Protein AF-A0A1Q9BYD3-F1 (afdb_monomer_lite)

Radius of gyration: 36.9 Å; chains: 1; bounding box: 94×76×131 Å

Secondary structure (DSSP, 8-state):
------HHHHHHHHHHHHHH--HHHHHHHHHTT-PPPPP-PPPPPHHHHHHHHHHHHHHHHHHHHHHHHHHHHHHHHHHHHHHHHHHHHHHHHHHHHHHHHHHHHHHHHHHHHHHHHHHHHHHHHHHHHHHHHHTT----HHHHHHHHHHHHHH-----------PPP-------------------------SSHHHHHHHHHHHSTTEEEEEETTEEEEEEEEEPPTTS-TTSTTHHHHHHHHHHHHHH--SEEEEEEE-SS-HHHHHTSTHHHHHT-EEE--SS--BTTS---EEEEE-HHHHTTEEEEEETTSS-TTBPEEEEEE-GGG--S-PPP-PPPP---------S----------SSTTTHHHHSS-HHHHHHHHHHHHHHHH-HHHHHHHHHHHHSPPP----------THHHHHHHSS-HHHHHHHHHHHHHHHHT-SSGGGG--SHHHHHHHHHHHTT-EEEETTEEEETTEEEE--TTSTTHHHHHHHHHHHHHHHHHHHHHHHHHTT---TT---TTTT-PPPTHHHHTTT-S-------------PPPPP-----

Organism: Symbiodinium microadriaticum (NCBI:txid2951)

pLDDT: mean 70.9, std 25.03, range [26.7, 98.0]

Sequence (571 aa):
MDVDVDDAANDDARQQLWLGASSEQKELMVKAGLRPPEPKTPAPTPYEEGTAANANYRKATVALKLLGDRKLSLQKRIDQAKEQYQARLSEMKLLQEKIDEAQQKVNDAGQELTTMVLAHDESLGSEVSQFCEKFGISLTEEQETQIIKARFAIKRPPDNQVVEEKPDKQDDLPSSEEPKRPKTTSQEQRGTRSRSKILLKRVAESSPWVVTKRLKDVDCYLVNVYLKSGEGFQGSHNAPILANLIAFLRSVQGLYFVAGDFNEDFEVIAATSLEQEAKGRWISSGESTCAGGGNIDFGLLAPVLAAGAHVSLDWVTPFAPHAALHWTLQLQHFDVRLPQLVPFKPAQVQAQPFCLHHDFSPQGEQDALLRPFLDAPVQERIYLRLNILVGHHGTKQFLAAMLTYMGPRLVQSEGSLCPPIWVFRRWQSSEPGKFKSTWADIWVWLTASLHPWKKVNGPMAALMAYLHELGVQAPQAHRWHKDDNSLTIDWSSSDATRRVWHWLLPVWEHVRLQRISLYDGCQALGDGIDVTARKQYPWDSLWLRGLVPRKVISSDSLVFASDAAGGEDYG

Structure (mmCIF, N/CA/C/O backbone):
data_AF-A0A1Q9BYD3-F1
#
_entry.id   AF-A0A1Q9BYD3-F1
#
loop_
_atom_site.group_PDB
_atom_site.id
_atom_site.type_symbol
_atom_site.label_atom_id
_atom_site.label_alt_id
_atom_site.label_comp_id
_atom_site.label_asym_id
_atom_site.label_entity_id
_atom_site.label_seq_id
_atom_site.pdbx_PDB_ins_code
_atom_site.Cartn_x
_atom_site.Cartn_y
_atom_site.Cartn_z
_atom_site.occupancy
_atom_site.B_iso_or_equiv
_atom_site.auth_seq_id
_atom_site.auth_comp_id
_atom_site.auth_asym_id
_atom_site.auth_atom_id
_atom_site.pdbx_PDB_model_num
ATOM 1 N N . MET A 1 1 ? 20.013 -21.743 -31.127 1.00 40.12 1 MET A N 1
ATOM 2 C CA . MET A 1 1 ? 21.399 -21.403 -31.494 1.00 40.12 1 MET A CA 1
ATOM 3 C C . MET A 1 1 ? 21.283 -20.523 -32.715 1.00 40.12 1 MET A C 1
ATOM 5 O O . MET A 1 1 ? 21.301 -21.037 -33.826 1.00 40.12 1 MET A O 1
ATOM 9 N N . ASP A 1 2 ? 21.025 -19.239 -32.491 1.00 38.91 2 ASP A N 1
ATOM 10 C CA . ASP A 1 2 ? 21.095 -18.250 -33.558 1.00 38.91 2 ASP A CA 1
ATOM 11 C C . ASP A 1 2 ? 22.580 -18.006 -33.790 1.00 38.91 2 ASP A C 1
ATOM 13 O O . ASP A 1 2 ? 23.312 -17.606 -32.887 1.00 38.91 2 ASP A O 1
ATOM 17 N N . VAL A 1 3 ? 23.052 -18.442 -34.952 1.00 46.16 3 VAL A N 1
ATOM 18 C CA . VAL A 1 3 ? 24.425 -18.208 -35.373 1.00 46.16 3 VAL A CA 1
ATOM 19 C C . VAL A 1 3 ? 24.448 -16.758 -35.826 1.00 46.16 3 VAL A C 1
ATOM 21 O O . VAL A 1 3 ? 23.940 -16.457 -36.905 1.00 46.16 3 VAL A O 1
ATOM 24 N N . ASP A 1 4 ? 24.991 -15.876 -34.989 1.00 42.47 4 ASP A N 1
ATOM 25 C CA . ASP A 1 4 ? 25.414 -14.538 -35.396 1.00 42.47 4 ASP A CA 1
ATOM 26 C C . ASP A 1 4 ? 26.514 -14.721 -36.450 1.00 42.47 4 ASP A C 1
ATOM 28 O O . ASP A 1 4 ? 27.698 -14.866 -36.151 1.00 42.47 4 ASP A O 1
ATOM 32 N N . VAL A 1 5 ? 26.097 -14.860 -37.708 1.00 53.94 5 VAL A N 1
ATOM 33 C CA . VAL A 1 5 ? 26.997 -14.854 -38.856 1.00 53.94 5 VAL A CA 1
ATOM 34 C C . VAL A 1 5 ? 27.505 -13.424 -38.970 1.00 53.94 5 VAL A C 1
ATOM 36 O O . VAL A 1 5 ? 26.699 -12.526 -39.184 1.00 53.94 5 VAL A O 1
ATOM 39 N N . ASP A 1 6 ? 28.815 -13.228 -38.805 1.00 57.44 6 ASP A N 1
ATOM 40 C CA . ASP A 1 6 ? 29.498 -11.929 -38.850 1.00 57.44 6 ASP A CA 1
ATOM 41 C C . ASP A 1 6 ? 28.963 -11.019 -39.975 1.00 57.44 6 ASP A C 1
ATOM 43 O O . ASP A 1 6 ? 29.350 -11.144 -41.144 1.00 57.44 6 ASP A O 1
ATOM 47 N N . ASP A 1 7 ? 28.105 -10.060 -39.609 1.00 63.66 7 ASP A N 1
ATOM 48 C CA . ASP A 1 7 ? 27.509 -9.073 -40.522 1.00 63.66 7 ASP A CA 1
ATOM 49 C C . ASP A 1 7 ? 28.584 -8.304 -41.313 1.00 63.66 7 ASP A C 1
ATOM 51 O O . ASP A 1 7 ? 28.389 -7.950 -42.477 1.00 63.66 7 ASP A O 1
ATOM 55 N N . ALA A 1 8 ? 29.773 -8.133 -40.727 1.00 65.75 8 ALA A N 1
ATOM 56 C CA . ALA A 1 8 ? 30.905 -7.459 -41.357 1.00 65.75 8 ALA A CA 1
ATOM 57 C C . ALA A 1 8 ? 31.442 -8.194 -42.601 1.00 65.75 8 ALA A C 1
ATOM 59 O O . ALA A 1 8 ? 31.810 -7.552 -43.586 1.00 65.75 8 ALA A O 1
ATOM 60 N N . ALA A 1 9 ? 31.474 -9.532 -42.588 1.00 71.69 9 ALA A N 1
ATOM 61 C CA . ALA A 1 9 ? 31.936 -10.315 -43.737 1.00 71.69 9 ALA A CA 1
ATOM 62 C C . ALA A 1 9 ? 30.905 -10.303 -44.879 1.00 71.69 9 ALA A C 1
ATOM 64 O O . ALA A 1 9 ? 31.263 -10.323 -46.060 1.00 71.69 9 ALA A O 1
ATOM 65 N N . ASN A 1 10 ? 29.620 -10.228 -44.525 1.00 75.56 10 ASN A N 1
ATOM 66 C CA . ASN A 1 10 ? 28.520 -10.155 -45.479 1.00 75.56 10 ASN A CA 1
ATOM 67 C C . ASN A 1 10 ? 28.458 -8.782 -46.176 1.00 75.56 10 ASN A C 1
ATOM 69 O O . ASN A 1 10 ? 28.207 -8.701 -47.381 1.00 75.56 10 ASN A O 1
ATOM 73 N N . ASP A 1 11 ? 28.765 -7.701 -45.457 1.00 76.88 11 ASP A N 1
ATOM 74 C CA . ASP A 1 11 ? 28.774 -6.349 -46.021 1.00 76.88 11 ASP A CA 1
ATOM 75 C C . ASP A 1 11 ? 29.921 -6.110 -47.010 1.00 76.88 11 ASP A C 1
ATOM 77 O O . ASP A 1 11 ? 29.707 -5.498 -48.061 1.00 76.88 11 ASP A O 1
ATOM 81 N N . ASP A 1 12 ? 31.114 -6.650 -46.753 1.00 80.38 12 ASP A N 1
ATOM 82 C CA . ASP A 1 12 ? 32.241 -6.529 -47.686 1.00 80.38 12 ASP A CA 1
ATOM 83 C C . ASP A 1 12 ? 31.982 -7.326 -48.981 1.00 80.38 12 ASP A C 1
ATOM 85 O O . ASP A 1 12 ? 32.233 -6.835 -50.089 1.00 80.38 12 ASP A O 1
ATOM 89 N N . ALA A 1 13 ? 31.366 -8.510 -48.870 1.00 82.19 13 ALA A N 1
ATOM 90 C CA . ALA A 1 13 ? 30.918 -9.296 -50.020 1.00 82.19 13 ALA A CA 1
ATOM 91 C C . ALA A 1 13 ? 29.825 -8.569 -50.826 1.00 82.19 13 ALA A C 1
ATOM 93 O O . ALA A 1 13 ? 29.889 -8.517 -52.060 1.00 82.19 13 ALA A O 1
ATOM 94 N N . ARG A 1 14 ? 28.851 -7.940 -50.151 1.00 81.81 14 ARG A N 1
ATOM 95 C CA . ARG A 1 14 ? 27.832 -7.098 -50.804 1.00 81.81 14 ARG A CA 1
ATOM 96 C C . ARG A 1 14 ? 28.452 -5.897 -51.504 1.00 81.81 14 ARG A C 1
ATOM 98 O O . ARG A 1 14 ? 28.019 -5.558 -52.606 1.00 81.81 14 ARG A O 1
ATOM 105 N N . GLN A 1 15 ? 29.466 -5.269 -50.913 1.00 84.19 15 GLN A N 1
ATOM 106 C CA . GLN A 1 15 ? 30.134 -4.112 -51.503 1.00 84.19 15 GLN A CA 1
ATOM 107 C C . GLN A 1 15 ? 30.909 -4.487 -52.774 1.00 84.19 15 GLN A C 1
ATOM 109 O O . GLN A 1 15 ? 30.800 -3.785 -53.781 1.00 84.19 15 GLN A O 1
ATOM 114 N N . GLN A 1 16 ? 31.622 -5.618 -52.773 1.00 86.19 16 GLN A N 1
ATOM 115 C CA . GLN A 1 16 ? 32.308 -6.125 -53.967 1.00 86.19 16 GLN A CA 1
ATOM 116 C C . GLN A 1 16 ? 31.325 -6.505 -55.082 1.00 86.19 16 GLN A C 1
ATOM 118 O O . GLN A 1 16 ? 31.523 -6.117 -56.237 1.00 86.19 16 GLN A O 1
ATOM 123 N N . LEU A 1 17 ? 30.228 -7.188 -54.731 1.00 87.50 17 LEU A N 1
ATOM 124 C CA . LEU A 1 17 ? 29.159 -7.542 -55.669 1.00 87.50 17 LEU A CA 1
ATOM 125 C C . LEU A 1 17 ? 28.537 -6.286 -56.303 1.00 87.50 17 LEU A C 1
ATOM 127 O O . LEU A 1 17 ? 28.310 -6.237 -57.512 1.00 87.50 17 LEU A O 1
ATOM 131 N N . TRP A 1 18 ? 28.305 -5.244 -55.500 1.00 89.81 18 TRP A N 1
ATOM 132 C CA . TRP A 1 18 ? 27.736 -3.985 -55.971 1.00 89.81 18 TRP A CA 1
ATOM 133 C C . TRP A 1 18 ? 28.692 -3.198 -56.871 1.00 89.81 18 TRP A C 1
ATOM 135 O O . TRP A 1 18 ? 28.259 -2.613 -57.861 1.00 89.81 18 TRP A O 1
ATOM 145 N N . LEU A 1 19 ? 29.992 -3.164 -56.562 1.00 88.50 19 LEU A N 1
ATOM 146 C CA . LEU A 1 19 ? 30.986 -2.436 -57.359 1.00 88.50 19 LEU A CA 1
ATOM 147 C C . LEU A 1 19 ? 31.180 -3.053 -58.752 1.00 88.50 19 LEU A C 1
ATOM 149 O O . LEU A 1 19 ? 31.304 -2.306 -59.722 1.00 88.50 19 LEU A O 1
ATOM 153 N N . GLY A 1 20 ? 31.140 -4.385 -58.858 1.00 89.31 20 GLY A N 1
ATOM 154 C CA . GLY A 1 20 ? 31.271 -5.106 -60.130 1.00 89.31 20 GLY A CA 1
ATOM 155 C C . GLY A 1 20 ? 30.004 -5.140 -60.995 1.00 89.31 20 GLY A C 1
ATOM 156 O O . GLY A 1 20 ? 30.086 -5.472 -62.176 1.00 89.31 20 GLY A O 1
ATOM 157 N N . ALA A 1 21 ? 28.838 -4.798 -60.441 1.00 90.69 21 ALA A N 1
ATOM 158 C CA . ALA A 1 21 ? 27.568 -4.849 -61.160 1.00 90.69 21 ALA A CA 1
ATOM 159 C C . ALA A 1 21 ? 27.405 -3.684 -62.158 1.00 90.69 21 ALA A C 1
ATOM 161 O O . ALA A 1 21 ? 27.637 -2.509 -61.840 1.00 90.69 21 ALA A O 1
ATOM 162 N N . SER A 1 22 ? 26.940 -4.007 -63.366 1.00 94.81 22 SER A N 1
ATOM 163 C CA . SER A 1 22 ? 26.484 -3.023 -64.357 1.00 94.81 22 SER A CA 1
ATOM 164 C C . SER A 1 22 ? 25.266 -2.236 -63.853 1.00 94.81 22 SER A C 1
ATOM 166 O O . SER A 1 22 ? 24.594 -2.640 -62.902 1.00 94.81 22 SER A O 1
ATOM 168 N N . SER A 1 23 ? 24.956 -1.105 -64.488 1.00 91.25 23 SER A N 1
ATOM 169 C CA . SER A 1 23 ? 23.814 -0.263 -64.102 1.00 91.25 23 SER A CA 1
ATOM 170 C C . SER A 1 23 ? 22.480 -1.022 -64.122 1.00 91.25 23 SER A C 1
ATOM 172 O O . SER A 1 23 ? 21.693 -0.886 -63.189 1.00 91.25 23 SER A O 1
ATOM 174 N N . GLU A 1 24 ? 22.260 -1.880 -65.124 1.00 93.88 24 GLU A N 1
ATOM 175 C CA . GLU A 1 24 ? 21.056 -2.721 -65.224 1.00 93.88 24 GLU A CA 1
ATOM 176 C C . GLU A 1 24 ? 20.989 -3.766 -64.098 1.00 93.88 24 GLU A C 1
ATOM 178 O O . GLU A 1 24 ? 19.935 -3.984 -63.499 1.00 93.88 24 GLU A O 1
ATOM 183 N N . GLN A 1 25 ? 22.125 -4.376 -63.744 1.00 93.00 25 GLN A N 1
ATOM 184 C CA . GLN A 1 25 ? 22.201 -5.332 -62.634 1.00 93.00 25 GLN A CA 1
ATOM 185 C C . GLN A 1 25 ? 21.954 -4.660 -61.280 1.00 93.00 25 GLN A C 1
ATOM 187 O O . GLN A 1 25 ? 21.237 -5.214 -60.452 1.00 93.00 25 GLN A O 1
ATOM 192 N N . LYS A 1 26 ? 22.478 -3.448 -61.064 1.00 91.62 26 LYS A N 1
ATOM 193 C CA . LYS A 1 26 ? 22.212 -2.661 -59.848 1.00 91.62 26 LYS A CA 1
ATOM 194 C C . LYS A 1 26 ? 20.726 -2.351 -59.695 1.00 91.62 26 LYS A C 1
ATOM 196 O O . LYS A 1 26 ? 20.188 -2.489 -58.601 1.00 91.62 26 LYS A O 1
ATOM 201 N N . GLU A 1 27 ? 20.043 -1.995 -60.780 1.00 92.00 27 GLU A N 1
ATOM 202 C CA . GLU A 1 27 ? 18.600 -1.740 -60.750 1.00 92.00 27 GLU A CA 1
ATOM 203 C C . GLU A 1 27 ? 17.797 -3.008 -60.408 1.00 92.00 27 GLU A C 1
ATOM 205 O O . GLU A 1 27 ? 16.861 -2.955 -59.606 1.00 92.00 27 GLU A O 1
ATOM 210 N N . LEU A 1 28 ? 18.191 -4.166 -60.951 1.00 91.69 28 LEU A N 1
ATOM 211 C CA . LEU A 1 28 ? 17.595 -5.459 -60.598 1.00 91.69 28 LEU A CA 1
ATOM 212 C C . LEU A 1 28 ? 17.846 -5.835 -59.133 1.00 91.69 28 LEU A C 1
ATOM 214 O O . LEU A 1 28 ? 16.937 -6.329 -58.470 1.00 91.69 28 LEU A O 1
ATOM 218 N N . MET A 1 29 ? 19.038 -5.557 -58.602 1.00 90.12 29 MET A N 1
ATOM 219 C CA . MET A 1 29 ? 19.368 -5.791 -57.194 1.00 90.12 29 MET A CA 1
ATOM 220 C C . MET A 1 29 ? 18.526 -4.913 -56.259 1.00 90.12 29 MET A C 1
ATOM 222 O O . MET A 1 29 ? 17.978 -5.426 -55.283 1.00 90.12 29 MET A O 1
ATOM 226 N N . VAL A 1 30 ? 18.330 -3.630 -56.590 1.00 91.69 30 VAL A N 1
ATOM 227 C CA . VAL A 1 30 ? 17.406 -2.748 -55.851 1.00 91.69 30 VAL A CA 1
ATOM 228 C C . VAL A 1 30 ? 15.974 -3.287 -55.907 1.00 91.69 30 VAL A C 1
ATOM 230 O O . VAL A 1 30 ? 15.311 -3.362 -54.873 1.00 91.69 30 VAL A O 1
ATOM 233 N N . LYS A 1 31 ? 15.497 -3.715 -57.087 1.00 92.25 31 LYS A N 1
ATOM 234 C CA . LYS A 1 31 ? 14.158 -4.318 -57.250 1.00 92.25 31 LYS A CA 1
ATOM 235 C C . LYS A 1 31 ? 13.994 -5.618 -56.457 1.00 92.25 31 LYS A C 1
ATOM 237 O O . LYS A 1 31 ? 12.896 -5.897 -55.988 1.00 92.25 31 LYS A O 1
ATOM 242 N N . ALA A 1 32 ? 15.072 -6.376 -56.266 1.00 88.12 32 ALA A N 1
ATOM 243 C CA . ALA A 1 32 ? 15.111 -7.575 -55.431 1.00 88.12 32 ALA A CA 1
ATOM 244 C C . ALA A 1 32 ? 15.230 -7.278 -53.919 1.00 88.12 32 ALA A C 1
ATOM 246 O O . ALA A 1 32 ? 15.303 -8.207 -53.119 1.00 88.12 32 ALA A O 1
ATOM 247 N N . GLY A 1 33 ? 15.247 -6.004 -53.511 1.00 87.19 33 GLY A N 1
ATOM 248 C CA . GLY A 1 33 ? 15.316 -5.591 -52.107 1.00 87.19 33 GLY A CA 1
ATOM 249 C C . GLY A 1 33 ? 16.733 -5.491 -51.532 1.00 87.19 33 GLY A C 1
ATOM 250 O O . GLY A 1 33 ? 16.884 -5.220 -50.340 1.00 87.19 33 GLY A O 1
ATOM 251 N N . LEU A 1 34 ? 17.782 -5.660 -52.347 1.00 85.19 34 LEU A N 1
ATOM 252 C CA . LEU A 1 34 ? 19.160 -5.431 -51.913 1.00 85.19 34 LEU A CA 1
ATOM 253 C C . LEU A 1 34 ? 19.431 -3.924 -51.867 1.00 85.19 34 LEU A C 1
ATOM 255 O O . LEU A 1 34 ? 19.445 -3.243 -52.893 1.00 85.19 34 LEU A O 1
ATOM 259 N N . ARG A 1 35 ? 19.654 -3.393 -50.660 1.00 84.06 35 ARG A N 1
ATOM 260 C CA . ARG A 1 35 ? 20.040 -1.987 -50.477 1.00 84.06 35 ARG A CA 1
ATOM 261 C C . ARG A 1 35 ? 21.442 -1.736 -51.053 1.00 84.06 35 ARG A C 1
ATOM 263 O O . ARG A 1 35 ? 22.308 -2.593 -50.834 1.00 84.06 35 ARG A O 1
ATOM 270 N N . PRO A 1 36 ? 21.669 -0.591 -51.729 1.00 87.19 36 PRO A N 1
ATOM 271 C CA . PRO A 1 36 ? 23.010 -0.142 -52.084 1.00 87.19 36 PRO A CA 1
ATOM 272 C C . PRO A 1 36 ? 23.899 -0.109 -50.836 1.00 87.19 36 PRO A C 1
ATOM 274 O O . PRO A 1 36 ? 23.404 0.302 -49.783 1.00 87.19 36 PRO A O 1
ATOM 277 N N . PRO A 1 37 ? 25.174 -0.526 -50.924 1.00 81.94 37 PRO A N 1
ATOM 278 C CA . PRO A 1 37 ? 26.101 -0.369 -49.817 1.00 81.94 37 PRO A CA 1
ATOM 279 C C . PRO A 1 37 ? 26.181 1.118 -49.485 1.00 81.94 37 PRO A C 1
ATOM 281 O O . PRO A 1 37 ? 26.380 1.951 -50.377 1.00 81.94 37 PRO A O 1
ATOM 284 N N . GLU A 1 38 ? 25.978 1.449 -48.213 1.00 81.12 38 GLU A N 1
ATOM 285 C CA . GLU A 1 38 ? 26.139 2.821 -47.761 1.00 81.12 38 GLU A CA 1
ATOM 286 C C . GLU A 1 38 ? 27.584 3.246 -48.065 1.00 81.12 38 GLU A C 1
ATOM 288 O O . GLU A 1 38 ? 28.519 2.466 -47.839 1.00 81.12 38 GLU A O 1
ATOM 293 N N . PRO A 1 39 ? 27.802 4.429 -48.666 1.00 76.62 39 PRO A N 1
ATOM 294 C CA . PRO A 1 39 ? 29.151 4.905 -48.917 1.00 76.62 39 PRO A CA 1
ATOM 295 C C . PRO A 1 39 ? 29.882 4.933 -47.575 1.00 76.62 39 PRO A C 1
ATOM 297 O O . PRO A 1 39 ? 29.455 5.655 -46.678 1.00 76.62 39 PRO A O 1
ATOM 300 N N . LYS A 1 40 ? 30.949 4.125 -47.436 1.00 73.06 40 LYS A N 1
ATOM 301 C CA . LYS A 1 40 ? 31.806 4.105 -46.242 1.00 73.06 40 LYS A CA 1
ATOM 302 C C . LYS A 1 40 ? 32.244 5.547 -45.997 1.00 73.06 40 LYS A C 1
ATOM 304 O O . LYS A 1 40 ? 33.089 6.066 -46.727 1.00 73.06 40 LYS A O 1
ATOM 309 N N . THR A 1 41 ? 31.615 6.215 -45.032 1.00 72.94 41 THR A N 1
ATOM 310 C CA . THR A 1 41 ? 32.042 7.540 -44.592 1.00 72.94 41 THR A CA 1
ATOM 311 C C . THR A 1 41 ? 33.516 7.416 -44.228 1.00 72.94 41 THR A C 1
ATOM 313 O O . THR A 1 41 ? 33.857 6.487 -43.487 1.00 72.94 41 THR A O 1
ATOM 316 N N . PRO A 1 42 ? 34.403 8.261 -44.785 1.00 80.44 42 PRO A N 1
ATOM 317 C CA . PRO A 1 42 ? 35.808 8.221 -44.416 1.00 80.44 42 PRO A CA 1
ATOM 318 C C . PRO A 1 42 ? 35.899 8.317 -42.895 1.00 80.44 42 PRO A C 1
ATOM 320 O O . PRO A 1 42 ? 35.136 9.068 -42.281 1.00 80.44 42 PRO A O 1
ATOM 323 N N . ALA A 1 43 ? 36.774 7.505 -42.297 1.00 80.94 43 ALA A N 1
ATOM 324 C CA . ALA A 1 43 ? 36.991 7.550 -40.860 1.00 80.94 43 ALA A CA 1
ATOM 325 C C . ALA A 1 43 ? 37.242 9.012 -40.452 1.00 80.94 43 ALA A C 1
ATOM 327 O O . ALA A 1 43 ? 37.993 9.701 -41.157 1.00 80.94 43 ALA A O 1
ATOM 328 N N . PRO A 1 44 ? 36.581 9.501 -39.389 1.00 82.56 44 PRO A N 1
ATOM 329 C CA . PRO A 1 44 ? 36.714 10.885 -38.977 1.00 82.56 44 PRO A CA 1
ATOM 330 C C . PRO A 1 44 ? 38.189 11.199 -38.751 1.00 82.56 44 PRO A C 1
ATOM 332 O O . PRO A 1 44 ? 38.951 10.408 -38.194 1.00 82.56 44 PRO A O 1
ATOM 335 N N . THR A 1 45 ? 38.618 12.355 -39.236 1.00 92.62 45 THR A N 1
ATOM 336 C CA . THR A 1 45 ? 39.986 12.807 -39.004 1.00 92.62 45 THR A CA 1
ATOM 337 C C . THR A 1 45 ? 40.196 13.048 -37.503 1.00 92.62 45 THR A C 1
ATOM 339 O O . THR A 1 45 ? 39.251 13.441 -36.812 1.00 92.62 45 THR A O 1
ATOM 342 N N . PRO A 1 46 ? 41.427 12.926 -36.969 1.00 92.75 46 PRO A N 1
ATOM 343 C CA . PRO A 1 46 ? 41.700 13.225 -35.557 1.00 92.75 46 PRO A CA 1
ATOM 344 C C . PRO A 1 46 ? 41.214 14.618 -35.109 1.00 92.75 46 PRO A C 1
ATOM 346 O O . PRO A 1 46 ? 40.877 14.835 -33.946 1.00 92.75 46 PRO A O 1
ATOM 349 N N . TYR A 1 47 ? 41.143 15.578 -36.039 1.00 93.38 47 TYR A N 1
ATOM 350 C CA . TYR A 1 47 ? 40.589 16.909 -35.795 1.00 93.38 47 TYR A CA 1
ATOM 351 C C . TYR A 1 47 ? 39.060 16.902 -35.602 1.00 93.38 47 TYR A C 1
ATOM 353 O O . TYR A 1 47 ? 38.540 17.580 -34.709 1.00 93.38 47 TYR A O 1
ATOM 361 N N . GLU A 1 48 ? 38.329 16.133 -36.410 1.00 91.06 48 GLU A N 1
ATOM 362 C CA . GLU A 1 48 ? 36.876 15.960 -36.285 1.00 91.06 48 GLU A CA 1
ATOM 363 C C . GLU A 1 48 ? 36.520 15.200 -35.006 1.00 91.06 48 GLU A C 1
ATOM 365 O O . GLU A 1 48 ? 35.611 15.615 -34.284 1.00 91.06 48 GLU A O 1
ATOM 370 N N . GLU A 1 49 ? 37.291 14.164 -34.664 1.00 92.25 49 GLU A N 1
ATOM 371 C CA . GLU A 1 49 ? 37.161 13.449 -33.390 1.00 92.25 49 GLU A CA 1
ATOM 372 C C . GLU A 1 49 ? 37.393 14.384 -32.197 1.00 92.25 49 GLU A C 1
ATOM 374 O O . GLU A 1 49 ? 36.574 14.433 -31.277 1.00 92.25 49 GLU A O 1
ATOM 379 N N . GLY A 1 50 ? 38.452 15.201 -32.237 1.00 94.50 50 GLY A N 1
ATOM 380 C CA . GLY A 1 50 ? 38.729 16.202 -31.204 1.00 94.50 50 GLY A CA 1
ATOM 381 C C . GLY A 1 50 ? 37.615 17.247 -31.070 1.00 94.50 50 GLY A C 1
ATOM 382 O O . GLY A 1 50 ? 37.236 17.631 -29.958 1.00 94.50 50 GLY A O 1
ATOM 383 N N . THR A 1 51 ? 37.029 17.673 -32.191 1.00 94.88 51 THR A N 1
ATOM 384 C CA . THR A 1 51 ? 35.905 18.621 -32.211 1.00 94.88 51 THR A CA 1
ATOM 385 C C . THR A 1 51 ? 34.639 18.005 -31.612 1.00 94.88 51 THR A C 1
ATOM 387 O O . THR A 1 51 ? 33.979 18.636 -30.780 1.00 94.88 51 THR A O 1
ATOM 390 N N . ALA A 1 52 ? 34.324 16.759 -31.972 1.00 91.81 52 ALA A N 1
ATOM 391 C CA . ALA A 1 52 ? 33.192 16.018 -31.425 1.00 91.81 52 ALA A CA 1
ATOM 392 C C . ALA A 1 52 ? 33.360 15.748 -29.920 1.00 91.81 52 ALA A C 1
ATOM 394 O O . ALA A 1 52 ? 32.430 15.978 -29.141 1.00 91.81 52 ALA A O 1
ATOM 395 N N . ALA A 1 53 ? 34.558 15.347 -29.486 1.00 92.94 53 ALA A N 1
ATOM 396 C CA . ALA A 1 53 ? 34.882 15.134 -28.079 1.00 92.94 53 ALA A CA 1
ATOM 397 C C . ALA A 1 53 ? 34.725 16.422 -27.255 1.00 92.94 53 ALA A C 1
ATOM 399 O O . ALA A 1 53 ? 34.091 16.408 -26.200 1.00 92.94 53 ALA A O 1
ATOM 400 N N . ASN A 1 54 ? 35.211 17.562 -27.760 1.00 94.25 54 ASN A N 1
ATOM 401 C CA . ASN A 1 54 ? 35.047 18.860 -27.100 1.00 94.25 54 ASN A CA 1
ATOM 402 C C . ASN A 1 54 ? 33.571 19.301 -27.036 1.00 94.25 54 ASN A C 1
ATOM 404 O O . ASN A 1 54 ? 33.117 19.834 -26.021 1.00 94.25 54 ASN A O 1
ATOM 408 N N . ALA A 1 55 ? 32.787 19.049 -28.090 1.00 95.31 55 ALA A N 1
ATOM 409 C CA . ALA A 1 55 ? 31.350 19.318 -28.082 1.00 95.31 55 ALA A CA 1
ATOM 410 C C . ALA A 1 55 ? 30.618 18.469 -27.028 1.00 95.31 55 ALA A C 1
ATOM 412 O O . ALA A 1 55 ? 29.784 18.992 -26.284 1.00 95.31 55 ALA A O 1
ATOM 413 N N . ASN A 1 56 ? 30.961 17.184 -26.919 1.00 92.00 56 ASN A N 1
ATOM 414 C CA . ASN A 1 56 ? 30.407 16.285 -25.908 1.00 92.00 56 ASN A CA 1
ATOM 415 C C . ASN A 1 56 ? 30.824 16.689 -24.492 1.00 92.00 56 ASN A C 1
ATOM 417 O O . ASN A 1 56 ? 29.975 16.729 -23.603 1.00 92.00 56 ASN A O 1
ATOM 421 N N . TYR A 1 57 ? 32.085 17.082 -24.294 1.00 96.19 57 TYR A N 1
ATOM 422 C CA . TYR A 1 57 ? 32.567 17.616 -23.022 1.00 96.19 57 TYR A CA 1
ATOM 423 C C . TYR A 1 57 ? 31.751 18.839 -22.587 1.00 96.19 57 TYR A C 1
ATOM 425 O O . TYR A 1 57 ? 31.199 18.849 -21.491 1.00 96.19 57 TYR A O 1
ATOM 433 N N . ARG A 1 58 ? 31.564 19.831 -23.470 1.00 97.06 58 ARG A N 1
ATOM 434 C CA . ARG A 1 58 ? 30.755 21.027 -23.169 1.00 97.06 58 ARG A CA 1
ATOM 435 C C . ARG A 1 58 ? 29.304 20.685 -22.831 1.00 97.06 58 ARG A C 1
ATOM 437 O O . ARG A 1 58 ? 28.755 21.249 -21.884 1.00 97.06 58 ARG A O 1
ATOM 444 N N . LYS A 1 59 ? 28.686 19.759 -23.575 1.00 95.88 59 LYS A N 1
ATOM 445 C CA . LYS A 1 59 ? 27.330 19.264 -23.278 1.00 95.88 59 LYS A CA 1
ATOM 446 C C . LYS A 1 59 ? 27.268 18.633 -21.885 1.00 95.88 59 LYS A C 1
ATOM 448 O O . LYS A 1 59 ? 26.370 18.968 -21.115 1.00 95.88 59 LYS A O 1
ATOM 453 N N . ALA A 1 60 ? 28.239 17.787 -21.540 1.00 93.94 60 ALA A N 1
ATOM 454 C CA . ALA A 1 60 ? 28.328 17.159 -20.226 1.00 93.94 60 ALA A CA 1
ATOM 455 C C . ALA A 1 60 ? 28.538 18.191 -19.104 1.00 93.94 60 ALA A C 1
ATOM 457 O O . ALA A 1 60 ? 27.877 18.112 -18.071 1.00 93.94 60 ALA A O 1
ATOM 458 N N . THR A 1 61 ? 29.377 19.211 -19.314 1.00 97.50 61 THR A N 1
ATOM 459 C CA . THR A 1 61 ? 29.583 20.299 -18.344 1.00 97.50 61 THR A CA 1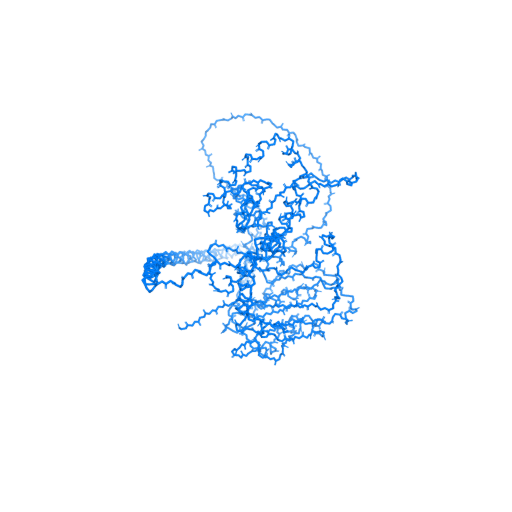
ATOM 460 C C . THR A 1 61 ? 28.303 21.099 -18.090 1.00 97.50 61 THR A C 1
ATOM 462 O O . THR A 1 61 ? 27.982 21.398 -16.940 1.00 97.50 61 THR A O 1
ATOM 465 N N . VAL A 1 62 ? 27.538 21.428 -19.138 1.00 97.19 62 VAL A N 1
ATOM 466 C CA . VAL A 1 62 ? 26.251 22.131 -18.990 1.00 97.19 62 VAL A CA 1
ATOM 467 C C . VAL A 1 62 ? 25.235 21.257 -18.254 1.00 97.19 62 VAL A C 1
ATOM 469 O O . VAL A 1 62 ? 24.564 21.743 -17.344 1.00 97.19 62 VAL A O 1
ATOM 472 N N . ALA A 1 63 ? 25.154 19.969 -18.597 1.00 93.56 63 ALA A N 1
ATOM 473 C CA . ALA A 1 63 ? 24.282 19.024 -17.905 1.00 93.56 63 ALA A CA 1
ATOM 474 C C . ALA A 1 63 ? 24.631 18.918 -16.411 1.00 93.56 63 ALA A C 1
ATOM 476 O O . ALA A 1 63 ? 23.739 18.986 -15.567 1.00 93.56 63 ALA A O 1
ATOM 477 N N . LEU A 1 64 ? 25.923 18.840 -16.071 1.00 96.50 64 LEU A N 1
ATOM 478 C CA . LEU A 1 64 ? 26.387 18.797 -14.684 1.00 96.50 64 LEU A CA 1
ATOM 479 C C . LEU A 1 64 ? 25.999 20.063 -13.909 1.00 96.50 64 LEU A C 1
ATOM 481 O O . LEU A 1 64 ? 25.520 19.964 -12.780 1.00 96.50 64 LEU A O 1
ATOM 485 N N . LYS A 1 65 ? 26.144 21.246 -14.520 1.00 98.00 65 LYS A N 1
ATOM 486 C CA . LYS A 1 65 ? 25.728 22.514 -13.904 1.00 98.00 65 LYS A CA 1
ATOM 487 C C . LYS A 1 65 ? 24.222 22.540 -13.621 1.00 98.00 65 LYS A C 1
ATOM 489 O O . LYS A 1 65 ? 23.824 22.854 -12.504 1.00 98.00 65 LYS A O 1
ATOM 494 N N . LEU A 1 66 ? 23.398 22.140 -14.593 1.00 95.94 66 LEU A N 1
ATOM 495 C CA . LEU A 1 66 ? 21.940 22.070 -14.433 1.00 95.94 66 LEU A CA 1
ATOM 496 C C . LEU A 1 66 ? 21.520 21.097 -13.322 1.00 95.94 66 LEU A C 1
ATOM 498 O O . LEU A 1 66 ? 20.604 21.391 -12.553 1.00 95.94 66 LEU A O 1
ATOM 502 N N . LEU A 1 67 ? 22.195 19.949 -13.211 1.00 95.19 67 LEU A N 1
ATOM 503 C CA . LEU A 1 67 ? 21.964 19.000 -12.120 1.00 95.19 67 LEU A CA 1
ATOM 504 C C . LEU A 1 67 ? 22.377 19.583 -10.760 1.00 95.19 67 LEU A C 1
ATOM 506 O O . LEU A 1 67 ? 21.653 19.396 -9.781 1.00 95.19 67 LEU A O 1
ATOM 510 N N . GLY A 1 68 ? 23.484 20.330 -10.701 1.00 97.56 68 GLY A N 1
ATOM 511 C CA . GLY A 1 68 ? 23.913 21.065 -9.508 1.00 97.56 68 GLY A CA 1
ATOM 512 C C . GLY A 1 68 ? 22.878 22.093 -9.041 1.00 97.56 68 GLY A C 1
ATOM 513 O O . GLY A 1 68 ? 22.472 22.074 -7.877 1.00 97.56 68 GLY A O 1
ATOM 514 N N . ASP A 1 69 ? 22.373 22.920 -9.959 1.00 96.88 69 ASP A N 1
ATOM 515 C CA . ASP A 1 69 ? 21.342 23.925 -9.668 1.00 96.88 69 ASP A CA 1
ATOM 516 C C . ASP A 1 69 ? 20.028 23.268 -9.206 1.00 96.88 69 ASP A C 1
ATOM 518 O O . ASP A 1 69 ? 19.394 23.707 -8.239 1.00 96.88 69 ASP A O 1
ATOM 522 N N . ARG A 1 70 ? 19.635 22.154 -9.841 1.00 95.50 70 ARG A N 1
ATOM 523 C CA . ARG A 1 70 ? 18.448 21.380 -9.447 1.00 95.50 70 ARG A CA 1
ATOM 524 C C . ARG A 1 70 ? 18.599 20.766 -8.055 1.00 95.50 70 ARG A C 1
ATOM 526 O O . ARG A 1 70 ? 17.641 20.808 -7.283 1.00 95.50 70 ARG A O 1
ATOM 533 N N . LYS A 1 71 ? 19.780 20.238 -7.710 1.00 97.00 71 LYS A N 1
ATOM 534 C CA . LYS A 1 71 ? 20.076 19.712 -6.367 1.00 97.00 71 LYS A CA 1
ATOM 535 C C . LYS A 1 71 ? 19.907 20.797 -5.300 1.00 97.00 71 LYS A C 1
ATOM 537 O O . LYS A 1 71 ? 19.229 20.561 -4.305 1.00 97.00 71 LYS A O 1
ATOM 542 N N . LEU A 1 72 ? 20.455 21.993 -5.527 1.00 97.56 72 LEU A N 1
ATOM 543 C CA . LEU A 1 72 ? 20.322 23.124 -4.600 1.00 97.56 72 LEU A CA 1
ATOM 544 C C . LEU A 1 72 ? 18.866 23.591 -4.449 1.00 97.56 72 LEU A C 1
ATOM 546 O O . LEU A 1 72 ? 18.412 23.866 -3.339 1.00 97.56 72 LEU A O 1
ATOM 550 N N . SER A 1 73 ? 18.108 23.635 -5.548 1.00 96.06 73 SER A N 1
ATOM 551 C CA . SER A 1 73 ? 16.680 23.974 -5.514 1.00 96.06 73 SER A CA 1
ATOM 552 C C . SER A 1 73 ? 15.860 22.967 -4.698 1.00 96.06 73 SER A C 1
ATOM 554 O O . SER A 1 73 ? 15.011 23.368 -3.899 1.00 96.06 73 SER A O 1
ATOM 556 N N . LEU A 1 74 ? 16.129 21.668 -4.860 1.00 93.94 74 LEU A N 1
ATOM 557 C CA . LEU A 1 74 ? 15.476 20.619 -4.075 1.00 93.94 74 LEU A CA 1
ATOM 558 C C . LEU A 1 74 ? 15.853 20.701 -2.594 1.00 93.94 74 LEU A C 1
ATOM 560 O O . LEU A 1 74 ? 14.959 20.611 -1.757 1.00 93.94 74 LEU A O 1
ATOM 564 N N . GLN A 1 75 ? 17.123 20.960 -2.270 1.00 96.88 75 GLN A N 1
ATOM 565 C CA . GLN A 1 75 ? 17.560 21.145 -0.884 1.00 96.88 75 GLN A CA 1
ATOM 566 C C . GLN A 1 75 ? 16.796 22.288 -0.201 1.00 96.88 75 GLN A C 1
ATOM 568 O O . GLN A 1 75 ? 16.228 22.094 0.868 1.00 96.88 75 GLN A O 1
ATOM 573 N N . LYS A 1 76 ? 16.660 23.440 -0.870 1.00 97.81 76 LYS A N 1
ATOM 574 C CA . LYS A 1 76 ? 15.884 24.574 -0.347 1.00 97.81 76 LYS A CA 1
ATOM 575 C C . LYS A 1 76 ? 14.420 24.210 -0.066 1.00 97.81 76 LYS A C 1
ATOM 577 O O . LYS A 1 76 ? 13.851 24.669 0.919 1.00 97.81 76 LYS A O 1
ATOM 582 N N . ARG A 1 77 ? 13.798 23.390 -0.921 1.00 94.12 77 ARG A N 1
ATOM 583 C CA . ARG A 1 77 ? 12.416 22.915 -0.717 1.00 94.12 77 ARG A CA 1
ATOM 584 C C . ARG A 1 77 ? 12.309 21.945 0.460 1.00 94.12 77 ARG A C 1
ATOM 586 O O . ARG A 1 77 ? 11.320 22.004 1.183 1.00 94.12 77 ARG A O 1
ATOM 593 N N . ILE A 1 78 ? 13.308 21.082 0.653 1.00 94.56 78 ILE A N 1
ATOM 594 C CA . ILE A 1 78 ? 13.387 20.180 1.811 1.00 94.56 78 ILE A CA 1
ATOM 595 C C . ILE A 1 78 ? 13.473 20.996 3.102 1.00 94.56 78 ILE A C 1
ATOM 597 O O . ILE A 1 78 ? 12.739 20.716 4.046 1.00 94.56 78 ILE A O 1
ATOM 601 N N . ASP A 1 79 ? 14.311 22.030 3.132 1.00 96.88 79 ASP A N 1
ATOM 602 C CA . ASP A 1 79 ? 14.480 22.868 4.321 1.00 96.88 79 ASP A CA 1
ATOM 603 C C . ASP A 1 79 ? 13.190 23.647 4.646 1.00 96.88 79 ASP A C 1
ATOM 605 O O . ASP A 1 79 ? 12.735 23.639 5.788 1.00 96.88 79 ASP A O 1
ATOM 609 N N . GLN A 1 80 ? 12.508 24.191 3.631 1.00 97.12 80 GLN A N 1
ATOM 610 C CA . GLN A 1 80 ? 11.187 24.816 3.799 1.00 97.12 80 GLN A CA 1
ATOM 611 C C . GLN A 1 80 ? 10.122 23.838 4.319 1.00 97.12 80 GLN A C 1
ATOM 613 O O . GLN A 1 80 ? 9.306 24.198 5.166 1.00 97.12 80 GLN A O 1
ATOM 618 N N . ALA A 1 81 ? 10.113 22.595 3.830 1.00 92.56 81 ALA A N 1
ATOM 619 C CA . ALA A 1 81 ? 9.181 21.577 4.307 1.00 92.56 81 ALA A CA 1
ATOM 620 C C . ALA A 1 81 ? 9.452 21.202 5.775 1.00 92.56 81 ALA A C 1
ATOM 622 O O . ALA A 1 81 ? 8.508 21.017 6.543 1.00 92.56 81 ALA A O 1
ATOM 623 N N . LYS A 1 82 ? 10.727 21.151 6.19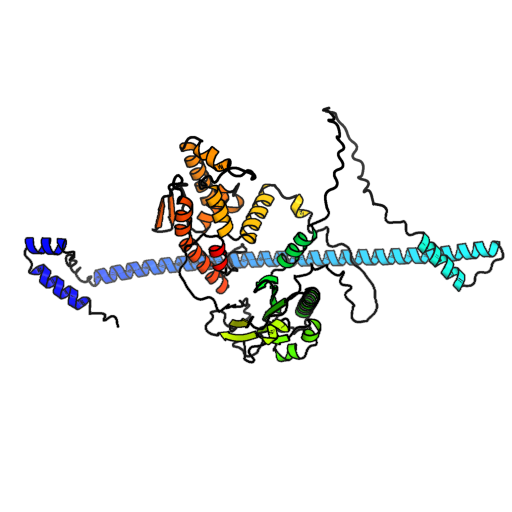0 1.00 96.00 82 LYS A N 1
ATOM 624 C CA . LYS A 1 82 ? 11.113 20.935 7.593 1.00 96.00 82 LYS A CA 1
ATOM 625 C C . LYS A 1 82 ? 10.622 22.064 8.497 1.00 96.00 82 LYS A C 1
ATOM 627 O O . LYS A 1 82 ? 10.071 21.779 9.557 1.00 96.00 82 LYS A O 1
ATOM 632 N N . GLU A 1 83 ? 10.764 23.319 8.076 1.00 97.62 83 GLU A N 1
ATOM 633 C CA . GLU A 1 83 ? 10.245 24.475 8.823 1.00 97.62 83 GLU A CA 1
ATOM 634 C C . GLU A 1 83 ? 8.720 24.408 8.988 1.00 97.62 83 GLU A C 1
ATOM 636 O O . GLU A 1 83 ? 8.203 24.559 10.096 1.00 97.62 83 GLU A O 1
ATOM 641 N N . GLN A 1 84 ? 7.990 24.100 7.911 1.00 95.31 84 GLN A N 1
ATOM 642 C CA . GLN A 1 84 ? 6.532 23.937 7.960 1.00 95.31 84 GLN A CA 1
ATOM 643 C C . GLN A 1 84 ? 6.101 22.782 8.870 1.00 95.31 84 GLN A C 1
ATOM 645 O O . GLN A 1 84 ? 5.115 22.901 9.600 1.00 95.31 84 GLN A O 1
ATOM 650 N N . TYR A 1 85 ? 6.831 21.667 8.845 1.00 95.12 85 TYR A N 1
ATOM 651 C CA . TYR A 1 85 ? 6.564 20.528 9.717 1.00 95.12 85 TYR A CA 1
ATOM 652 C C . TYR A 1 85 ? 6.763 20.885 11.197 1.00 95.12 85 TYR A C 1
ATOM 654 O O . TYR A 1 85 ? 5.902 20.581 12.021 1.00 95.12 85 TYR A O 1
ATOM 662 N N . GLN A 1 86 ? 7.841 21.601 11.531 1.00 97.12 86 GLN A N 1
ATOM 663 C CA . GLN A 1 86 ? 8.085 22.071 12.898 1.00 97.12 86 GLN A CA 1
ATOM 664 C C . GLN A 1 86 ? 6.995 23.036 13.386 1.00 97.12 86 GLN A C 1
ATOM 666 O O . GLN A 1 86 ? 6.529 22.908 14.518 1.00 97.12 86 GLN A O 1
ATOM 671 N N . ALA A 1 87 ? 6.515 23.940 12.524 1.00 96.88 87 ALA A N 1
ATOM 672 C CA . ALA A 1 87 ? 5.394 24.822 12.855 1.00 96.88 87 ALA A CA 1
ATOM 673 C C . ALA A 1 87 ? 4.110 24.030 13.177 1.00 96.88 87 ALA A C 1
ATOM 675 O O . ALA A 1 87 ? 3.463 24.273 14.196 1.00 96.88 87 ALA A O 1
ATOM 676 N N . ARG A 1 88 ? 3.786 23.000 12.385 1.00 94.62 88 ARG A N 1
ATOM 677 C CA . ARG A 1 88 ? 2.632 22.124 12.666 1.00 94.62 88 ARG A CA 1
ATOM 678 C C . ARG A 1 88 ? 2.790 21.330 13.961 1.00 94.62 88 ARG A C 1
ATOM 680 O O . ARG A 1 88 ? 1.817 21.166 14.692 1.00 94.62 88 ARG A O 1
ATOM 687 N N . LEU A 1 89 ? 4.001 20.870 14.283 1.00 95.06 89 LEU A N 1
ATOM 688 C CA . LEU A 1 89 ? 4.265 20.206 15.562 1.00 95.06 89 LEU A CA 1
ATOM 689 C C . LEU A 1 89 ? 4.037 21.145 16.753 1.00 95.06 89 LEU A C 1
ATOM 691 O O . LEU A 1 89 ? 3.497 20.708 17.767 1.00 95.06 89 LEU A O 1
ATOM 695 N N . SER A 1 90 ? 4.406 22.425 16.640 1.00 96.88 90 SER A N 1
ATOM 696 C CA . SER A 1 90 ? 4.099 23.406 17.689 1.00 96.88 90 SER A CA 1
ATOM 697 C C . SER A 1 90 ? 2.599 23.674 17.839 1.00 96.88 90 SER A C 1
ATOM 699 O O . SER A 1 90 ? 2.111 23.753 18.964 1.00 96.88 90 SER A O 1
ATOM 701 N N . GLU A 1 91 ? 1.848 23.731 16.734 1.00 96.56 91 GLU A N 1
ATOM 702 C CA . GLU A 1 91 ? 0.388 23.894 16.769 1.00 96.56 91 GLU A CA 1
ATOM 703 C C . GLU A 1 91 ? -0.302 22.690 17.424 1.00 96.56 91 GLU A C 1
ATOM 705 O O . GLU A 1 91 ? -1.209 22.863 18.237 1.00 96.56 91 GLU A O 1
ATOM 710 N N . MET A 1 92 ? 0.160 21.471 17.123 1.00 96.69 92 MET A N 1
ATOM 711 C CA . MET A 1 92 ? -0.348 20.243 17.736 1.00 96.69 92 MET A CA 1
ATOM 712 C C . MET A 1 92 ? -0.108 20.218 19.251 1.00 96.69 92 MET A C 1
ATOM 714 O O . MET A 1 92 ? -1.009 19.847 19.999 1.00 96.69 92 MET A O 1
ATOM 718 N N . LYS A 1 93 ? 1.074 20.649 19.716 1.00 96.94 93 LYS A N 1
ATOM 719 C CA . LYS A 1 93 ? 1.372 20.755 21.155 1.00 96.94 93 LYS A CA 1
ATOM 720 C C . LYS A 1 93 ? 0.445 21.746 21.857 1.00 96.94 93 LYS A C 1
ATOM 722 O O . LYS A 1 93 ? -0.140 21.399 22.874 1.00 96.94 93 LYS A O 1
ATOM 727 N N . LEU A 1 94 ? 0.235 22.925 21.268 1.00 97.50 94 LEU A N 1
ATOM 728 C CA . LEU A 1 94 ? -0.698 23.922 21.803 1.00 97.50 94 LEU A CA 1
ATOM 729 C C . LEU A 1 94 ? -2.144 23.397 21.846 1.00 97.50 94 LEU A C 1
ATOM 731 O O . LEU A 1 94 ? -2.904 23.718 22.757 1.00 97.50 94 LEU A O 1
ATOM 735 N N . LEU A 1 95 ? -2.555 22.607 20.849 1.00 96.50 95 LEU A N 1
ATOM 736 C CA . LEU A 1 95 ? -3.873 21.974 20.845 1.00 96.50 95 LEU A CA 1
ATOM 737 C C . LEU A 1 95 ? -3.998 20.940 21.973 1.00 96.50 95 LEU A C 1
ATOM 739 O O . LEU A 1 95 ? -5.031 20.904 22.635 1.00 96.50 95 LEU A O 1
ATOM 743 N N . GLN A 1 96 ? -2.956 20.138 22.203 1.00 95.38 96 GLN A N 1
ATOM 744 C CA . GLN A 1 96 ? -2.934 19.154 23.284 1.00 95.38 96 GLN A CA 1
ATOM 745 C C . GLN A 1 96 ? -3.055 19.831 24.654 1.00 95.38 96 GLN A C 1
ATOM 747 O O . GLN A 1 96 ? -3.908 19.439 25.440 1.00 95.38 96 GLN A O 1
ATOM 752 N N . GLU A 1 97 ? -2.305 20.911 24.890 1.00 98.00 97 GLU A N 1
ATOM 753 C CA . GLU A 1 97 ? -2.416 21.712 26.119 1.00 98.00 97 GLU A CA 1
ATOM 754 C C . GLU A 1 97 ? -3.853 22.223 26.337 1.00 98.00 97 GLU A C 1
ATOM 756 O O . GLU A 1 97 ? -4.395 22.121 27.435 1.00 98.00 97 GLU A O 1
ATOM 761 N N . LYS A 1 98 ? -4.530 22.694 25.278 1.00 97.56 98 LYS A N 1
ATOM 762 C CA . LYS A 1 98 ? -5.939 23.127 25.359 1.00 97.56 98 LYS A CA 1
ATOM 763 C C . LYS A 1 98 ? -6.915 21.988 25.655 1.00 97.56 98 LYS A C 1
ATOM 765 O O . LYS A 1 98 ? -7.926 22.223 26.318 1.00 97.56 98 LYS A O 1
ATOM 770 N N . ILE A 1 99 ? -6.661 20.788 25.131 1.00 94.62 99 ILE A N 1
ATOM 771 C CA . ILE A 1 99 ? -7.470 19.598 25.427 1.00 94.62 99 ILE A CA 1
ATOM 772 C C . ILE A 1 99 ? -7.312 19.232 26.903 1.00 94.62 99 ILE A C 1
ATOM 774 O O . ILE A 1 99 ? -8.317 19.018 27.578 1.00 94.62 99 ILE A O 1
ATOM 778 N N . ASP A 1 100 ? -6.082 19.241 27.413 1.00 96.06 100 ASP A N 1
ATOM 779 C CA . ASP A 1 100 ? -5.788 18.918 28.809 1.00 96.06 100 ASP A CA 1
ATOM 780 C C . ASP A 1 100 ? -6.430 19.948 29.762 1.00 96.06 100 ASP A C 1
ATOM 782 O O . ASP A 1 100 ? -7.088 19.573 30.734 1.00 96.06 100 ASP A O 1
ATOM 786 N N . GLU A 1 101 ? -6.354 21.247 29.439 1.00 97.69 101 GLU A N 1
ATOM 787 C CA . GLU A 1 101 ? -7.061 22.308 30.175 1.00 97.69 101 GLU A CA 1
ATOM 788 C C . GLU A 1 101 ? -8.587 22.121 30.169 1.00 97.69 101 GLU A C 1
ATOM 790 O O . GLU A 1 101 ? -9.252 22.328 31.187 1.00 97.69 101 GLU A O 1
ATOM 795 N N . ALA A 1 102 ? -9.170 21.760 29.022 1.00 95.12 102 ALA A N 1
ATOM 796 C CA . ALA A 1 102 ? -10.606 21.522 28.911 1.00 95.12 102 ALA A CA 1
ATOM 797 C C . ALA A 1 102 ? -11.034 20.287 29.716 1.00 95.12 102 ALA A C 1
ATOM 799 O O . ALA A 1 102 ? -12.052 20.332 30.409 1.00 95.12 102 ALA A O 1
ATOM 800 N N . GLN A 1 103 ? -10.242 19.214 29.676 1.00 94.25 103 GLN A N 1
ATOM 801 C CA . GLN A 1 103 ? -10.485 18.004 30.454 1.00 94.25 103 GLN A CA 1
ATOM 802 C C . GLN A 1 103 ? -10.415 18.288 31.956 1.00 94.25 103 GLN A C 1
ATOM 804 O O . GLN A 1 103 ? -11.273 17.821 32.705 1.00 94.25 103 GLN A O 1
ATOM 809 N N . GLN A 1 104 ? -9.450 19.103 32.394 1.00 97.25 104 GLN A N 1
ATOM 810 C CA . GLN A 1 104 ? -9.359 19.524 33.788 1.00 97.25 104 GLN A CA 1
ATOM 811 C C . GLN A 1 104 ? -10.607 20.304 34.221 1.00 97.25 104 GLN A C 1
ATOM 813 O O . GLN A 1 104 ? -11.200 19.970 35.240 1.00 97.25 104 GLN A O 1
ATOM 818 N N . LYS A 1 105 ? -11.084 21.260 33.411 1.00 96.38 105 LYS A N 1
ATOM 819 C CA . LYS A 1 105 ? -12.321 22.010 33.709 1.00 96.38 105 LYS A CA 1
ATOM 820 C C . LYS A 1 105 ? -13.552 21.111 33.818 1.00 96.38 105 LYS A C 1
ATOM 822 O O . LYS A 1 105 ? -14.405 21.349 34.667 1.00 96.38 105 LYS A O 1
ATOM 827 N N . VAL A 1 106 ? -13.659 20.090 32.964 1.00 94.06 106 VAL A N 1
ATOM 828 C CA . VAL A 1 106 ? -14.747 19.100 33.041 1.00 94.06 106 VAL A CA 1
ATOM 829 C C . VAL A 1 106 ? -14.659 18.297 34.337 1.00 94.06 106 VAL A C 1
ATOM 831 O O . VAL A 1 106 ? -15.680 18.083 34.988 1.00 94.06 106 VAL A O 1
ATOM 834 N N . ASN A 1 107 ? -13.454 17.888 34.739 1.00 92.81 107 ASN A N 1
ATOM 835 C CA . ASN A 1 107 ? -13.243 17.165 35.990 1.00 92.81 107 ASN A CA 1
ATOM 836 C C . ASN A 1 107 ? -13.593 18.034 37.209 1.00 92.81 107 ASN A C 1
ATOM 838 O O . ASN A 1 107 ? -14.308 17.565 38.093 1.00 92.81 107 ASN A O 1
ATOM 842 N N . ASP A 1 108 ? -13.156 19.296 37.227 1.00 95.88 108 ASP A N 1
ATOM 843 C CA . ASP A 1 108 ? -13.454 20.251 38.301 1.00 95.88 108 ASP A CA 1
ATOM 844 C C . ASP A 1 108 ? -14.970 20.487 38.423 1.00 95.88 108 ASP A C 1
ATOM 846 O O . ASP A 1 108 ? -15.534 20.381 39.512 1.00 95.88 108 ASP A O 1
ATOM 850 N N . ALA A 1 109 ? -15.662 20.703 37.298 1.00 93.38 109 ALA A N 1
ATOM 851 C CA . ALA A 1 109 ? -17.120 20.843 37.271 1.00 93.38 109 ALA A CA 1
ATOM 852 C C . ALA A 1 109 ? -17.843 19.560 37.724 1.00 93.38 109 ALA A C 1
ATOM 854 O O . ALA A 1 109 ? -18.866 19.621 38.408 1.00 93.38 109 ALA A O 1
ATOM 855 N N . GLY A 1 110 ? -17.308 18.385 37.377 1.00 91.44 110 GLY A N 1
ATOM 856 C CA . GLY A 1 110 ? -17.820 17.098 37.849 1.00 91.44 110 GLY A CA 1
ATOM 857 C C . GLY A 1 110 ? -17.683 16.925 39.366 1.00 91.44 110 GLY A C 1
ATOM 858 O O . GLY A 1 110 ? -18.601 16.418 40.018 1.00 91.44 110 GLY A O 1
ATOM 859 N N . GLN A 1 111 ? -16.571 17.381 39.948 1.00 94.00 111 GLN A N 1
ATOM 860 C CA . GLN A 1 111 ? -16.355 17.376 41.399 1.00 94.00 111 GLN A CA 1
ATOM 861 C C . GLN A 1 111 ? -17.281 18.362 42.121 1.00 94.00 111 GLN A C 1
ATOM 863 O O . GLN A 1 111 ? -17.869 18.010 43.147 1.00 94.00 111 GLN A O 1
ATOM 868 N N . GLU A 1 112 ? -17.465 19.566 41.576 1.00 94.25 112 GLU A N 1
ATOM 869 C CA . GLU A 1 112 ? -18.403 20.558 42.113 1.00 94.25 112 GLU A CA 1
ATOM 870 C C . GLU A 1 112 ? -19.839 20.017 42.112 1.00 94.25 112 GLU A C 1
ATOM 872 O O . GLU A 1 112 ? -20.505 20.034 43.149 1.00 94.25 112 GLU A O 1
ATOM 877 N N . LEU A 1 113 ? -20.288 19.439 40.991 1.00 89.12 113 LEU A N 1
ATOM 878 C CA . LEU A 1 113 ? -21.607 18.814 40.890 1.00 89.12 113 LEU A CA 1
ATOM 879 C C . LEU A 1 113 ? -21.781 17.688 41.914 1.00 89.12 113 LEU A C 1
ATOM 881 O O . LEU A 1 113 ? -22.811 17.615 42.579 1.00 89.12 113 LEU A O 1
ATOM 885 N N . THR A 1 114 ? -20.771 16.830 42.071 1.00 88.81 114 THR A N 1
ATOM 886 C CA . THR A 1 114 ? -20.803 15.738 43.055 1.00 88.81 114 THR A CA 1
ATOM 887 C C . THR A 1 114 ? -20.937 16.288 44.477 1.00 88.81 114 THR A C 1
ATOM 889 O O . THR A 1 114 ? -21.743 15.788 45.257 1.00 88.81 114 THR A O 1
ATOM 892 N N . THR A 1 115 ? -20.217 17.365 44.794 1.00 92.50 115 THR A N 1
ATOM 893 C CA . THR A 1 115 ? -20.280 18.032 46.103 1.00 92.50 115 THR A CA 1
ATOM 894 C C . THR A 1 115 ? -21.660 18.646 46.353 1.00 92.50 115 THR A C 1
ATOM 896 O O . THR A 1 115 ? -22.218 18.482 47.436 1.00 92.50 115 THR A O 1
ATOM 899 N N . MET A 1 116 ? -22.255 19.299 45.347 1.00 88.31 116 MET A N 1
ATOM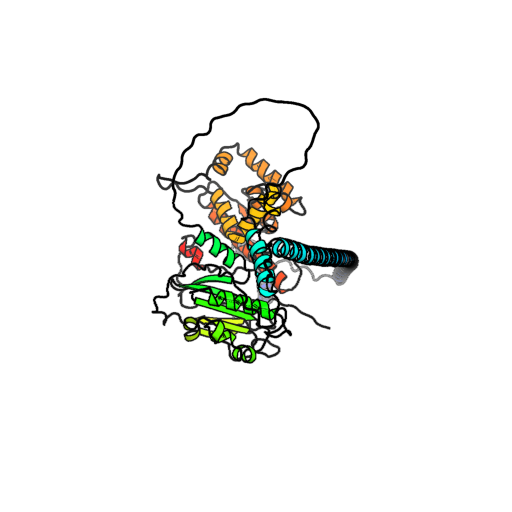 900 C CA . MET A 1 116 ? -23.608 19.860 45.443 1.00 88.31 116 MET A CA 1
ATOM 901 C C . MET A 1 116 ? -24.681 18.779 45.618 1.00 88.31 116 MET A C 1
ATOM 903 O O . MET A 1 116 ? -25.614 18.972 46.396 1.00 88.31 116 MET A O 1
ATOM 907 N N . VAL A 1 117 ? -24.557 17.643 44.922 1.00 82.00 117 VAL A N 1
ATOM 908 C CA . VAL A 1 117 ? -25.488 16.511 45.060 1.00 82.00 117 VAL A CA 1
ATOM 909 C C . VAL A 1 117 ? -25.400 15.907 46.460 1.00 82.00 117 VAL A C 1
ATOM 911 O O . VAL A 1 117 ? -26.434 15.739 47.099 1.00 82.00 117 VAL A O 1
ATOM 914 N N . LEU A 1 118 ? -24.189 15.667 46.974 1.00 83.06 118 LEU A N 1
ATOM 915 C CA . LEU A 1 118 ? -23.996 15.134 48.327 1.00 83.06 118 LEU A CA 1
ATOM 916 C C . LEU A 1 118 ? -24.525 16.091 49.407 1.00 83.06 118 LEU A C 1
ATOM 918 O O . LEU A 1 118 ? -25.235 15.660 50.311 1.00 83.06 118 LEU A O 1
ATOM 922 N N . ALA A 1 119 ? -24.264 17.397 49.281 1.00 83.62 119 ALA A N 1
ATOM 923 C CA . ALA A 1 119 ? -24.801 18.397 50.206 1.00 83.62 119 ALA A CA 1
ATOM 924 C C . ALA A 1 119 ? -26.340 18.470 50.160 1.00 83.62 119 ALA A C 1
ATOM 926 O O . ALA A 1 119 ? -26.997 18.660 51.188 1.00 83.62 119 ALA A O 1
ATOM 927 N N . HIS A 1 120 ? -26.937 18.302 48.974 1.00 79.62 120 HIS A N 1
ATOM 928 C CA . HIS A 1 120 ? -28.389 18.236 48.844 1.00 79.62 120 HIS A CA 1
ATOM 929 C C . HIS A 1 120 ? -28.964 16.969 49.497 1.00 79.62 120 HIS A C 1
ATOM 931 O O . HIS A 1 120 ? -30.001 17.062 50.161 1.00 79.62 120 HIS A O 1
ATOM 937 N N . ASP A 1 121 ? -28.296 15.822 49.349 1.00 72.75 121 ASP A N 1
ATOM 938 C CA . ASP A 1 121 ? -28.703 14.547 49.951 1.00 72.75 121 ASP A CA 1
ATOM 939 C C . ASP A 1 121 ? -28.693 14.610 51.485 1.00 72.75 121 ASP A C 1
ATOM 941 O O . ASP A 1 121 ? -29.668 14.200 52.119 1.00 72.75 121 ASP A O 1
ATOM 945 N N . GLU A 1 122 ? -27.658 15.204 52.089 1.00 78.88 122 GLU A N 1
ATOM 946 C CA . GLU A 1 122 ? -27.586 15.420 53.542 1.00 78.88 122 GLU A CA 1
ATOM 947 C C . GLU A 1 122 ? -28.717 16.335 54.049 1.00 78.88 122 GLU A C 1
ATOM 949 O O . GLU A 1 122 ? -29.369 16.041 55.057 1.00 78.88 122 GLU A O 1
ATOM 954 N N . SER A 1 123 ? -29.019 17.417 53.318 1.00 77.81 123 SER A N 1
ATOM 955 C CA . SER A 1 123 ? -30.137 18.314 53.643 1.00 77.81 123 SER A CA 1
ATOM 956 C C . SER A 1 123 ? -31.497 17.614 53.548 1.00 77.81 123 SER A C 1
ATOM 958 O O . SER A 1 123 ? -32.373 17.852 54.379 1.00 77.81 123 SER A O 1
ATOM 960 N N . LEU A 1 124 ? -31.697 16.761 52.539 1.00 72.00 124 LEU A N 1
ATOM 961 C CA . LEU A 1 124 ? -32.951 16.030 52.339 1.00 72.00 124 LEU A CA 1
ATOM 962 C C . LEU A 1 124 ? -33.152 14.926 53.377 1.00 72.00 124 LEU A C 1
ATOM 964 O O . LEU A 1 124 ? -34.288 14.709 53.797 1.00 72.00 124 LEU A O 1
ATOM 968 N N . GLY A 1 125 ? -32.078 14.246 53.791 1.00 69.56 125 GLY A N 1
ATOM 969 C CA . GLY A 1 125 ? -32.121 13.291 54.899 1.00 69.56 125 GLY A CA 1
ATOM 970 C C . GLY A 1 125 ? -32.663 13.958 56.162 1.00 69.56 125 GLY A C 1
ATOM 971 O O . GLY A 1 125 ? -33.686 13.534 56.692 1.00 69.56 125 GLY A O 1
ATOM 972 N N . SER A 1 126 ? -32.072 15.097 56.536 1.00 72.50 126 SER A N 1
ATOM 973 C CA . SER A 1 126 ? -32.514 15.937 57.659 1.00 72.50 126 SER A CA 1
ATOM 974 C C . SER A 1 126 ? -34.000 16.334 57.584 1.00 72.50 126 SER A C 1
ATOM 976 O O . SER A 1 126 ? -34.723 16.204 58.574 1.00 72.50 126 SER A O 1
ATOM 978 N N . GLU A 1 127 ? -34.501 16.769 56.421 1.00 76.06 127 GLU A N 1
ATOM 979 C CA . GLU A 1 127 ? -35.917 17.140 56.257 1.00 76.06 127 GLU A CA 1
ATOM 980 C C . GLU A 1 127 ? -36.875 15.948 56.415 1.00 76.06 127 GLU A C 1
ATOM 982 O O . GLU A 1 127 ? -37.948 16.088 57.012 1.00 76.06 127 GLU A O 1
ATOM 987 N N . VAL A 1 128 ? -36.506 14.774 55.891 1.00 73.75 128 VAL A N 1
ATOM 988 C CA . VAL A 1 128 ? -37.321 13.555 55.994 1.00 73.75 128 VAL A CA 1
ATOM 989 C C . VAL A 1 128 ? -37.362 13.055 57.438 1.00 73.75 128 VAL A C 1
ATOM 991 O O . VAL A 1 128 ? -38.451 12.727 57.920 1.00 73.75 128 VAL A O 1
ATOM 994 N N . SER A 1 129 ? -36.232 13.070 58.150 1.00 72.75 129 SER A N 1
ATOM 995 C CA . SER A 1 129 ? -36.169 12.715 59.573 1.00 72.75 129 SER A CA 1
ATOM 996 C C . SER A 1 129 ? -37.016 13.673 60.422 1.00 72.75 129 SER A C 1
ATOM 998 O O . SER A 1 129 ? -37.874 13.225 61.183 1.00 72.75 129 SER A O 1
ATOM 1000 N N . GLN A 1 130 ? -36.887 14.993 60.217 1.00 79.19 130 GLN A N 1
ATOM 1001 C CA . GLN A 1 130 ? -37.693 16.005 60.922 1.00 79.19 130 GLN A CA 1
ATOM 1002 C C . GLN A 1 130 ? -39.197 15.879 60.639 1.00 79.19 130 GLN A C 1
ATOM 1004 O O . GLN A 1 130 ? -40.030 16.124 61.517 1.00 79.19 130 GLN A O 1
ATOM 1009 N N . PHE A 1 131 ? -39.575 15.524 59.407 1.00 80.69 131 PHE A N 1
ATOM 1010 C CA . PHE A 1 131 ? -40.972 15.280 59.062 1.00 80.69 131 PHE A CA 1
ATOM 1011 C C . PHE A 1 131 ? -41.509 14.040 59.784 1.00 80.69 131 PHE A C 1
ATOM 1013 O O . PHE A 1 131 ? -42.588 14.111 60.365 1.00 80.69 131 PHE A O 1
ATOM 1020 N N . CYS A 1 132 ? -40.764 12.932 59.804 1.00 78.19 132 CYS A N 1
ATOM 1021 C CA . CYS A 1 132 ? -41.199 11.689 60.448 1.00 78.19 132 CYS A CA 1
ATOM 1022 C C . CYS A 1 132 ? -41.290 11.819 61.979 1.00 78.19 132 CYS A C 1
ATOM 1024 O O . CYS A 1 132 ? -42.262 11.341 62.573 1.00 78.19 132 CYS A O 1
ATOM 1026 N N . GLU A 1 133 ? -40.374 12.566 62.607 1.00 82.31 133 GLU A N 1
ATOM 1027 C CA . GLU A 1 133 ? -40.435 12.885 64.040 1.00 82.31 133 GLU A CA 1
ATOM 1028 C C . GLU A 1 133 ? -41.706 13.653 64.426 1.00 82.31 133 GLU A C 1
ATOM 1030 O O . GLU A 1 133 ? -42.323 13.340 65.446 1.00 82.31 133 GLU A O 1
ATOM 1035 N N . LYS A 1 134 ? -42.175 14.601 63.596 1.00 85.19 134 LYS A N 1
ATOM 1036 C CA . LYS A 1 134 ? -43.438 15.331 63.850 1.00 85.19 134 LYS A CA 1
ATOM 1037 C C . LYS A 1 134 ? -44.666 14.422 63.921 1.00 85.19 134 LYS A C 1
ATOM 1039 O O . LYS A 1 134 ? -45.660 14.806 64.535 1.00 85.19 134 LYS A O 1
ATOM 1044 N N . PHE A 1 135 ? -44.606 13.238 63.315 1.00 83.25 135 PHE A N 1
ATOM 1045 C CA . PHE A 1 135 ? -45.673 12.237 63.360 1.00 83.25 135 PHE A CA 1
ATOM 1046 C C . PHE A 1 135 ? -45.389 11.095 64.349 1.00 83.25 135 PHE A C 1
ATOM 1048 O O . PHE A 1 135 ? -46.157 10.137 64.401 1.00 83.25 135 PHE A O 1
ATOM 1055 N N . GLY A 1 136 ? -44.322 11.192 65.152 1.00 83.44 136 GLY A N 1
ATOM 1056 C CA . GLY A 1 136 ? -43.945 10.172 66.132 1.00 83.44 136 GLY A CA 1
ATOM 1057 C C . GLY A 1 136 ? -43.406 8.882 65.509 1.00 83.44 136 GLY A C 1
ATOM 1058 O O . GLY A 1 136 ? -43.447 7.834 66.151 1.00 83.44 136 GLY A O 1
ATOM 1059 N N . ILE A 1 137 ? -42.929 8.937 64.262 1.00 84.31 137 ILE A N 1
ATOM 1060 C CA . ILE A 1 137 ? -42.365 7.791 63.547 1.00 84.31 137 ILE A CA 1
ATOM 1061 C C . ILE A 1 137 ? -40.842 7.926 63.569 1.00 84.31 137 ILE A C 1
ATOM 1063 O O . ILE A 1 137 ? -40.280 8.767 62.872 1.00 84.31 137 ILE A O 1
ATOM 1067 N N . SER A 1 138 ? -40.168 7.085 64.351 1.00 78.00 138 SER A N 1
ATOM 1068 C CA . SER A 1 138 ? -38.711 6.944 64.300 1.00 78.00 138 SER A CA 1
ATOM 1069 C C . SER A 1 138 ? -38.337 5.999 63.157 1.00 78.00 138 SER A C 1
ATOM 1071 O O . SER A 1 138 ? -38.642 4.804 63.225 1.00 78.00 138 SER A O 1
ATOM 1073 N N . LEU A 1 139 ? -37.706 6.518 62.105 1.00 78.19 139 LEU A N 1
ATOM 1074 C CA . LEU A 1 139 ? -37.129 5.681 61.055 1.00 78.19 139 LEU A CA 1
ATOM 1075 C C . LEU A 1 139 ? -35.784 5.122 61.523 1.00 78.19 139 LEU A C 1
ATOM 1077 O O . LEU A 1 139 ? -35.028 5.781 62.231 1.00 78.19 139 LEU A O 1
ATOM 1081 N N . THR A 1 140 ? -35.496 3.886 61.130 1.00 83.12 140 THR A N 1
ATOM 1082 C CA . THR A 1 140 ? -34.146 3.325 61.265 1.00 83.12 140 THR A CA 1
ATOM 1083 C C . THR A 1 140 ? -33.247 3.861 60.147 1.00 83.12 140 THR A C 1
ATOM 1085 O O . THR A 1 140 ? -33.733 4.155 59.054 1.00 83.12 140 THR A O 1
ATOM 1088 N N . GLU A 1 141 ? -31.937 3.938 60.390 1.00 77.12 141 GLU A N 1
ATOM 1089 C CA . GLU A 1 141 ? -30.918 4.407 59.425 1.00 77.12 141 GLU A CA 1
ATOM 1090 C C . GLU A 1 141 ? -31.024 3.679 58.062 1.00 77.12 141 GLU A C 1
ATOM 1092 O O . GLU A 1 141 ? -30.863 4.253 56.980 1.00 77.12 141 GLU A O 1
ATOM 1097 N N . GLU A 1 142 ? -31.399 2.399 58.109 1.00 78.50 142 GLU A N 1
ATOM 1098 C CA . GLU A 1 142 ? -31.614 1.530 56.949 1.00 78.50 142 GLU A CA 1
ATOM 1099 C C . GLU A 1 142 ? -32.899 1.857 56.165 1.00 78.50 142 GLU A C 1
ATOM 1101 O O . GLU A 1 142 ? -32.965 1.667 54.949 1.00 78.50 142 GLU A O 1
ATOM 1106 N N . GLN A 1 143 ? -33.932 2.377 56.830 1.00 78.44 143 GLN A N 1
ATOM 1107 C CA . GLN A 1 143 ? -35.165 2.824 56.177 1.00 78.44 143 GLN A CA 1
ATOM 1108 C C . GLN A 1 143 ? -35.007 4.216 55.563 1.00 78.44 143 GLN A C 1
ATOM 1110 O O . GLN A 1 143 ? -35.522 4.453 54.469 1.00 78.44 143 GLN A O 1
ATOM 1115 N N . GLU A 1 144 ? -34.267 5.116 56.214 1.00 74.00 144 GLU A N 1
ATOM 1116 C CA . GLU A 1 144 ? -33.947 6.435 55.653 1.00 74.00 144 GLU A CA 1
ATOM 1117 C C . GLU A 1 144 ? -33.165 6.300 54.344 1.00 74.00 144 GLU A C 1
ATOM 1119 O O . GLU A 1 144 ? -33.553 6.865 53.317 1.00 74.00 144 GLU A O 1
ATOM 1124 N N . THR A 1 145 ? -32.137 5.449 54.330 1.00 75.25 145 THR A N 1
ATOM 1125 C CA . THR A 1 145 ? -31.359 5.162 53.116 1.00 75.25 145 THR A CA 1
ATOM 1126 C C . THR A 1 145 ? -32.202 4.529 52.002 1.00 75.25 145 THR A C 1
ATOM 1128 O O . THR A 1 145 ? -32.031 4.878 50.830 1.00 75.25 145 THR A O 1
ATOM 1131 N N . GLN A 1 146 ? -33.165 3.655 52.321 1.00 78.56 146 GLN A N 1
ATOM 1132 C CA . GLN A 1 146 ? -34.078 3.085 51.319 1.00 78.56 146 GLN A CA 1
ATOM 1133 C C . GLN A 1 146 ? -35.067 4.110 50.745 1.00 78.56 146 GLN A C 1
ATOM 1135 O O . GLN A 1 146 ? -35.325 4.089 49.539 1.00 78.56 146 GLN A O 1
ATOM 1140 N N . ILE A 1 147 ? -35.594 5.024 51.566 1.00 77.50 147 ILE A N 1
ATOM 1141 C CA . ILE A 1 147 ? -36.520 6.079 51.123 1.00 77.50 147 ILE A CA 1
ATOM 1142 C C . ILE A 1 147 ? -35.804 7.074 50.201 1.00 77.50 147 ILE A C 1
ATOM 1144 O O . ILE A 1 147 ? -36.340 7.424 49.144 1.00 77.50 147 ILE A O 1
ATOM 1148 N N . ILE A 1 148 ? -34.575 7.473 50.547 1.00 72.44 148 ILE A N 1
ATOM 1149 C CA . ILE A 1 148 ? -33.738 8.336 49.702 1.00 72.44 148 ILE A CA 1
ATOM 1150 C C . ILE A 1 148 ? -33.494 7.652 48.348 1.00 72.44 148 ILE A C 1
ATOM 1152 O O . ILE A 1 148 ? -33.803 8.217 47.295 1.00 72.44 148 ILE A O 1
ATOM 1156 N N . LYS A 1 149 ? -33.060 6.385 48.357 1.00 75.81 149 LYS A N 1
ATOM 1157 C CA . LYS A 1 149 ? -32.778 5.608 47.138 1.00 75.81 149 LYS A CA 1
ATOM 1158 C C . LYS A 1 149 ? -34.015 5.415 46.248 1.00 75.81 149 LYS A C 1
ATOM 1160 O O . LYS A 1 149 ? -33.922 5.533 45.025 1.00 75.81 149 LYS A O 1
ATOM 1165 N N . ALA A 1 150 ? -35.185 5.163 46.839 1.00 75.38 150 ALA A N 1
ATOM 1166 C CA . ALA A 1 150 ? -36.443 5.002 46.109 1.00 75.38 150 ALA A CA 1
ATOM 1167 C C . ALA A 1 150 ? -36.903 6.306 45.434 1.00 75.38 150 ALA A C 1
ATOM 1169 O O . ALA A 1 150 ? -37.411 6.280 44.313 1.00 75.38 150 ALA A O 1
ATOM 1170 N N . ARG A 1 151 ? -36.682 7.464 46.066 1.00 68.38 151 ARG A N 1
ATOM 1171 C CA . ARG A 1 151 ? -37.081 8.767 45.513 1.00 68.38 151 ARG A CA 1
ATOM 1172 C C . ARG A 1 151 ? -36.275 9.146 44.266 1.00 68.38 151 ARG A C 1
ATOM 1174 O O . ARG A 1 151 ? -36.845 9.697 43.322 1.00 68.38 151 ARG A O 1
ATOM 1181 N N . PHE A 1 152 ? -34.989 8.796 44.217 1.00 64.25 152 PHE A N 1
ATOM 1182 C CA . PHE A 1 152 ? -34.151 8.990 43.027 1.00 64.25 152 PHE A CA 1
ATOM 1183 C C . PHE A 1 152 ? -34.515 8.050 41.874 1.00 64.25 152 PHE A C 1
ATOM 1185 O O . PHE A 1 152 ? -34.479 8.464 40.716 1.00 64.25 152 PHE A O 1
ATOM 1192 N N . ALA A 1 153 ? -34.949 6.822 42.172 1.00 66.56 153 ALA A N 1
ATOM 1193 C CA . ALA A 1 153 ? -35.455 5.902 41.153 1.00 66.56 153 ALA A CA 1
ATOM 1194 C C . ALA A 1 153 ? -36.742 6.418 40.474 1.00 66.56 153 ALA A C 1
ATOM 1196 O O . ALA A 1 153 ? -36.972 6.133 39.302 1.00 66.56 153 ALA A O 1
ATOM 1197 N N . ILE A 1 154 ? -37.551 7.213 41.185 1.00 64.81 154 ILE A N 1
ATOM 1198 C CA . ILE A 1 154 ? -38.817 7.776 40.684 1.00 64.81 154 ILE A CA 1
ATOM 1199 C C . ILE A 1 154 ? -38.599 9.064 39.864 1.00 64.81 154 ILE A C 1
ATOM 1201 O O . ILE A 1 154 ? -39.423 9.395 39.014 1.00 64.81 154 ILE A O 1
ATOM 1205 N N . LYS A 1 155 ? -37.495 9.795 40.081 1.00 51.28 155 LYS A N 1
ATOM 1206 C CA . LYS A 1 155 ? -37.241 11.096 39.435 1.00 51.28 155 LYS A CA 1
ATOM 1207 C C . LYS A 1 155 ? -36.521 11.040 38.085 1.00 51.28 155 LYS A C 1
ATOM 1209 O O . LYS A 1 155 ? -36.382 12.100 37.483 1.00 51.28 155 LYS A O 1
ATOM 1214 N N . ARG A 1 156 ? -36.090 9.875 37.577 1.00 44.44 156 ARG A N 1
ATOM 1215 C CA . ARG A 1 156 ? -35.648 9.774 36.171 1.00 44.44 156 ARG A CA 1
ATOM 1216 C C . ARG A 1 156 ? -36.870 9.972 35.267 1.00 44.44 156 ARG A C 1
ATOM 1218 O O . ARG A 1 156 ? -37.725 9.085 35.242 1.00 44.44 156 ARG A O 1
ATOM 1225 N N . PRO A 1 157 ? -36.994 11.094 34.535 1.00 45.31 157 PRO A N 1
ATOM 1226 C CA . PRO A 1 157 ? -38.050 11.220 33.547 1.00 45.31 157 PRO A CA 1
ATOM 1227 C C . PRO A 1 157 ? -37.785 10.186 32.441 1.00 45.31 157 PRO A C 1
ATOM 1229 O O . PRO A 1 157 ? -36.621 9.895 32.156 1.00 45.31 157 PRO A O 1
ATOM 1232 N N . PRO A 1 158 ? -38.822 9.624 31.802 1.00 45.78 158 PRO A N 1
ATOM 1233 C CA . PRO A 1 158 ? -38.621 8.897 30.556 1.00 45.78 158 PRO A CA 1
ATOM 1234 C C . PRO A 1 158 ? -37.996 9.857 29.539 1.00 45.78 158 PRO A C 1
ATOM 1236 O O . PRO A 1 158 ? -38.435 11.005 29.459 1.00 45.78 158 PRO A O 1
ATOM 1239 N N . ASP A 1 159 ? -36.982 9.394 28.802 1.00 43.50 159 ASP A N 1
ATOM 1240 C CA . ASP A 1 159 ? -36.299 10.128 27.731 1.00 43.50 159 ASP A CA 1
ATOM 1241 C C . ASP A 1 159 ? -37.314 10.821 26.809 1.00 43.50 159 ASP A C 1
ATOM 1243 O O . ASP A 1 159 ? -37.860 10.223 25.878 1.00 43.50 159 ASP A O 1
ATOM 1247 N N . ASN A 1 160 ? -37.584 12.095 27.082 1.00 43.81 160 ASN A N 1
ATOM 1248 C CA . ASN A 1 160 ? -38.376 12.954 26.227 1.00 43.81 160 ASN A CA 1
ATOM 1249 C C . ASN A 1 160 ? -37.414 13.839 25.447 1.00 43.81 160 ASN A C 1
ATOM 1251 O O . ASN A 1 160 ? -36.542 14.503 26.002 1.00 43.81 160 ASN A O 1
ATOM 1255 N N . GLN A 1 161 ? -37.610 13.792 24.135 1.00 43.56 161 GLN A N 1
ATOM 1256 C CA . GLN A 1 161 ? -36.925 14.545 23.100 1.00 43.56 161 GLN A CA 1
ATOM 1257 C C . GLN A 1 161 ? -36.644 15.984 23.544 1.00 43.56 161 GLN A C 1
ATOM 1259 O O . GLN A 1 161 ? -37.564 16.780 23.732 1.00 43.56 161 GLN A O 1
ATOM 1264 N N . VAL A 1 162 ? -35.360 16.313 23.670 1.00 36.31 162 VAL A N 1
ATOM 1265 C CA . VAL A 1 162 ? -34.899 17.696 23.749 1.00 36.31 162 VAL A CA 1
ATOM 1266 C C . VAL A 1 162 ? -35.203 18.337 22.396 1.00 36.31 162 VAL A C 1
ATOM 1268 O O . VAL A 1 162 ? -34.517 18.098 21.403 1.00 36.31 162 VAL A O 1
ATOM 1271 N N . VAL A 1 163 ? -36.288 19.105 22.341 1.00 44.72 163 VAL A N 1
ATOM 1272 C CA . VAL A 1 163 ? -36.492 20.111 21.301 1.00 44.72 163 VAL A CA 1
ATOM 1273 C C . VAL A 1 163 ? -35.569 21.267 21.667 1.00 44.72 163 VAL A C 1
ATOM 1275 O O . VAL A 1 163 ? -35.798 21.940 22.666 1.00 44.72 163 VAL A O 1
ATOM 1278 N N . GLU A 1 164 ? -34.497 21.455 20.897 1.00 40.38 164 GLU A N 1
ATOM 1279 C CA . GLU A 1 164 ? -33.649 22.644 20.998 1.00 40.38 164 GLU A CA 1
ATOM 1280 C C . GLU A 1 164 ? -34.500 23.903 20.766 1.00 40.38 164 GLU A C 1
ATOM 1282 O O . GLU A 1 164 ? -34.987 24.151 19.657 1.00 40.38 164 GLU A O 1
ATOM 1287 N N . GLU A 1 165 ? -34.668 24.713 21.811 1.00 38.28 165 GLU A N 1
ATOM 1288 C CA . GLU A 1 165 ? -35.093 26.104 21.689 1.00 38.28 165 GLU A CA 1
ATOM 1289 C C . GLU A 1 165 ? -33.988 26.894 20.978 1.00 38.28 165 GLU A C 1
ATOM 1291 O O . GLU A 1 165 ? -32.898 27.123 21.504 1.00 38.28 165 GLU A O 1
ATOM 1296 N N . LYS A 1 166 ? -34.274 27.314 19.743 1.00 38.97 166 LYS A N 1
ATOM 1297 C CA . LYS A 1 166 ? -33.510 28.365 19.068 1.00 38.97 166 LYS A CA 1
ATOM 1298 C C . LYS A 1 166 ? -33.738 29.693 19.797 1.00 38.97 166 LYS A C 1
ATOM 1300 O O . LYS A 1 166 ? -34.898 30.042 20.002 1.00 38.97 166 LYS A O 1
ATOM 1305 N N . PRO A 1 167 ? -32.687 30.477 20.090 1.00 42.88 167 PRO A N 1
ATOM 1306 C CA . PRO A 1 167 ? -32.868 31.822 20.609 1.00 42.88 167 PRO A CA 1
ATOM 1307 C C . PRO A 1 167 ? -33.419 32.758 19.524 1.00 42.88 167 PRO A C 1
ATOM 1309 O O . PRO A 1 167 ? -33.021 32.694 18.354 1.00 42.88 167 PRO A O 1
ATOM 1312 N N . ASP A 1 168 ? -34.339 33.616 19.961 1.00 36.59 168 ASP A N 1
ATOM 1313 C CA . ASP A 1 168 ? -35.020 34.658 19.201 1.00 36.59 168 ASP A CA 1
ATOM 1314 C C . ASP A 1 168 ? -34.060 35.527 18.378 1.00 36.59 168 ASP A C 1
ATOM 1316 O O . ASP A 1 168 ? -33.086 36.091 18.880 1.00 36.59 168 ASP A O 1
ATOM 1320 N N . LYS A 1 169 ? -34.393 35.688 17.093 1.00 38.62 169 LYS A N 1
ATOM 1321 C CA . LYS A 1 169 ? -33.960 36.828 16.284 1.00 38.62 169 LYS A CA 1
ATOM 1322 C C . LYS A 1 169 ? -35.176 37.702 16.024 1.00 38.62 169 LYS A C 1
ATOM 1324 O O . LYS A 1 169 ? -36.049 37.337 15.238 1.00 38.62 169 LYS A O 1
ATOM 1329 N N . GLN A 1 170 ? -35.188 38.849 16.682 1.00 36.41 170 GLN A N 1
ATOM 1330 C CA . GLN A 1 170 ? -36.066 39.972 16.407 1.00 36.41 170 GLN A CA 1
ATOM 1331 C C . GLN A 1 170 ? -35.301 40.933 15.483 1.00 36.41 170 GLN A C 1
ATOM 1333 O O . GLN A 1 170 ? -34.186 41.325 15.819 1.00 36.41 170 GLN A O 1
ATOM 1338 N N . ASP A 1 171 ? -35.821 41.140 14.266 1.00 39.34 171 ASP A N 1
ATOM 1339 C CA . ASP A 1 171 ? -35.957 42.439 13.576 1.00 39.34 171 ASP A CA 1
ATOM 1340 C C . ASP A 1 171 ? -36.281 42.243 12.074 1.00 39.34 171 ASP A C 1
ATOM 1342 O O . ASP A 1 171 ? -35.449 41.834 11.266 1.00 39.34 171 ASP A O 1
ATOM 1346 N N . ASP A 1 172 ? -37.553 42.521 11.768 1.00 35.41 172 ASP A N 1
ATOM 1347 C CA . ASP A 1 172 ? -38.121 43.269 10.638 1.00 35.41 172 ASP A CA 1
ATOM 1348 C C . ASP A 1 172 ? -37.966 42.886 9.138 1.00 35.41 172 ASP A C 1
ATOM 1350 O O . ASP A 1 172 ? -36.882 42.794 8.567 1.00 35.41 172 ASP A O 1
ATOM 1354 N N . LEU A 1 173 ? -39.156 42.914 8.491 1.00 38.50 173 LEU A N 1
ATOM 1355 C CA . LEU A 1 173 ? -39.507 43.304 7.100 1.00 38.50 173 LEU A CA 1
ATOM 1356 C C . LEU A 1 173 ? -39.637 42.218 5.991 1.00 38.50 173 LEU A C 1
ATOM 1358 O O . LEU A 1 173 ? -39.086 41.128 6.103 1.00 38.50 173 LEU A O 1
ATOM 1362 N N . PRO A 1 174 ? -40.523 42.417 4.976 1.00 46.34 174 PRO A N 1
ATOM 1363 C CA . PRO A 1 174 ? -41.787 41.682 4.937 1.00 46.34 174 PRO A CA 1
ATOM 1364 C C . PRO A 1 174 ? -41.990 40.764 3.715 1.00 46.34 174 PRO A C 1
ATOM 1366 O O . PRO A 1 174 ? -41.478 40.997 2.626 1.00 46.34 174 PRO A O 1
ATOM 1369 N N . SER A 1 175 ? -42.847 39.759 3.935 1.00 39.09 175 SER A N 1
ATOM 1370 C CA . SER A 1 175 ? -43.905 39.248 3.045 1.00 39.09 175 SER A CA 1
ATOM 1371 C C . SER A 1 175 ? -43.661 39.245 1.527 1.00 39.09 175 SER A C 1
ATOM 1373 O O . SER A 1 175 ? -43.849 40.257 0.854 1.00 39.09 175 SER A O 1
ATOM 1375 N N . SER A 1 176 ? -43.494 38.045 0.961 1.00 34.47 176 SER A N 1
ATOM 1376 C CA . SER A 1 176 ? -44.106 37.723 -0.334 1.00 34.47 176 SER A CA 1
ATOM 1377 C C . SER A 1 176 ? -44.845 36.387 -0.246 1.00 34.47 176 SER A C 1
ATOM 1379 O O . SER A 1 176 ? -44.305 35.369 0.188 1.00 34.47 176 SER A O 1
ATOM 1381 N N . GLU A 1 177 ? -46.133 36.459 -0.567 1.00 40.66 177 GLU A N 1
ATOM 1382 C CA . GLU A 1 177 ? -47.083 35.361 -0.687 1.00 40.66 177 GLU A CA 1
ATOM 1383 C C . GLU A 1 177 ? -46.730 34.464 -1.879 1.00 40.66 177 GLU A C 1
ATOM 1385 O O . GLU A 1 177 ? -46.383 34.989 -2.929 1.00 40.66 177 GLU A O 1
ATOM 1390 N N . GLU A 1 178 ? -46.899 33.141 -1.747 1.00 35.28 178 GLU A N 1
ATOM 1391 C CA . GLU A 1 178 ? -47.413 32.257 -2.815 1.00 35.28 178 GLU A CA 1
ATOM 1392 C C . GLU A 1 178 ? -47.699 30.825 -2.280 1.00 35.28 178 GLU A C 1
ATOM 1394 O O . GLU A 1 178 ? -47.282 30.483 -1.169 1.00 35.28 178 GLU A O 1
ATOM 1399 N N . PRO A 1 179 ? -48.522 29.992 -2.956 1.00 40.59 179 PRO A N 1
ATOM 1400 C CA . PRO A 1 179 ? -49.671 29.367 -2.310 1.00 40.59 179 PRO A CA 1
ATOM 1401 C C . PRO A 1 179 ? -49.488 27.879 -1.981 1.00 40.59 179 PRO A C 1
ATOM 1403 O O . PRO A 1 179 ? -48.807 27.110 -2.660 1.00 40.59 179 PRO A O 1
ATOM 1406 N N . LYS A 1 180 ? -50.225 27.451 -0.951 1.00 44.56 180 LYS A N 1
ATOM 1407 C CA . LYS A 1 180 ? -50.390 26.058 -0.516 1.00 44.56 180 LYS A CA 1
ATOM 1408 C C . LYS A 1 180 ? -50.982 25.182 -1.632 1.00 44.56 180 LYS A C 1
ATOM 1410 O O . LYS A 1 180 ? -52.086 25.442 -2.105 1.00 44.56 180 LYS A O 1
ATOM 1415 N N . ARG A 1 181 ? -50.309 24.070 -1.957 1.00 33.22 181 ARG A N 1
ATOM 1416 C CA . ARG A 1 181 ? -50.877 22.920 -2.692 1.00 33.22 181 ARG A CA 1
ATOM 1417 C C . ARG A 1 181 ? -51.140 21.750 -1.722 1.00 33.22 181 ARG A C 1
ATOM 1419 O O . ARG A 1 181 ? -50.405 21.615 -0.742 1.00 33.22 181 ARG A O 1
ATOM 1426 N N . PRO A 1 182 ? -52.189 20.933 -1.935 1.00 35.28 182 PRO A N 1
ATOM 1427 C CA . PRO A 1 182 ? -52.767 20.100 -0.890 1.00 35.28 182 PRO A CA 1
ATOM 1428 C C . PRO A 1 182 ? -52.008 18.787 -0.671 1.00 35.28 182 PRO A C 1
ATOM 1430 O O . PRO A 1 182 ? -51.463 18.186 -1.596 1.00 35.28 182 PRO A O 1
ATOM 1433 N N . LYS A 1 183 ? -52.026 18.340 0.589 1.00 35.97 183 LYS A N 1
ATOM 1434 C CA . LYS A 1 183 ? -51.592 17.015 1.036 1.00 35.97 183 LYS A CA 1
ATOM 1435 C C . LYS A 1 183 ? -52.569 15.954 0.523 1.00 35.97 183 LYS A C 1
ATOM 1437 O O . LYS A 1 183 ? -53.732 15.964 0.914 1.00 35.97 183 LYS A O 1
ATOM 1442 N N . THR A 1 184 ? -52.077 15.006 -0.267 1.00 30.03 184 THR A N 1
ATOM 1443 C CA . THR A 1 184 ? -52.727 13.706 -0.473 1.00 30.03 184 THR A CA 1
ATOM 1444 C C . THR A 1 184 ? -52.034 12.649 0.373 1.00 30.03 184 THR A C 1
ATOM 1446 O O . THR A 1 184 ? -50.866 12.319 0.180 1.00 30.03 184 THR A O 1
ATOM 1449 N N . THR A 1 185 ? -52.797 12.149 1.334 1.00 38.94 185 THR A N 1
ATOM 1450 C CA . THR A 1 185 ? -52.612 10.920 2.096 1.00 38.94 185 THR A CA 1
ATOM 1451 C C . THR A 1 185 ? -52.718 9.715 1.162 1.00 38.94 185 THR A C 1
ATOM 1453 O O . THR A 1 185 ? -53.757 9.501 0.546 1.00 38.94 185 THR A O 1
ATOM 1456 N N . SER A 1 186 ? -51.683 8.880 1.102 1.00 29.66 186 SER A N 1
ATOM 1457 C CA . SER A 1 186 ? -51.838 7.477 0.707 1.00 29.66 186 SER A CA 1
ATOM 1458 C C . SER A 1 186 ? -50.793 6.631 1.422 1.00 29.66 186 SER A C 1
ATOM 1460 O O . SER A 1 186 ? -49.603 6.636 1.111 1.00 29.66 186 SER A O 1
ATOM 1462 N N . GLN A 1 187 ? -51.297 5.952 2.440 1.00 36.06 187 GLN A N 1
ATOM 1463 C CA . GLN A 1 187 ? -50.701 4.868 3.190 1.00 36.06 187 GLN A CA 1
ATOM 1464 C C . GLN A 1 187 ? -50.515 3.672 2.240 1.00 36.06 187 GLN A C 1
ATOM 1466 O O . GLN A 1 187 ? -51.500 3.148 1.731 1.00 36.06 187 GLN A O 1
ATOM 1471 N N . GLU A 1 188 ? -49.279 3.232 1.995 1.00 28.34 188 GLU A N 1
ATOM 1472 C CA . GLU A 1 188 ? -49.029 1.956 1.314 1.00 28.34 188 GLU A CA 1
ATOM 1473 C C . GLU A 1 188 ? -47.948 1.163 2.057 1.00 28.34 188 GLU A C 1
ATOM 1475 O O . GLU A 1 188 ? -46.782 1.549 2.158 1.00 28.34 188 GLU A O 1
ATOM 1480 N N . GLN A 1 189 ? -48.389 0.045 2.631 1.00 41.19 189 GLN A N 1
ATOM 1481 C CA . GLN A 1 189 ? -47.571 -0.981 3.258 1.00 41.19 189 GLN A CA 1
ATOM 1482 C C . GLN A 1 189 ? -46.636 -1.610 2.215 1.00 41.19 189 GLN A C 1
ATOM 1484 O O . GLN A 1 189 ? -47.099 -2.274 1.291 1.00 41.19 189 GLN A O 1
ATOM 1489 N N . ARG A 1 190 ? -45.313 -1.492 2.388 1.00 30.53 190 ARG A N 1
ATOM 1490 C CA . ARG A 1 190 ? -44.340 -2.331 1.666 1.00 30.53 190 ARG A CA 1
ATOM 1491 C C . ARG A 1 190 ? -43.199 -2.806 2.565 1.00 30.53 190 ARG A C 1
ATOM 1493 O O . ARG A 1 190 ? -42.255 -2.082 2.854 1.00 30.53 190 ARG A O 1
ATOM 1500 N N . GLY A 1 191 ? -43.330 -4.074 2.955 1.00 30.80 191 GLY A N 1
ATOM 1501 C CA . GLY A 1 191 ? -42.283 -5.093 3.052 1.00 30.80 191 GLY A CA 1
ATOM 1502 C C . GLY A 1 191 ? -40.904 -4.682 3.565 1.00 30.80 191 GLY A C 1
ATOM 1503 O O . GLY A 1 191 ? -40.015 -4.320 2.799 1.00 30.80 191 GLY A O 1
ATOM 1504 N N . THR A 1 192 ? -40.669 -4.932 4.849 1.00 30.95 192 THR A N 1
ATOM 1505 C CA . THR A 1 192 ? -39.349 -5.048 5.478 1.00 30.95 192 THR A CA 1
ATOM 1506 C C . THR A 1 192 ? -38.619 -6.314 5.007 1.00 30.95 192 THR A C 1
ATOM 1508 O O . THR A 1 192 ? -38.424 -7.276 5.743 1.00 30.95 192 THR A O 1
ATOM 1511 N N . ARG A 1 193 ? -38.158 -6.335 3.755 1.00 37.69 193 ARG A N 1
ATOM 1512 C CA . ARG A 1 193 ? -37.101 -7.254 3.310 1.00 37.69 193 ARG A CA 1
ATOM 1513 C C . ARG A 1 193 ? -36.050 -6.456 2.547 1.00 37.69 193 ARG A C 1
ATOM 1515 O O . ARG A 1 193 ? -36.377 -5.711 1.636 1.00 37.69 193 ARG A O 1
ATOM 1522 N N . SER A 1 194 ? -34.781 -6.673 2.905 1.00 44.00 194 SER A N 1
ATOM 1523 C CA . SER A 1 194 ? -33.583 -6.226 2.170 1.00 44.00 194 SER A CA 1
ATOM 1524 C C . SER A 1 194 ? -32.890 -4.911 2.582 1.00 44.00 194 SER A C 1
ATOM 1526 O O . SER A 1 194 ? -32.306 -4.242 1.734 1.00 44.00 194 SER A O 1
ATOM 1528 N N . ARG A 1 195 ? -32.832 -4.567 3.880 1.00 33.97 195 ARG A N 1
ATOM 1529 C CA . ARG A 1 195 ? -31.841 -3.582 4.387 1.00 33.97 195 ARG A CA 1
ATOM 1530 C C . ARG A 1 195 ? -30.593 -4.225 5.010 1.00 33.97 195 ARG A C 1
ATOM 1532 O O . ARG A 1 195 ? -29.490 -3.731 4.802 1.00 33.97 195 ARG A O 1
ATOM 1539 N N . SER A 1 196 ? -30.724 -5.385 5.654 1.00 35.22 196 SER A N 1
ATOM 1540 C CA . SER A 1 196 ? -29.618 -6.044 6.373 1.00 35.22 196 SER A CA 1
ATOM 1541 C C . SER A 1 196 ? -28.507 -6.574 5.452 1.00 35.22 196 SER A C 1
ATOM 1543 O O . SER A 1 196 ? -27.334 -6.471 5.788 1.00 35.22 196 SER A O 1
ATOM 1545 N N . LYS A 1 197 ? -28.845 -7.056 4.243 1.00 36.84 197 LYS A N 1
ATOM 1546 C CA . LYS A 1 197 ? -27.850 -7.512 3.245 1.00 36.84 197 LYS A CA 1
ATOM 1547 C C . LYS A 1 197 ? -26.966 -6.380 2.696 1.00 36.84 197 LYS A C 1
ATOM 1549 O O . LYS A 1 197 ? -25.850 -6.643 2.267 1.00 36.84 197 LYS A O 1
ATOM 1554 N N . ILE A 1 198 ? -27.453 -5.136 2.704 1.00 39.97 198 ILE A N 1
ATOM 1555 C CA . ILE A 1 198 ? -26.734 -3.974 2.152 1.00 39.97 198 ILE A CA 1
ATOM 1556 C C . ILE A 1 198 ? -25.764 -3.384 3.186 1.00 39.97 198 ILE A C 1
ATOM 1558 O O . ILE A 1 198 ? -24.711 -2.880 2.809 1.00 39.97 198 ILE A O 1
ATOM 1562 N N . LEU A 1 199 ? -26.087 -3.477 4.481 1.00 36.09 199 LEU A N 1
ATOM 1563 C CA . LEU A 1 199 ? -25.244 -2.946 5.558 1.00 36.09 199 LEU A CA 1
ATOM 1564 C C . LEU A 1 199 ? -23.996 -3.809 5.815 1.00 36.09 199 LEU A C 1
ATOM 1566 O O . LEU A 1 199 ? -22.919 -3.284 6.057 1.00 36.09 199 LEU A O 1
ATOM 1570 N N . LEU A 1 200 ? -24.128 -5.131 5.702 1.00 41.81 200 LEU A N 1
ATOM 1571 C CA . LEU A 1 200 ? -23.053 -6.099 5.959 1.00 41.81 200 LEU A CA 1
ATOM 1572 C C . LEU A 1 200 ? -21.952 -6.100 4.910 1.00 41.81 200 LEU A C 1
ATOM 1574 O O . LEU A 1 200 ? -20.771 -6.163 5.238 1.00 41.81 200 LEU A O 1
ATOM 1578 N N . LYS A 1 201 ? -22.360 -5.962 3.648 1.00 41.16 201 LYS A N 1
ATOM 1579 C CA . LYS A 1 201 ? -21.442 -5.717 2.548 1.00 41.16 201 LYS A CA 1
ATOM 1580 C C . LYS A 1 201 ? -20.617 -4.449 2.820 1.00 41.16 201 LYS A C 1
ATOM 1582 O O . LYS A 1 201 ? -19.424 -4.472 2.600 1.00 41.16 201 LYS A O 1
ATOM 1587 N N . ARG A 1 202 ? -21.200 -3.403 3.424 1.00 38.66 202 ARG A N 1
ATOM 1588 C CA . ARG A 1 202 ? -20.480 -2.155 3.736 1.00 38.66 202 ARG A CA 1
ATOM 1589 C C . ARG A 1 202 ? -19.457 -2.259 4.868 1.00 38.66 202 ARG A C 1
ATOM 1591 O O . ARG A 1 202 ? -18.452 -1.580 4.755 1.00 38.66 202 ARG A O 1
ATOM 1598 N N . VAL A 1 203 ? -19.684 -3.063 5.914 1.00 39.38 203 VAL A N 1
ATOM 1599 C CA . VAL A 1 203 ? -18.733 -3.185 7.047 1.00 39.38 203 VAL A CA 1
ATOM 1600 C C . VAL A 1 203 ? -17.522 -4.046 6.671 1.00 39.38 203 VAL A C 1
ATOM 1602 O O . VAL A 1 203 ? -16.389 -3.665 6.943 1.00 39.38 203 VAL A O 1
ATOM 1605 N N . ALA A 1 204 ? -17.739 -5.164 5.970 1.00 43.53 204 ALA A N 1
ATOM 1606 C CA . ALA A 1 204 ? -16.638 -5.966 5.433 1.00 43.53 204 ALA A CA 1
ATOM 1607 C C . ALA A 1 204 ? -15.898 -5.250 4.282 1.00 43.53 204 ALA A C 1
ATOM 1609 O O . ALA A 1 204 ? -14.703 -5.449 4.123 1.00 43.53 204 ALA A O 1
ATOM 1610 N N . GLU A 1 205 ? -16.576 -4.390 3.506 1.00 42.34 205 GLU A N 1
ATOM 1611 C CA . GLU A 1 205 ? -15.947 -3.574 2.448 1.00 42.34 205 GLU A CA 1
ATOM 1612 C C . GLU A 1 205 ? -15.307 -2.269 2.953 1.00 42.34 205 GLU A C 1
ATOM 1614 O O . GLU A 1 205 ? -14.583 -1.632 2.189 1.00 42.34 205 GLU A O 1
ATOM 1619 N N . SER A 1 206 ? -15.563 -1.844 4.198 1.00 37.72 206 SER A N 1
ATOM 1620 C CA . SER A 1 206 ? -14.939 -0.647 4.788 1.00 37.72 206 SER A CA 1
ATOM 1621 C C . SER A 1 206 ? -13.600 -0.927 5.466 1.00 37.72 206 SER A C 1
ATOM 1623 O O . SER A 1 206 ? -12.824 -0.001 5.682 1.00 37.72 206 SER A O 1
ATOM 1625 N N . SER A 1 207 ? -13.321 -2.186 5.804 1.00 46.34 207 SER A N 1
ATOM 1626 C CA . SER A 1 207 ? -12.059 -2.592 6.418 1.00 46.34 207 SER A CA 1
ATOM 1627 C C . SER A 1 207 ? -11.065 -2.984 5.319 1.00 46.34 207 SER A C 1
ATOM 1629 O O . SER A 1 207 ? -11.304 -3.967 4.621 1.00 46.34 207 SER A O 1
ATOM 1631 N N . PRO A 1 208 ? -9.937 -2.265 5.147 1.00 60.22 208 PRO A N 1
ATOM 1632 C CA . PRO A 1 208 ? -9.010 -2.477 4.026 1.00 60.22 208 PRO A CA 1
ATOM 1633 C C . PRO A 1 208 ? -8.315 -3.851 4.026 1.00 60.22 208 PRO A C 1
ATOM 1635 O O . PRO A 1 208 ? -7.628 -4.186 3.064 1.00 60.22 208 PRO A O 1
ATOM 1638 N N . TRP A 1 209 ? -8.496 -4.637 5.088 1.00 77.75 209 TRP A N 1
ATOM 1639 C CA . TRP A 1 209 ? -7.839 -5.914 5.341 1.00 77.75 209 TRP A CA 1
ATOM 1640 C C . TRP A 1 209 ? -8.745 -7.144 5.146 1.00 77.75 209 TRP A C 1
ATOM 1642 O O . TRP A 1 209 ? -8.253 -8.265 5.229 1.00 77.75 209 TRP A O 1
ATOM 1652 N N . VAL A 1 210 ? -10.044 -6.975 4.848 1.00 82.31 210 VAL A N 1
ATOM 1653 C CA . VAL A 1 210 ? -10.992 -8.094 4.666 1.00 82.31 210 VAL A CA 1
ATOM 1654 C C . VAL A 1 210 ? -11.564 -8.108 3.249 1.00 82.31 210 VAL A C 1
ATOM 1656 O O . VAL A 1 210 ? -12.063 -7.108 2.739 1.00 82.31 210 VAL A O 1
ATOM 1659 N N . VAL A 1 211 ? -11.551 -9.275 2.607 1.00 81.19 211 VAL A N 1
ATOM 1660 C CA . VAL A 1 211 ? -12.152 -9.514 1.291 1.00 81.19 211 VAL A CA 1
ATOM 1661 C C . VAL A 1 211 ? -13.014 -10.769 1.346 1.00 81.19 211 VAL A C 1
ATOM 1663 O O . VAL A 1 211 ? -12.580 -11.814 1.807 1.00 81.19 211 VAL A O 1
ATOM 1666 N N . THR A 1 212 ? -14.238 -10.721 0.822 1.00 81.56 212 THR A N 1
ATOM 1667 C CA . THR A 1 212 ? -15.076 -11.926 0.688 1.00 81.56 212 THR A CA 1
ATOM 1668 C C . THR A 1 212 ? -14.937 -12.520 -0.714 1.00 81.56 212 THR A C 1
ATOM 1670 O O . THR A 1 212 ? -15.088 -11.817 -1.718 1.00 81.56 212 THR A O 1
ATOM 1673 N N . LYS A 1 213 ? -14.669 -13.825 -0.804 1.00 81.75 213 LYS A N 1
ATOM 1674 C CA . LYS A 1 213 ? -14.598 -14.589 -2.059 1.00 81.75 213 LYS A CA 1
ATOM 1675 C C . LYS A 1 213 ? -15.514 -15.800 -1.994 1.00 81.75 213 LYS A C 1
ATOM 1677 O O . LYS A 1 213 ? -15.731 -16.352 -0.930 1.00 81.75 213 LYS A O 1
ATOM 1682 N N . ARG A 1 214 ? -16.027 -16.239 -3.141 1.00 77.88 214 ARG A N 1
ATOM 1683 C CA . ARG A 1 214 ? -16.798 -17.481 -3.240 1.00 77.88 214 ARG A CA 1
ATOM 1684 C C . ARG A 1 214 ? -15.907 -18.597 -3.780 1.00 77.88 214 ARG A C 1
ATOM 1686 O O . ARG A 1 214 ? -15.372 -18.454 -4.875 1.00 77.88 214 ARG A O 1
ATOM 1693 N N . LEU A 1 215 ? -15.768 -19.681 -3.024 1.00 77.69 215 LEU A N 1
ATOM 1694 C CA . LEU A 1 215 ? -15.021 -20.894 -3.355 1.00 77.69 215 LEU A CA 1
ATOM 1695 C C . LEU A 1 215 ? -16.013 -22.053 -3.506 1.00 77.69 215 LEU A C 1
ATOM 1697 O O . LEU A 1 215 ? -16.622 -22.448 -2.519 1.00 77.69 215 LEU A O 1
ATOM 1701 N N . LYS A 1 216 ? -16.201 -22.578 -4.729 1.00 73.69 216 LYS A N 1
ATOM 1702 C CA . LYS A 1 216 ? -17.141 -23.685 -5.032 1.00 73.69 216 LYS A CA 1
ATOM 1703 C C . LYS A 1 216 ? -18.491 -23.550 -4.296 1.00 73.69 216 LYS A C 1
ATOM 1705 O O . LYS A 1 216 ? -18.899 -24.433 -3.555 1.00 73.69 216 LYS A O 1
ATOM 1710 N N . ASP A 1 217 ? -19.135 -22.394 -4.457 1.00 76.12 217 ASP A N 1
ATOM 1711 C CA . ASP A 1 217 ? -20.433 -22.042 -3.850 1.00 76.12 217 ASP A CA 1
ATOM 1712 C C . ASP A 1 217 ? -20.456 -21.752 -2.341 1.00 76.12 217 ASP A C 1
ATOM 1714 O O . ASP A 1 217 ? -21.502 -21.378 -1.807 1.00 76.12 217 ASP A O 1
ATOM 1718 N N . VAL A 1 218 ? -19.306 -21.799 -1.671 1.00 76.94 218 VAL A N 1
ATOM 1719 C CA . VAL A 1 218 ? -19.154 -21.394 -0.271 1.00 76.94 218 VAL A CA 1
ATOM 1720 C C . VAL A 1 218 ? -18.486 -20.029 -0.208 1.00 76.94 218 VAL A C 1
ATOM 1722 O O . VAL A 1 218 ? -17.463 -19.788 -0.845 1.00 76.94 218 VAL A O 1
ATOM 1725 N N . ASP A 1 219 ? -19.057 -19.106 0.553 1.00 84.00 219 ASP A N 1
ATOM 1726 C CA . ASP A 1 219 ? -18.421 -17.815 0.783 1.00 84.00 219 ASP A CA 1
ATOM 1727 C C . ASP A 1 219 ? -17.315 -17.973 1.851 1.00 84.00 219 ASP A C 1
ATOM 1729 O O . ASP A 1 219 ? -17.536 -18.516 2.935 1.00 84.00 219 ASP A O 1
ATOM 1733 N N . CYS A 1 220 ? -16.115 -17.507 1.516 1.00 91.06 220 CYS A N 1
ATOM 1734 C CA . CYS A 1 220 ? -14.908 -17.526 2.327 1.00 91.06 220 CYS A CA 1
ATOM 1735 C C . CYS A 1 220 ? -14.429 -16.093 2.573 1.00 91.06 220 CYS A C 1
ATOM 1737 O O . CYS A 1 220 ? -14.326 -15.284 1.643 1.00 91.06 220 CYS A O 1
ATOM 1739 N N . TYR A 1 221 ? -14.112 -15.781 3.823 1.00 93.31 221 TYR A N 1
ATOM 1740 C CA . TYR A 1 221 ? -13.475 -14.526 4.200 1.00 93.31 221 TYR A CA 1
ATOM 1741 C C . TYR A 1 221 ? -11.963 -14.665 4.058 1.00 93.31 221 TYR A C 1
ATOM 1743 O O . TYR A 1 221 ? -11.364 -15.529 4.682 1.00 93.31 221 TYR A O 1
ATOM 1751 N N . LEU A 1 222 ? -11.357 -13.834 3.222 1.00 94.56 222 LEU A N 1
ATOM 1752 C CA . LEU A 1 222 ? -9.914 -13.675 3.127 1.00 94.56 222 LEU A CA 1
ATOM 1753 C C . LEU A 1 222 ? -9.529 -12.453 3.947 1.00 94.56 222 LEU A C 1
ATOM 1755 O O . LEU A 1 222 ? -10.104 -11.379 3.760 1.00 94.56 222 LEU A O 1
ATOM 1759 N N . VAL A 1 223 ? -8.586 -12.623 4.857 1.00 95.50 223 VAL A N 1
ATOM 1760 C CA . VAL A 1 223 ? -8.163 -11.578 5.780 1.00 95.50 223 VAL A CA 1
ATOM 1761 C C . VAL A 1 223 ? -6.651 -11.447 5.682 1.00 95.50 223 VAL A C 1
ATOM 1763 O O . VAL A 1 223 ? -5.951 -12.436 5.870 1.00 95.50 223 VAL A O 1
ATOM 1766 N N . ASN A 1 224 ? -6.156 -10.252 5.367 1.00 95.25 224 ASN A N 1
ATOM 1767 C CA . ASN A 1 224 ? -4.724 -9.966 5.384 1.00 95.25 224 ASN A CA 1
ATOM 1768 C C . ASN A 1 224 ? -4.359 -9.275 6.700 1.00 95.25 224 ASN A C 1
ATOM 1770 O O . ASN A 1 224 ? -4.989 -8.276 7.041 1.00 95.25 224 ASN A O 1
ATOM 1774 N N . VAL A 1 225 ? -3.375 -9.774 7.438 1.00 95.31 225 VAL A N 1
ATOM 1775 C CA . VAL A 1 225 ? -2.951 -9.193 8.720 1.00 95.31 225 VAL A CA 1
ATOM 1776 C C . VAL A 1 225 ? -1.516 -8.701 8.605 1.00 95.31 225 VAL A C 1
ATOM 1778 O O . VAL A 1 225 ? -0.671 -9.366 8.027 1.00 95.31 225 VAL A O 1
ATOM 1781 N N . TYR A 1 226 ? -1.257 -7.519 9.154 1.00 95.31 226 TYR A N 1
ATOM 1782 C CA . TYR A 1 226 ? 0.091 -7.003 9.340 1.00 95.31 226 TYR A CA 1
ATOM 1783 C C . TYR A 1 226 ? 0.209 -6.526 10.782 1.00 95.31 226 TYR A C 1
ATOM 1785 O O . TYR A 1 226 ? -0.581 -5.675 11.208 1.00 95.31 226 TYR A O 1
ATOM 1793 N N . LEU A 1 227 ? 1.148 -7.091 11.532 1.00 95.81 227 LEU A N 1
ATOM 1794 C CA . LEU A 1 227 ? 1.437 -6.678 12.902 1.00 95.81 227 LEU A CA 1
ATOM 1795 C C . LEU A 1 227 ? 2.710 -5.841 12.949 1.00 95.81 227 LEU A C 1
ATOM 1797 O O . LEU A 1 227 ? 3.595 -5.974 12.115 1.00 95.81 227 LEU A O 1
ATOM 1801 N N . LYS A 1 228 ? 2.794 -4.945 13.926 1.00 95.44 228 LYS A N 1
ATOM 1802 C CA . LYS A 1 228 ? 3.956 -4.085 14.121 1.00 95.44 228 LYS A CA 1
ATOM 1803 C C . LYS A 1 228 ? 5.115 -4.890 14.710 1.00 95.44 228 LYS A C 1
ATOM 1805 O O . LYS A 1 228 ? 4.950 -5.540 15.744 1.00 95.44 228 LYS A O 1
ATOM 1810 N N . SER A 1 229 ? 6.280 -4.790 14.074 1.00 94.81 229 SER A N 1
ATOM 1811 C CA . SER A 1 229 ? 7.514 -5.437 14.527 1.00 94.81 229 SER A CA 1
ATOM 1812 C C . SER A 1 229 ? 7.983 -4.951 15.899 1.00 94.81 229 SER A C 1
ATOM 1814 O O . SER A 1 229 ? 7.824 -3.778 16.245 1.00 94.81 229 SER A O 1
ATOM 1816 N N . GLY A 1 230 ? 8.540 -5.875 16.687 1.00 94.81 230 GLY A N 1
ATOM 1817 C CA . GLY A 1 230 ? 9.157 -5.615 17.992 1.00 94.81 230 GLY A CA 1
ATOM 1818 C C . GLY A 1 230 ? 8.203 -5.435 19.180 1.00 94.81 230 GLY A C 1
ATOM 1819 O O . GLY A 1 230 ? 8.676 -5.307 20.306 1.00 94.81 230 GLY A O 1
ATOM 1820 N N . GLU A 1 231 ? 6.881 -5.425 18.977 1.00 94.00 231 GLU A N 1
ATOM 1821 C CA . GLU A 1 231 ? 5.917 -5.270 20.083 1.00 94.00 231 GLU A CA 1
ATOM 1822 C C . GLU A 1 231 ? 5.345 -6.595 20.612 1.00 94.00 231 GLU A C 1
ATOM 1824 O O . GLU A 1 231 ? 4.728 -6.619 21.680 1.00 94.00 231 GLU A O 1
ATOM 1829 N N . GLY A 1 232 ? 5.518 -7.689 19.869 1.00 95.19 232 GLY A N 1
ATOM 1830 C CA . GLY A 1 232 ? 4.883 -8.973 20.148 1.00 95.19 232 GLY A CA 1
ATOM 1831 C C . GLY A 1 232 ? 3.353 -8.938 20.076 1.00 95.19 232 GLY A C 1
ATOM 1832 O O . GLY A 1 232 ? 2.733 -7.907 19.805 1.00 95.19 232 GLY A O 1
ATOM 1833 N N . PHE A 1 233 ? 2.699 -10.075 20.324 1.00 95.38 233 PHE A N 1
ATOM 1834 C CA . PHE A 1 233 ? 1.232 -10.177 20.222 1.00 95.38 233 PHE A CA 1
ATOM 1835 C C . PHE A 1 233 ? 0.469 -9.435 21.324 1.00 95.38 233 PHE A C 1
ATOM 1837 O O . PHE A 1 233 ? -0.673 -9.033 21.113 1.00 95.38 233 PHE A O 1
ATOM 1844 N N . GLN A 1 234 ? 1.094 -9.252 22.490 1.00 95.25 234 GLN A N 1
ATOM 1845 C CA . GLN A 1 234 ? 0.528 -8.520 23.632 1.00 95.25 234 GLN A CA 1
ATOM 1846 C C . GLN A 1 234 ? 0.907 -7.030 23.624 1.00 95.25 234 GLN A C 1
ATOM 1848 O O . GLN A 1 234 ? 0.580 -6.300 24.559 1.00 95.25 234 GLN A O 1
ATOM 1853 N N . GLY A 1 235 ? 1.601 -6.577 22.577 1.00 94.38 235 GLY A N 1
ATOM 1854 C CA . GLY A 1 235 ? 1.959 -5.182 22.376 1.00 94.38 235 GLY A CA 1
ATOM 1855 C C . GLY A 1 235 ? 0.742 -4.268 22.270 1.00 94.38 235 GLY A C 1
ATOM 1856 O O . GLY A 1 235 ? -0.334 -4.685 21.831 1.00 94.38 235 GLY A O 1
ATOM 1857 N N . SER A 1 236 ? 0.915 -2.997 22.636 1.00 93.94 236 SER A N 1
ATOM 1858 C CA . SER A 1 236 ? -0.176 -2.016 22.669 1.00 93.94 236 SER A CA 1
ATOM 1859 C C . SER A 1 236 ? -0.839 -1.797 21.304 1.00 93.94 236 SER A C 1
ATOM 1861 O O . SER A 1 236 ? -2.038 -1.517 21.272 1.00 93.94 236 SER A O 1
ATOM 1863 N N . HIS A 1 237 ? -0.117 -1.971 20.187 1.00 93.62 237 HIS A N 1
ATOM 1864 C CA . HIS A 1 237 ? -0.702 -1.878 18.843 1.00 93.62 237 HIS A CA 1
ATOM 1865 C C . HIS A 1 237 ? -1.244 -3.218 18.336 1.00 93.62 237 HIS A C 1
ATOM 1867 O O . HIS A 1 237 ? -2.306 -3.258 17.712 1.00 93.62 237 HIS A O 1
ATOM 1873 N N . ASN A 1 238 ? -0.543 -4.320 18.606 1.00 96.06 238 ASN A N 1
ATOM 1874 C CA . ASN A 1 238 ? -0.880 -5.630 18.046 1.00 96.06 238 ASN A CA 1
ATOM 1875 C C . ASN A 1 238 ? -2.063 -6.295 18.762 1.00 96.06 238 ASN A C 1
ATOM 1877 O O . ASN A 1 238 ? -2.915 -6.900 18.105 1.00 96.06 238 ASN A O 1
ATOM 1881 N N . ALA A 1 239 ? -2.177 -6.138 20.085 1.00 94.81 239 ALA A N 1
ATOM 1882 C CA . ALA A 1 239 ? -3.236 -6.773 20.865 1.00 94.81 239 ALA A CA 1
ATOM 1883 C C . ALA A 1 239 ? -4.653 -6.329 20.437 1.00 94.81 239 ALA A C 1
ATOM 1885 O O . ALA A 1 239 ? -5.499 -7.203 20.224 1.00 94.81 239 ALA A O 1
ATOM 1886 N N . PRO A 1 240 ? -4.948 -5.029 20.207 1.00 93.19 240 PRO A N 1
ATOM 1887 C CA . PRO A 1 240 ? -6.250 -4.606 19.685 1.00 93.19 240 PRO A CA 1
ATOM 1888 C C . PRO A 1 240 ? -6.568 -5.161 18.289 1.00 93.19 240 PRO A C 1
ATOM 1890 O O . PRO A 1 240 ? -7.722 -5.492 18.011 1.00 93.19 240 PRO A O 1
ATOM 1893 N N . ILE A 1 241 ? -5.568 -5.285 17.406 1.00 93.44 241 ILE A N 1
ATOM 1894 C CA . ILE A 1 241 ? -5.748 -5.844 16.054 1.00 93.44 241 ILE A CA 1
ATOM 1895 C C . ILE A 1 241 ? -6.154 -7.315 16.154 1.00 93.44 241 ILE A C 1
ATOM 1897 O O . ILE A 1 241 ? -7.152 -7.723 15.555 1.00 93.44 241 ILE A O 1
ATOM 1901 N N . LEU A 1 242 ? -5.429 -8.094 16.959 1.00 95.19 242 LEU A N 1
ATOM 1902 C CA . LEU A 1 242 ? -5.719 -9.508 17.179 1.00 95.19 242 LEU A CA 1
ATOM 1903 C C . LEU A 1 242 ? -7.062 -9.714 17.888 1.00 95.19 242 LEU A C 1
ATOM 1905 O O . LEU A 1 242 ? -7.847 -10.558 17.464 1.00 95.19 242 LEU A O 1
ATOM 1909 N N . ALA A 1 243 ? -7.392 -8.906 18.897 1.00 93.31 243 ALA A N 1
ATOM 1910 C CA . ALA A 1 243 ? -8.692 -8.967 19.566 1.00 93.31 243 ALA A CA 1
ATOM 1911 C C . ALA A 1 243 ? -9.853 -8.705 18.589 1.00 93.31 243 ALA A C 1
ATOM 1913 O O . ALA A 1 243 ? -10.841 -9.446 18.574 1.00 93.31 243 ALA A O 1
ATOM 1914 N N . ASN A 1 244 ? -9.712 -7.698 17.720 1.00 92.88 244 ASN A N 1
ATOM 1915 C CA . ASN A 1 244 ? -10.696 -7.389 16.682 1.00 92.88 244 ASN A CA 1
ATOM 1916 C C . ASN A 1 244 ? -10.802 -8.502 15.634 1.00 92.88 244 ASN A C 1
ATOM 1918 O O . ASN A 1 244 ? -11.911 -8.849 15.222 1.00 92.88 244 ASN A O 1
ATOM 1922 N N . LEU A 1 245 ? -9.672 -9.090 15.229 1.00 94.56 245 LEU A N 1
ATOM 1923 C CA . LEU A 1 245 ? -9.643 -10.254 14.348 1.00 94.56 245 LEU A CA 1
ATOM 1924 C C . LEU A 1 245 ? -10.418 -11.420 14.972 1.00 94.56 245 LEU A C 1
ATOM 1926 O O . LEU A 1 245 ? -11.322 -11.954 14.337 1.00 94.56 245 LEU A O 1
ATOM 1930 N N . ILE A 1 246 ? -10.135 -11.785 16.223 1.00 94.75 246 ILE A N 1
ATOM 1931 C CA . ILE A 1 246 ? -10.825 -12.881 16.915 1.00 94.75 246 ILE A CA 1
ATOM 1932 C C . ILE A 1 246 ? -12.324 -12.599 17.051 1.00 94.75 246 ILE A C 1
ATOM 1934 O O . ILE A 1 246 ? -13.142 -13.476 16.769 1.00 94.75 246 ILE A O 1
ATOM 1938 N N . ALA A 1 247 ? -12.711 -11.381 17.436 1.00 91.88 247 ALA A N 1
ATOM 1939 C CA . ALA A 1 247 ? -14.116 -10.990 17.514 1.00 91.88 247 ALA A CA 1
ATOM 1940 C C . ALA A 1 247 ? -14.818 -11.123 16.152 1.00 91.88 247 ALA A C 1
ATOM 1942 O O . ALA A 1 247 ? -15.922 -11.672 16.074 1.00 91.88 247 ALA A O 1
ATOM 1943 N N . PHE A 1 248 ? -14.159 -10.693 15.072 1.00 92.88 248 PHE A N 1
ATOM 1944 C CA . PHE A 1 248 ? -14.647 -10.863 13.707 1.00 92.88 248 PHE A CA 1
ATOM 1945 C C . PHE A 1 248 ? -14.800 -12.346 13.343 1.00 92.88 248 PHE A C 1
ATOM 1947 O O . PHE A 1 248 ? -15.888 -12.757 12.934 1.00 92.88 248 PHE A O 1
ATOM 1954 N N . LEU A 1 249 ? -13.767 -13.166 13.556 1.00 93.44 249 LEU A N 1
ATOM 1955 C CA . LEU A 1 249 ? -13.772 -14.596 13.232 1.00 93.44 249 LEU A CA 1
ATOM 1956 C C . LEU A 1 249 ? -14.845 -15.372 14.007 1.00 93.44 249 LEU A C 1
ATOM 1958 O O . LEU A 1 249 ? -15.555 -16.192 13.432 1.00 93.44 249 LEU A O 1
ATOM 1962 N N . ARG A 1 250 ? -15.040 -15.063 15.294 1.00 90.81 250 ARG A N 1
ATOM 1963 C CA . ARG A 1 250 ? -16.116 -15.647 16.117 1.00 90.81 250 ARG A CA 1
ATOM 1964 C C . ARG A 1 250 ? -17.506 -15.296 15.605 1.00 90.81 250 ARG A C 1
ATOM 1966 O O . ARG A 1 250 ? -18.461 -16.037 15.839 1.00 90.81 250 ARG A O 1
ATOM 1973 N N . SER A 1 251 ? -17.627 -14.146 14.955 1.00 87.50 251 SER A N 1
ATOM 1974 C CA . SER A 1 251 ? -18.903 -13.635 14.484 1.00 87.50 251 SER A CA 1
ATOM 1975 C C . SER A 1 251 ? -19.321 -14.171 13.117 1.00 87.50 251 SER A C 1
ATOM 1977 O O . SER A 1 251 ? -20.516 -14.193 12.803 1.00 87.50 251 SER A O 1
ATOM 1979 N N . VAL A 1 252 ? -18.359 -14.620 12.306 1.00 84.94 252 VAL A N 1
ATOM 1980 C CA . VAL A 1 252 ? -18.635 -15.200 10.995 1.00 84.94 252 VAL A CA 1
ATOM 1981 C C . VAL A 1 252 ? -18.933 -16.691 11.135 1.00 84.94 252 VAL A C 1
ATOM 1983 O O . VAL A 1 252 ? -18.164 -17.461 11.693 1.00 84.94 252 VAL A O 1
ATOM 1986 N N . GLN A 1 253 ? -20.068 -17.128 10.589 1.00 80.31 253 GLN A N 1
ATOM 1987 C CA . GLN A 1 253 ? -20.444 -18.551 10.536 1.00 80.31 253 GLN A CA 1
ATOM 1988 C C . GLN A 1 253 ? -19.881 -19.263 9.289 1.00 80.31 253 GLN A C 1
ATOM 1990 O O . GLN A 1 253 ? -20.383 -20.310 8.890 1.00 80.31 253 GLN A O 1
ATOM 1995 N N . GLY A 1 254 ? -18.892 -18.655 8.629 1.00 83.50 254 GLY A N 1
ATOM 1996 C CA . GLY A 1 254 ? -18.369 -19.074 7.331 1.00 83.50 254 GLY A CA 1
ATOM 1997 C C . GLY A 1 254 ? -16.958 -19.639 7.383 1.00 83.50 254 GLY A C 1
ATOM 1998 O O . GLY A 1 254 ? -16.321 -19.685 8.432 1.00 83.50 254 GLY A O 1
ATOM 1999 N N . LEU A 1 255 ? -16.456 -20.020 6.208 1.00 91.88 255 LEU A N 1
ATOM 2000 C CA . LEU A 1 255 ? -15.038 -20.310 6.039 1.00 91.88 255 LEU A CA 1
ATOM 2001 C C . LEU A 1 255 ? -14.245 -19.007 6.095 1.00 91.88 255 LEU A C 1
ATOM 2003 O O . LEU A 1 255 ? -14.689 -17.972 5.592 1.00 91.88 255 LEU A O 1
ATOM 2007 N N . TYR A 1 256 ? -13.059 -19.066 6.677 1.00 95.44 256 TYR A N 1
ATOM 2008 C CA . TYR A 1 256 ? -12.136 -17.948 6.685 1.00 95.44 256 TYR A CA 1
ATOM 2009 C C . TYR A 1 256 ? -10.709 -18.434 6.476 1.00 95.44 256 TYR A C 1
ATOM 2011 O O . TYR A 1 256 ? -10.352 -19.565 6.816 1.00 95.44 256 TYR A O 1
ATOM 2019 N N . PHE A 1 257 ? -9.908 -17.540 5.925 1.00 96.44 257 PHE A N 1
ATOM 2020 C CA . PHE A 1 257 ? -8.491 -17.695 5.699 1.00 96.44 257 PHE A CA 1
ATOM 2021 C C . PHE A 1 257 ? -7.844 -16.353 6.028 1.00 96.44 257 PHE A C 1
ATOM 2023 O O . PHE A 1 257 ? -7.992 -15.377 5.293 1.00 96.44 257 PHE A O 1
ATOM 2030 N N . VAL A 1 258 ? -7.153 -16.320 7.160 1.00 97.19 258 VAL A N 1
ATOM 2031 C CA . VAL A 1 258 ? -6.284 -15.221 7.561 1.00 97.19 258 VAL A CA 1
ATOM 2032 C C . VAL A 1 258 ? -4.856 -15.554 7.147 1.00 97.19 258 VAL A C 1
ATOM 2034 O O . VAL A 1 258 ? -4.404 -16.660 7.427 1.00 97.19 258 VAL A O 1
ATOM 2037 N N . ALA A 1 259 ? -4.155 -14.627 6.511 1.00 96.69 259 ALA A N 1
ATOM 2038 C CA . ALA A 1 259 ? -2.731 -14.741 6.208 1.00 96.69 259 ALA A CA 1
ATOM 2039 C C . ALA A 1 259 ? -2.060 -13.383 6.396 1.00 96.69 259 ALA A C 1
ATOM 2041 O O . ALA A 1 259 ? -2.741 -12.361 6.320 1.00 96.69 259 ALA A O 1
ATOM 2042 N N . GLY A 1 260 ? -0.750 -13.366 6.589 1.00 94.62 260 GLY A N 1
ATOM 2043 C CA . GLY A 1 260 ? 0.029 -12.140 6.487 1.00 94.62 260 GLY A CA 1
ATOM 2044 C C . GLY A 1 260 ? 1.301 -12.181 7.315 1.00 94.62 260 GLY A C 1
ATOM 2045 O O . GLY A 1 260 ? 1.718 -13.257 7.742 1.00 94.62 260 GLY A O 1
ATOM 2046 N N . ASP A 1 261 ? 1.879 -11.003 7.517 1.00 95.62 261 ASP A N 1
ATOM 2047 C CA . ASP A 1 261 ? 3.113 -10.800 8.270 1.00 95.62 261 ASP A CA 1
ATOM 2048 C C . ASP A 1 261 ? 2.767 -10.488 9.731 1.00 95.62 261 ASP A C 1
ATOM 2050 O O . ASP A 1 261 ? 2.247 -9.418 10.079 1.00 95.62 261 ASP A O 1
ATOM 2054 N N . PHE A 1 262 ? 3.009 -11.466 10.597 1.00 96.75 262 PHE A N 1
ATOM 2055 C CA . PHE A 1 262 ? 2.733 -11.364 12.023 1.00 96.75 262 PHE A CA 1
ATOM 2056 C C . PHE A 1 262 ? 3.905 -10.771 12.806 1.00 96.75 262 PHE A C 1
ATOM 2058 O O . PHE A 1 262 ? 3.727 -10.483 13.991 1.00 96.75 262 PHE A O 1
ATOM 2065 N N . ASN A 1 263 ? 5.057 -10.546 12.161 1.00 96.38 263 ASN A N 1
ATOM 2066 C CA . ASN A 1 263 ? 6.258 -9.961 12.758 1.00 96.38 263 ASN A CA 1
ATOM 2067 C C . ASN A 1 263 ? 6.708 -10.619 14.082 1.00 96.38 263 ASN A C 1
ATOM 2069 O O . ASN A 1 263 ? 7.348 -9.988 14.923 1.00 96.38 263 ASN A O 1
ATOM 2073 N N . GLU A 1 264 ? 6.355 -11.890 14.261 1.00 96.38 264 GLU A N 1
ATOM 2074 C CA . GLU A 1 264 ? 6.666 -12.731 15.413 1.00 96.38 264 GLU A CA 1
ATOM 2075 C C . GLU A 1 264 ? 6.711 -14.187 14.965 1.00 96.38 264 GLU A C 1
ATOM 2077 O O . GLU A 1 264 ? 5.965 -14.573 14.064 1.00 96.38 264 GLU A O 1
ATOM 2082 N N . ASP A 1 265 ? 7.559 -14.993 15.599 1.00 96.62 265 ASP A N 1
ATOM 2083 C CA . ASP A 1 265 ? 7.750 -16.386 15.195 1.00 96.62 265 ASP A CA 1
ATOM 2084 C C . ASP A 1 265 ? 6.477 -17.224 15.396 1.00 96.62 265 ASP A C 1
ATOM 2086 O O . ASP A 1 265 ? 5.753 -17.110 16.394 1.00 96.62 265 ASP A O 1
ATOM 2090 N N . PHE A 1 266 ? 6.223 -18.123 14.444 1.00 97.31 266 PHE A N 1
ATOM 2091 C CA . PHE A 1 266 ? 5.083 -19.037 14.443 1.00 97.31 266 PHE A CA 1
ATOM 2092 C C . PHE A 1 266 ? 4.926 -19.810 15.761 1.00 97.31 266 PHE A C 1
ATOM 2094 O O . PHE A 1 266 ? 3.814 -20.001 16.255 1.00 97.31 266 PHE A O 1
ATOM 2101 N N . GLU A 1 267 ? 6.028 -20.243 16.366 1.00 96.75 267 GLU A N 1
ATOM 2102 C CA . GLU A 1 267 ? 6.045 -20.982 17.627 1.00 96.75 267 GLU A CA 1
ATOM 2103 C C . GLU A 1 267 ? 5.423 -20.169 18.769 1.00 96.75 267 GLU A C 1
ATOM 2105 O O . GLU A 1 267 ? 4.726 -20.725 19.622 1.00 96.75 267 GLU A O 1
ATOM 2110 N N . VAL A 1 268 ? 5.625 -18.848 18.762 1.00 96.50 268 VAL A N 1
ATOM 2111 C CA . VAL A 1 268 ? 5.076 -17.939 19.770 1.00 96.50 268 VAL A CA 1
ATOM 2112 C C . VAL A 1 268 ? 3.558 -17.876 19.637 1.00 96.50 268 VAL A C 1
ATOM 2114 O O . VAL A 1 268 ? 2.859 -17.986 20.645 1.00 96.50 268 VAL A O 1
ATOM 2117 N N . ILE A 1 269 ? 3.021 -17.752 18.414 1.00 95.25 269 ILE A N 1
ATOM 2118 C CA . ILE A 1 269 ? 1.566 -17.647 18.227 1.00 95.25 269 ILE A CA 1
ATOM 2119 C C . ILE A 1 269 ? 0.873 -18.987 18.454 1.00 95.25 269 ILE A C 1
ATOM 2121 O O . ILE A 1 269 ? -0.215 -19.027 19.037 1.00 95.25 269 ILE A O 1
ATOM 2125 N N . ALA A 1 270 ? 1.513 -20.082 18.040 1.00 94.31 270 ALA A N 1
ATOM 2126 C CA . ALA A 1 270 ? 1.009 -21.438 18.205 1.00 94.31 270 ALA A CA 1
ATOM 2127 C C . ALA A 1 270 ? 0.893 -21.832 19.687 1.00 94.31 270 ALA A C 1
ATOM 2129 O O . ALA A 1 270 ? 0.051 -22.656 20.039 1.00 94.31 270 ALA A O 1
ATOM 2130 N N . ALA A 1 271 ? 1.690 -21.213 20.564 1.00 95.69 271 ALA A N 1
ATOM 2131 C CA . ALA A 1 271 ? 1.607 -21.395 22.011 1.00 95.69 271 ALA A CA 1
ATOM 2132 C C . ALA A 1 271 ? 0.466 -20.598 22.683 1.00 95.69 271 ALA A C 1
ATOM 2134 O O . ALA A 1 271 ? 0.201 -20.790 23.872 1.00 95.69 271 ALA A O 1
ATOM 2135 N N . THR A 1 272 ? -0.219 -19.702 21.962 1.00 94.69 272 THR A N 1
ATOM 2136 C CA . THR A 1 272 ? -1.323 -18.891 22.509 1.00 94.69 272 THR A CA 1
ATOM 2137 C C . THR A 1 272 ? -2.679 -19.609 22.457 1.00 94.69 272 THR A C 1
ATOM 2139 O O . THR A 1 272 ? -2.868 -20.604 21.759 1.00 94.69 272 THR A O 1
ATOM 2142 N N . SER A 1 273 ? -3.687 -19.057 23.142 1.00 95.12 273 SER A N 1
ATOM 2143 C CA . SER A 1 273 ? -5.085 -19.505 23.038 1.00 95.12 273 SER A CA 1
ATOM 2144 C C . SER A 1 273 ? -5.782 -19.074 21.740 1.00 95.12 273 SER A C 1
ATOM 2146 O O . SER A 1 273 ? -6.909 -19.508 21.491 1.00 95.12 273 SER A O 1
ATOM 2148 N N . LEU A 1 274 ? -5.145 -18.251 20.892 1.00 92.81 274 LEU A N 1
ATOM 2149 C CA . LEU A 1 274 ? -5.793 -17.621 19.732 1.00 92.81 274 LEU A CA 1
ATOM 2150 C C . LEU A 1 274 ? -6.381 -18.640 18.749 1.00 92.81 274 LEU A C 1
ATOM 2152 O O . LEU A 1 274 ? -7.457 -18.406 18.201 1.00 92.81 274 LEU A O 1
ATOM 2156 N N . GLU A 1 275 ? -5.726 -19.791 18.570 1.00 95.25 275 GLU A N 1
ATOM 2157 C CA . GLU A 1 275 ? -6.237 -20.874 17.723 1.00 95.25 275 GLU A CA 1
ATOM 2158 C C . GLU A 1 275 ? -7.602 -21.385 18.212 1.00 95.25 275 GLU A C 1
ATOM 2160 O O . GLU A 1 275 ? -8.574 -21.454 17.450 1.00 95.25 275 GLU A O 1
ATOM 2165 N N . GLN A 1 276 ? -7.694 -21.684 19.512 1.00 95.00 276 GLN A N 1
ATOM 2166 C CA . GLN A 1 276 ? -8.914 -22.176 20.156 1.00 95.00 276 GLN A CA 1
ATOM 2167 C C . GLN A 1 276 ? -10.009 -21.108 20.135 1.00 95.00 276 GLN A C 1
ATOM 2169 O O . GLN A 1 276 ? -11.181 -21.394 19.879 1.00 95.00 276 GLN A O 1
ATOM 2174 N N . GLU A 1 277 ? -9.620 -19.857 20.363 1.00 94.12 277 GLU A N 1
ATOM 2175 C CA . GLU A 1 277 ? -10.521 -18.717 20.414 1.00 94.12 277 GLU A CA 1
ATOM 2176 C C . GLU A 1 277 ? -11.150 -18.372 19.064 1.00 94.12 277 GLU A C 1
ATOM 2178 O O . GLU A 1 277 ? -12.344 -18.053 19.016 1.00 94.12 277 GLU A O 1
ATOM 2183 N N . ALA A 1 278 ? -10.369 -18.463 17.986 1.00 94.19 278 ALA A N 1
ATOM 2184 C CA . ALA A 1 278 ? -10.834 -18.313 16.611 1.00 94.19 278 ALA A CA 1
ATOM 2185 C C . ALA A 1 278 ? -11.583 -19.547 16.094 1.00 94.19 278 ALA A C 1
ATOM 2187 O O . ALA A 1 278 ? -12.250 -19.470 15.058 1.00 94.19 278 ALA A O 1
ATOM 2188 N N . LYS A 1 279 ? -11.465 -20.688 16.789 1.00 95.75 279 LYS A N 1
ATOM 2189 C CA . LYS A 1 279 ? -11.866 -22.013 16.294 1.00 95.75 279 LYS A CA 1
ATOM 2190 C C . LYS A 1 279 ? -11.200 -22.324 14.952 1.00 95.75 279 LYS A C 1
ATOM 2192 O O . LYS A 1 279 ? -11.871 -22.786 14.030 1.00 95.75 279 LYS A O 1
ATOM 2197 N N . GLY A 1 280 ? -9.920 -21.982 14.836 1.00 95.56 280 GLY A N 1
ATOM 2198 C CA . GLY A 1 280 ? -9.124 -22.107 13.618 1.00 95.56 280 GLY A CA 1
ATOM 2199 C C . GLY A 1 280 ? -7.992 -23.105 13.774 1.00 95.56 280 GLY A C 1
ATOM 2200 O O . GLY A 1 280 ? -7.966 -23.876 14.728 1.00 95.56 280 GLY A O 1
ATOM 2201 N N . ARG A 1 281 ? -7.069 -23.089 12.816 1.00 97.44 281 ARG A N 1
ATOM 2202 C CA . ARG A 1 281 ? -5.789 -23.785 12.901 1.00 97.44 281 ARG A CA 1
ATOM 2203 C C . ARG A 1 281 ? -4.691 -22.942 12.271 1.00 97.44 281 ARG A C 1
ATOM 2205 O O . ARG A 1 281 ? -4.860 -22.492 11.133 1.00 97.44 281 ARG A O 1
ATOM 2212 N N . TRP A 1 282 ? -3.604 -22.734 13.005 1.00 97.25 282 TRP A N 1
ATOM 2213 C CA . TRP A 1 282 ? -2.413 -22.074 12.485 1.00 97.25 282 TRP A CA 1
ATOM 2214 C C . TRP A 1 282 ? -1.650 -23.012 11.549 1.00 97.25 282 TRP A C 1
ATOM 2216 O O . TRP A 1 282 ? -1.501 -24.207 11.815 1.00 97.25 282 TRP A O 1
ATOM 2226 N N . ILE A 1 283 ? -1.188 -22.469 10.428 1.00 97.75 283 ILE A N 1
ATOM 2227 C CA . ILE A 1 283 ? -0.408 -23.178 9.415 1.00 97.75 283 ILE A CA 1
ATOM 2228 C C . ILE A 1 283 ? 0.740 -22.277 8.991 1.00 97.75 283 ILE A C 1
ATOM 2230 O O . ILE A 1 283 ? 0.516 -21.118 8.651 1.00 97.75 283 ILE A O 1
ATOM 2234 N N . SER A 1 284 ? 1.945 -22.830 8.970 1.00 96.81 284 SER A N 1
ATOM 2235 C CA . SER A 1 284 ? 3.143 -22.192 8.430 1.00 96.81 284 SER A CA 1
ATOM 2236 C C . SER A 1 284 ? 3.841 -23.117 7.437 1.00 96.81 284 SER A C 1
ATOM 2238 O O . SER A 1 284 ? 3.490 -24.295 7.318 1.00 96.81 284 SER A O 1
ATOM 2240 N N . SER A 1 285 ? 4.822 -22.578 6.713 1.00 95.94 285 SER A N 1
ATOM 2241 C CA . SER A 1 285 ? 5.725 -23.356 5.853 1.00 95.94 285 SER A CA 1
ATOM 2242 C C . SER A 1 285 ? 6.628 -24.306 6.644 1.00 95.94 285 SER A C 1
ATOM 2244 O O . SER A 1 285 ? 7.140 -25.263 6.072 1.00 95.94 285 SER A O 1
ATOM 2246 N N . GLY A 1 286 ? 6.825 -24.052 7.943 1.00 95.62 286 GLY A N 1
ATOM 2247 C CA . GLY A 1 286 ? 7.840 -24.721 8.761 1.00 95.62 286 GLY A CA 1
ATOM 2248 C C . GLY A 1 286 ? 9.273 -24.279 8.442 1.00 95.62 286 GLY A C 1
ATOM 2249 O O . GLY A 1 286 ? 10.222 -24.860 8.962 1.00 95.62 286 GLY A O 1
ATOM 2250 N N . GLU A 1 287 ? 9.433 -23.261 7.598 1.00 96.00 287 GLU A N 1
ATOM 2251 C CA . GLU A 1 287 ? 10.711 -22.710 7.155 1.00 96.00 287 GLU A CA 1
ATOM 2252 C C . GLU A 1 287 ? 10.758 -21.207 7.454 1.00 96.00 287 GLU A C 1
ATOM 2254 O O . GLU A 1 287 ? 9.724 -20.574 7.665 1.00 96.00 287 GLU A O 1
ATOM 2259 N N . SER A 1 288 ? 11.958 -20.623 7.446 1.00 96.00 288 SER A N 1
ATOM 2260 C CA . SER A 1 288 ? 12.123 -19.171 7.562 1.00 96.00 288 SER A CA 1
ATOM 2261 C C . SER A 1 288 ? 11.410 -18.469 6.409 1.00 96.00 288 SER A C 1
ATOM 2263 O O . SER A 1 288 ? 11.635 -18.823 5.254 1.00 96.00 288 SER A O 1
ATOM 2265 N N . THR A 1 289 ? 10.585 -17.470 6.705 1.00 96.44 289 THR A N 1
ATOM 2266 C CA . THR A 1 289 ? 9.834 -16.693 5.706 1.00 96.44 289 THR A CA 1
ATOM 2267 C C . THR A 1 289 ? 10.467 -15.328 5.442 1.00 96.44 289 THR A C 1
ATOM 2269 O O . THR A 1 289 ? 10.163 -14.701 4.433 1.00 96.44 289 THR A O 1
ATOM 2272 N N . CYS A 1 290 ? 11.404 -14.898 6.293 1.00 94.38 290 CYS A N 1
ATOM 2273 C CA . CYS A 1 290 ? 12.194 -13.680 6.129 1.00 94.38 290 CYS A CA 1
ATOM 2274 C C . CYS A 1 290 ? 13.692 -13.995 5.967 1.00 94.38 290 CYS A C 1
ATOM 2276 O O . CYS A 1 290 ? 14.211 -14.960 6.537 1.00 94.38 290 CYS A O 1
ATOM 2278 N N . ALA A 1 291 ? 14.395 -13.202 5.153 1.00 90.88 291 ALA A N 1
ATOM 2279 C CA . ALA A 1 291 ? 15.816 -13.381 4.846 1.00 90.88 291 ALA A CA 1
ATOM 2280 C C . ALA A 1 291 ? 16.712 -13.224 6.088 1.00 90.88 291 ALA A C 1
ATOM 2282 O O . ALA A 1 291 ? 17.801 -13.794 6.142 1.00 90.88 291 ALA A O 1
ATOM 2283 N N . GLY A 1 292 ? 16.243 -12.477 7.094 1.00 88.50 292 GLY A N 1
ATOM 2284 C CA . GLY A 1 292 ? 16.906 -12.317 8.391 1.00 88.50 292 GLY A CA 1
ATOM 2285 C C . GLY A 1 292 ? 16.797 -13.532 9.318 1.00 88.50 292 GLY A C 1
ATOM 2286 O O . GLY A 1 292 ? 17.361 -13.502 10.410 1.00 88.50 292 GLY A O 1
ATOM 2287 N N . GLY A 1 293 ? 16.103 -14.593 8.899 1.00 89.06 293 GLY A N 1
ATOM 2288 C CA . GLY A 1 293 ? 15.644 -15.647 9.797 1.00 89.06 293 GLY A CA 1
ATOM 2289 C C . GLY A 1 293 ? 14.233 -15.356 10.318 1.00 89.06 293 GLY A C 1
ATOM 2290 O O . GLY A 1 293 ? 13.766 -14.219 10.269 1.00 89.06 293 GLY A O 1
ATOM 2291 N N . GLY A 1 294 ? 13.563 -16.389 10.822 1.00 92.69 294 GLY A N 1
ATOM 2292 C CA . GLY A 1 294 ? 12.237 -16.290 11.434 1.00 92.69 294 GLY A CA 1
ATOM 2293 C C . GLY A 1 294 ? 11.100 -16.734 10.515 1.00 92.69 294 GLY A C 1
ATOM 2294 O O . GLY A 1 294 ? 11.109 -16.503 9.303 1.00 92.69 294 GLY A O 1
ATOM 2295 N N . ASN A 1 295 ? 10.119 -17.403 11.110 1.00 96.81 295 ASN A N 1
ATOM 2296 C CA . ASN A 1 295 ? 8.908 -17.898 10.454 1.00 96.81 295 ASN A CA 1
ATOM 2297 C C . ASN A 1 295 ? 7.746 -16.988 10.863 1.00 96.81 295 ASN A C 1
ATOM 2299 O O . ASN A 1 295 ? 6.936 -17.342 11.720 1.00 96.81 295 ASN A O 1
ATOM 2303 N N . ILE A 1 296 ? 7.742 -15.781 10.297 1.00 96.88 296 ILE A N 1
ATOM 2304 C CA . ILE A 1 296 ? 6.874 -14.667 10.710 1.00 96.88 296 ILE A CA 1
ATOM 2305 C C . ILE A 1 296 ? 5.670 -14.465 9.783 1.00 96.88 296 ILE A C 1
ATOM 2307 O O . ILE A 1 296 ? 4.715 -13.773 10.137 1.00 96.88 296 ILE A O 1
ATOM 2311 N N . ASP A 1 297 ? 5.690 -15.108 8.615 1.00 97.25 297 ASP A N 1
ATOM 2312 C CA . ASP A 1 297 ? 4.593 -15.120 7.658 1.00 97.25 297 ASP A CA 1
ATOM 2313 C C . ASP A 1 297 ? 3.872 -16.469 7.734 1.00 97.25 297 ASP A C 1
ATOM 2315 O O . ASP A 1 297 ? 4.434 -17.525 7.443 1.00 97.25 297 ASP A O 1
ATOM 2319 N N . PHE A 1 298 ? 2.602 -16.463 8.127 1.00 97.81 298 PHE A N 1
ATOM 2320 C CA . PHE A 1 298 ? 1.803 -17.684 8.261 1.00 97.81 298 PHE A CA 1
ATOM 2321 C C . PHE A 1 298 ? 0.305 -17.371 8.181 1.00 97.81 298 PHE A C 1
ATOM 2323 O O . PHE A 1 298 ? -0.101 -16.247 7.877 1.00 97.81 298 PHE A O 1
ATOM 2330 N N . GLY A 1 299 ? -0.550 -18.378 8.381 1.00 97.31 299 GLY A N 1
ATOM 2331 C CA . GLY A 1 299 ? -1.995 -18.204 8.269 1.00 97.31 299 GLY A CA 1
ATOM 2332 C C . GLY A 1 299 ? -2.818 -18.952 9.310 1.00 97.31 299 GLY A C 1
ATOM 2333 O O . GLY A 1 299 ? -2.436 -20.020 9.779 1.00 97.31 299 GLY A O 1
ATOM 2334 N N . LEU A 1 300 ? -3.985 -18.391 9.635 1.00 97.75 300 LEU A N 1
ATOM 2335 C CA . LEU A 1 300 ? -5.029 -19.001 10.461 1.00 97.75 300 LEU A CA 1
ATOM 2336 C C . LEU A 1 300 ? -6.223 -19.342 9.582 1.00 97.75 300 LEU A C 1
ATOM 2338 O O . LEU A 1 300 ? -6.905 -18.463 9.045 1.00 97.75 300 LEU A O 1
ATOM 2342 N N . LEU A 1 301 ? -6.486 -20.632 9.432 1.00 97.00 301 LEU A N 1
ATOM 2343 C CA . LEU A 1 301 ? -7.534 -21.125 8.550 1.00 97.00 301 LEU A CA 1
ATOM 2344 C C . LEU A 1 301 ? -8.661 -21.752 9.364 1.00 97.00 301 LEU A C 1
ATOM 2346 O O . LEU A 1 301 ? -8.437 -22.352 10.416 1.00 97.00 301 LEU A O 1
ATOM 2350 N N . ALA A 1 302 ? -9.884 -21.671 8.839 1.00 95.25 302 ALA A N 1
ATOM 2351 C CA . ALA A 1 302 ? -10.976 -22.492 9.344 1.00 95.25 302 ALA A CA 1
ATOM 2352 C C . ALA A 1 302 ? -10.565 -23.984 9.284 1.00 95.25 302 ALA A C 1
ATOM 2354 O O . ALA A 1 302 ? -9.966 -24.391 8.284 1.00 95.25 302 ALA A O 1
ATOM 2355 N N . PRO A 1 303 ? -10.914 -24.834 10.271 1.00 94.19 303 PRO A N 1
ATOM 2356 C CA . PRO A 1 303 ? -10.371 -26.192 10.385 1.00 94.19 303 PRO A CA 1
ATOM 2357 C C . PRO A 1 303 ? -10.575 -27.055 9.135 1.00 94.19 303 PRO A C 1
ATOM 2359 O O . PRO A 1 303 ? -9.719 -27.862 8.780 1.00 94.19 303 PRO A O 1
ATOM 2362 N N . VAL A 1 304 ? -11.691 -26.847 8.429 1.00 91.19 304 VAL A N 1
ATOM 2363 C CA . VAL A 1 304 ? -11.994 -27.556 7.180 1.00 91.19 304 VAL A CA 1
ATOM 2364 C C . VAL A 1 304 ? -11.040 -27.142 6.052 1.00 91.19 304 VAL A C 1
ATOM 2366 O O . VAL A 1 304 ? -10.576 -27.999 5.310 1.00 91.19 304 VAL A O 1
ATOM 2369 N N . LEU A 1 305 ? -10.704 -25.848 5.940 1.00 92.88 305 LEU A N 1
ATOM 2370 C CA . LEU A 1 305 ? -9.686 -25.364 4.997 1.00 92.88 305 LEU A CA 1
ATOM 2371 C C . LEU A 1 305 ? -8.296 -25.861 5.383 1.00 92.88 305 LEU A C 1
ATOM 2373 O O . LEU A 1 305 ? -7.550 -26.308 4.518 1.00 92.88 305 LEU A O 1
ATOM 2377 N N . ALA A 1 306 ? -7.989 -25.842 6.679 1.00 94.88 306 ALA A N 1
ATOM 2378 C CA . ALA A 1 306 ? -6.695 -26.251 7.194 1.00 94.88 306 ALA A CA 1
ATOM 2379 C C . ALA A 1 306 ? -6.349 -27.714 6.882 1.00 94.88 306 ALA A C 1
ATOM 2381 O O . ALA A 1 306 ? -5.202 -28.020 6.578 1.00 94.88 306 ALA A O 1
ATOM 2382 N N . ALA A 1 307 ? -7.337 -28.614 6.904 1.00 91.94 307 ALA A N 1
ATOM 2383 C CA . ALA A 1 307 ? -7.131 -30.035 6.623 1.00 91.94 307 ALA A CA 1
ATOM 2384 C C . ALA A 1 307 ? -6.623 -30.327 5.196 1.00 91.94 307 ALA A C 1
ATOM 2386 O O . ALA A 1 307 ? -6.011 -31.367 4.976 1.00 91.94 307 ALA A O 1
ATOM 2387 N N . GLY A 1 308 ? -6.887 -29.433 4.238 1.00 90.56 308 GLY A N 1
ATOM 2388 C CA . GLY A 1 308 ? -6.455 -29.563 2.844 1.00 90.56 308 GLY A CA 1
ATOM 2389 C C . GLY A 1 308 ? -5.483 -28.474 2.397 1.00 90.56 308 GLY A C 1
ATOM 2390 O O . GLY A 1 308 ? -5.292 -28.307 1.192 1.00 90.56 308 GLY A O 1
ATOM 2391 N N . ALA A 1 309 ? -4.938 -27.690 3.327 1.00 94.81 309 ALA A N 1
ATOM 2392 C CA . ALA A 1 309 ? -4.040 -26.592 3.012 1.00 94.81 309 ALA A CA 1
ATOM 2393 C C . ALA A 1 309 ? -2.587 -27.069 2.942 1.00 94.81 309 ALA A C 1
ATOM 2395 O O . ALA A 1 309 ? -2.104 -27.773 3.824 1.00 94.81 309 ALA A O 1
ATOM 2396 N N . HIS A 1 310 ? -1.892 -26.639 1.897 1.00 95.81 310 HIS A N 1
ATOM 2397 C CA . HIS A 1 310 ? -0.451 -26.766 1.743 1.00 95.81 310 HIS A CA 1
ATOM 2398 C C . HIS A 1 310 ? 0.132 -25.380 1.494 1.00 95.81 310 HIS A C 1
ATOM 2400 O O . HIS A 1 310 ? -0.438 -24.604 0.724 1.00 95.81 310 HIS A O 1
ATOM 2406 N N . VAL A 1 311 ? 1.271 -25.083 2.109 1.00 96.75 311 VAL A N 1
ATOM 2407 C CA . VAL A 1 311 ? 1.985 -23.820 1.935 1.00 96.75 311 VAL A CA 1
ATOM 2408 C C . VAL A 1 311 ? 3.418 -24.104 1.500 1.00 96.75 311 VAL A C 1
ATOM 2410 O O . VAL A 1 311 ? 4.058 -25.022 2.003 1.00 96.75 311 VAL A O 1
ATOM 2413 N N . SER A 1 312 ? 3.897 -23.350 0.518 1.00 96.19 312 SER A N 1
ATOM 2414 C CA . SER A 1 312 ? 5.280 -23.393 0.034 1.00 96.19 312 SER A CA 1
ATOM 2415 C C . SER A 1 312 ? 5.830 -21.978 -0.104 1.00 96.19 312 SER A C 1
ATOM 2417 O O . SER A 1 312 ? 5.054 -21.049 -0.322 1.00 96.19 312 SER A O 1
ATOM 2419 N N . LEU A 1 313 ? 7.148 -21.820 -0.014 1.00 95.31 313 LEU A N 1
ATOM 2420 C CA . LEU A 1 313 ? 7.818 -20.525 -0.132 1.00 95.31 313 LEU A CA 1
ATOM 2421 C C . LEU A 1 313 ? 8.372 -20.296 -1.542 1.00 95.31 313 LEU A C 1
ATOM 2423 O O . LEU A 1 313 ? 8.881 -21.223 -2.172 1.00 95.31 313 LEU A O 1
ATOM 2427 N N . ASP A 1 314 ? 8.306 -19.051 -2.010 1.00 93.94 314 ASP A N 1
ATOM 2428 C CA . ASP A 1 314 ? 8.956 -18.590 -3.236 1.00 93.94 314 ASP A CA 1
ATOM 2429 C C . ASP A 1 314 ? 9.812 -17.338 -2.976 1.00 93.94 314 ASP A C 1
ATOM 2431 O O . ASP A 1 314 ? 9.316 -16.224 -2.782 1.00 93.94 314 ASP A O 1
ATOM 2435 N N . TRP A 1 315 ? 11.128 -17.543 -2.999 1.00 92.69 315 TRP A N 1
ATOM 2436 C CA . TRP A 1 315 ? 12.152 -16.512 -2.814 1.00 92.69 315 TRP A CA 1
ATOM 2437 C C . TRP A 1 315 ? 12.514 -15.757 -4.099 1.00 92.69 315 TRP A C 1
ATOM 2439 O O . TRP A 1 315 ? 13.271 -14.793 -4.043 1.00 92.69 315 TRP A O 1
ATOM 2449 N N . VAL A 1 316 ? 12.014 -16.180 -5.265 1.00 90.06 316 VAL A N 1
ATOM 2450 C CA . VAL A 1 316 ? 12.315 -15.536 -6.560 1.00 90.06 316 VAL A CA 1
ATOM 2451 C C . VAL A 1 316 ? 11.492 -14.254 -6.751 1.00 90.06 316 VAL A C 1
ATOM 2453 O O . VAL A 1 316 ? 11.701 -13.490 -7.695 1.00 90.06 316 VAL A O 1
ATOM 2456 N N . THR A 1 317 ? 10.548 -13.993 -5.851 1.00 77.06 317 THR A N 1
ATOM 2457 C CA . THR A 1 317 ? 9.682 -12.819 -5.907 1.00 77.06 317 THR A CA 1
ATOM 2458 C C . THR A 1 317 ? 10.437 -11.526 -5.564 1.00 77.06 317 THR A C 1
ATOM 2460 O O . THR A 1 317 ? 11.407 -11.550 -4.808 1.00 77.06 317 THR A O 1
ATOM 2463 N N . PRO A 1 318 ? 10.029 -10.367 -6.118 1.00 72.94 318 PRO A N 1
ATOM 2464 C CA . PRO A 1 318 ? 10.751 -9.104 -5.936 1.00 72.94 318 PRO A CA 1
ATOM 2465 C C . PRO A 1 318 ? 10.610 -8.502 -4.524 1.00 72.94 318 PRO A C 1
ATOM 2467 O O . PRO A 1 318 ? 11.068 -7.386 -4.301 1.00 72.94 318 PRO A O 1
ATOM 2470 N N . PHE A 1 319 ? 9.982 -9.208 -3.580 1.00 68.50 319 PHE A N 1
ATOM 2471 C CA . PHE A 1 319 ? 9.516 -8.671 -2.300 1.00 68.50 319 PHE A CA 1
ATOM 2472 C C . PHE A 1 319 ? 10.463 -8.959 -1.126 1.00 68.50 319 PHE A C 1
ATOM 2474 O O . PHE A 1 319 ? 10.019 -9.124 0.011 1.00 68.50 319 PHE A O 1
ATOM 2481 N N . ALA A 1 320 ? 11.775 -9.002 -1.382 1.00 72.75 320 ALA A N 1
ATOM 2482 C CA . ALA A 1 320 ? 12.762 -9.072 -0.310 1.00 72.75 320 ALA A CA 1
ATOM 2483 C C . ALA A 1 320 ? 12.507 -7.940 0.718 1.00 72.75 320 ALA A C 1
ATOM 2485 O O . ALA A 1 320 ? 12.229 -6.811 0.312 1.00 72.75 320 ALA A O 1
ATOM 2486 N N . PRO A 1 321 ? 12.583 -8.213 2.034 1.00 91.06 321 PRO A N 1
ATOM 2487 C CA . PRO A 1 321 ? 13.241 -9.367 2.646 1.00 91.06 321 PRO A CA 1
ATOM 2488 C C . PRO A 1 321 ? 12.367 -10.620 2.848 1.00 91.06 321 PRO A C 1
ATOM 2490 O O . PRO A 1 321 ? 12.875 -11.589 3.407 1.00 91.06 321 PRO A O 1
ATOM 2493 N N . HIS A 1 322 ? 11.107 -10.649 2.400 1.00 93.94 322 HIS A N 1
ATOM 2494 C CA . HIS A 1 322 ? 10.197 -11.782 2.628 1.00 93.94 322 HIS A CA 1
ATOM 2495 C C . HIS A 1 322 ? 10.125 -12.736 1.428 1.00 93.94 322 HIS A C 1
ATOM 2497 O O . HIS A 1 322 ? 10.240 -12.330 0.270 1.00 93.94 322 HIS A O 1
ATOM 2503 N N . ALA A 1 323 ? 9.885 -14.015 1.707 1.00 94.50 323 ALA A N 1
ATOM 2504 C CA . ALA A 1 323 ? 9.452 -14.987 0.713 1.00 94.50 323 ALA A CA 1
ATOM 2505 C C . ALA A 1 323 ? 7.951 -14.845 0.453 1.00 94.50 323 ALA A C 1
ATOM 2507 O O . ALA A 1 323 ? 7.164 -14.617 1.371 1.00 94.50 323 ALA A O 1
ATOM 2508 N N . ALA A 1 324 ? 7.515 -15.078 -0.783 1.00 93.56 324 ALA A N 1
ATOM 2509 C CA . ALA A 1 324 ? 6.090 -15.191 -1.054 1.00 93.56 324 ALA A CA 1
ATOM 2510 C C . ALA A 1 324 ? 5.557 -16.542 -0.557 1.00 93.56 324 ALA A C 1
ATOM 2512 O O . ALA A 1 324 ? 6.117 -17.596 -0.864 1.00 93.56 324 ALA A O 1
ATOM 2513 N N . LEU A 1 325 ? 4.439 -16.522 0.171 1.00 94.50 325 LEU A N 1
ATOM 2514 C CA . LEU A 1 325 ? 3.754 -17.739 0.602 1.00 94.50 325 LEU A CA 1
ATOM 2515 C C . LEU A 1 325 ? 2.734 -18.180 -0.445 1.00 94.50 325 LEU A C 1
ATOM 2517 O O . LEU A 1 325 ? 1.726 -17.512 -0.680 1.00 94.50 325 LEU A O 1
ATOM 2521 N N . HIS A 1 326 ? 2.960 -19.350 -1.031 1.00 94.19 326 HIS A N 1
ATOM 2522 C CA . HIS A 1 326 ? 2.062 -19.979 -1.990 1.00 94.19 326 HIS A CA 1
ATOM 2523 C C . HIS A 1 326 ? 1.156 -20.986 -1.291 1.00 94.19 326 HIS A C 1
ATOM 2525 O O . HIS A 1 326 ? 1.582 -22.069 -0.891 1.00 94.19 326 HIS A O 1
ATOM 2531 N N . TRP A 1 327 ? -0.123 -20.638 -1.196 1.00 94.50 327 TRP A N 1
ATOM 2532 C CA . TRP A 1 327 ? -1.136 -21.463 -0.549 1.00 94.50 327 TRP A CA 1
ATOM 2533 C C . TRP A 1 327 ? -1.949 -22.262 -1.563 1.00 94.50 327 TRP A C 1
ATOM 2535 O O . TRP A 1 327 ? -2.602 -21.697 -2.439 1.00 94.50 327 TRP A O 1
ATOM 2545 N N . THR A 1 328 ? -1.966 -23.582 -1.399 1.00 93.44 328 THR A N 1
ATOM 2546 C CA . THR A 1 328 ? -2.785 -24.508 -2.186 1.00 93.44 328 THR A CA 1
ATOM 2547 C C . THR A 1 328 ? -3.844 -25.138 -1.291 1.00 93.44 328 THR A C 1
ATOM 2549 O O . THR A 1 328 ? -3.518 -25.765 -0.287 1.00 93.44 328 THR A O 1
ATOM 2552 N N . LEU A 1 329 ? -5.119 -24.991 -1.658 1.00 90.50 329 LEU A N 1
ATOM 2553 C CA . LEU A 1 329 ? -6.253 -25.540 -0.908 1.00 90.50 329 LEU A CA 1
ATOM 2554 C C . LEU A 1 329 ? -6.908 -26.681 -1.691 1.00 90.50 329 LEU A C 1
ATOM 2556 O O . LEU A 1 329 ? -7.530 -26.461 -2.735 1.00 90.50 329 LEU A O 1
ATOM 2560 N N . GLN A 1 330 ? -6.822 -27.906 -1.177 1.00 89.00 330 GLN A N 1
ATOM 2561 C CA . GLN A 1 330 ? -7.459 -29.071 -1.786 1.00 89.00 330 GLN A CA 1
ATOM 2562 C C . GLN A 1 330 ? -8.949 -29.127 -1.451 1.00 89.00 330 GLN A C 1
ATOM 2564 O O . GLN A 1 330 ? -9.388 -29.754 -0.491 1.00 89.00 330 GLN A O 1
ATOM 2569 N N . LEU A 1 331 ? -9.763 -28.503 -2.304 1.00 79.00 331 LEU A N 1
ATOM 2570 C CA . LEU A 1 331 ? -11.215 -28.420 -2.118 1.00 79.00 331 LEU A CA 1
ATOM 2571 C C . LEU A 1 331 ? -11.985 -29.719 -2.443 1.00 79.00 331 LEU A C 1
ATOM 2573 O O . LEU A 1 331 ? -13.201 -29.672 -2.624 1.00 79.00 331 LEU A O 1
ATOM 2577 N N . GLN A 1 332 ? -11.314 -30.859 -2.617 1.00 72.38 332 GLN A N 1
ATOM 2578 C CA . GLN A 1 332 ? -11.956 -32.118 -3.029 1.00 72.38 332 GLN A CA 1
ATOM 2579 C C . GLN A 1 332 ? -12.615 -32.870 -1.862 1.00 72.38 332 GLN A C 1
ATOM 2581 O O . GLN A 1 332 ? -13.503 -33.681 -2.091 1.00 72.38 332 GLN A O 1
ATOM 2586 N N . HIS A 1 333 ? -12.253 -32.555 -0.616 1.00 60.78 333 HIS A N 1
ATOM 2587 C CA . HIS A 1 333 ? -12.823 -33.191 0.580 1.00 60.78 333 HIS A CA 1
ATOM 2588 C C . HIS A 1 333 ? -14.028 -32.444 1.178 1.00 60.78 333 HIS A C 1
ATOM 2590 O O . HIS A 1 333 ? -14.555 -32.830 2.219 1.00 60.78 333 HIS A O 1
ATOM 2596 N N . PHE A 1 334 ? -14.497 -31.384 0.517 1.00 66.50 334 PHE A N 1
ATOM 2597 C CA . PHE A 1 334 ? -15.599 -30.541 0.983 1.00 66.50 334 PHE A CA 1
ATOM 2598 C C . PHE A 1 334 ? -16.936 -31.049 0.439 1.00 66.50 334 PHE A C 1
ATOM 2600 O O . PHE A 1 334 ? -17.652 -30.321 -0.237 1.00 66.50 334 PHE A O 1
ATOM 2607 N N . ASP A 1 335 ? -17.296 -32.294 0.753 1.00 60.44 335 ASP A N 1
ATOM 2608 C CA . ASP A 1 335 ? -18.665 -32.798 0.525 1.00 60.44 335 ASP A CA 1
ATOM 2609 C C . ASP A 1 335 ? -19.646 -32.304 1.615 1.00 60.44 335 ASP A C 1
ATOM 2611 O O . ASP A 1 335 ? -20.827 -32.656 1.674 1.00 60.44 335 ASP A O 1
ATOM 2615 N N . VAL A 1 336 ? -19.148 -31.451 2.514 1.00 56.31 336 VAL A N 1
ATOM 2616 C CA . VAL A 1 336 ? -19.920 -30.823 3.577 1.00 56.31 336 VAL A CA 1
ATOM 2617 C C . VAL A 1 336 ? -20.804 -29.747 2.956 1.00 56.31 336 VAL A C 1
ATOM 2619 O O . VAL A 1 336 ? -20.316 -28.723 2.478 1.00 56.31 336 VAL A O 1
ATOM 2622 N N . ARG A 1 337 ? -22.126 -29.950 3.011 1.00 57.97 337 ARG A N 1
ATOM 2623 C CA . ARG A 1 337 ? -23.123 -28.891 2.791 1.00 57.97 337 ARG A CA 1
ATOM 2624 C C . ARG A 1 337 ? -22.933 -27.814 3.857 1.00 57.97 337 ARG A C 1
ATOM 2626 O O . ARG A 1 337 ? -23.579 -27.849 4.903 1.00 57.97 337 ARG A O 1
ATOM 2633 N N . LEU A 1 338 ? -22.010 -26.889 3.620 1.00 57.59 338 LEU A N 1
ATOM 2634 C CA . LEU A 1 338 ? -21.780 -25.784 4.531 1.00 57.59 338 LEU A CA 1
ATOM 2635 C C . LEU A 1 338 ? -23.021 -24.879 4.530 1.00 57.59 338 LEU A C 1
ATOM 2637 O O . LEU A 1 338 ? -23.604 -24.636 3.466 1.00 57.59 338 LEU A O 1
ATOM 2641 N N . PRO A 1 339 ? -23.466 -24.401 5.705 1.00 55.09 339 PRO A N 1
ATOM 2642 C CA . PRO A 1 339 ? -24.563 -23.451 5.772 1.00 55.09 339 PRO A CA 1
ATOM 2643 C C . PRO A 1 339 ? -24.221 -22.232 4.911 1.00 55.09 339 PRO A C 1
ATOM 2645 O O . PRO A 1 339 ? -23.125 -21.680 5.018 1.00 55.09 339 PRO A O 1
ATOM 2648 N N . GLN A 1 340 ? -25.154 -21.788 4.063 1.00 54.41 340 GLN A N 1
ATOM 2649 C CA . GLN A 1 340 ? -25.035 -20.462 3.457 1.00 54.41 340 GLN A CA 1
ATOM 2650 C C . GLN A 1 340 ? -24.855 -19.432 4.573 1.00 54.41 340 GLN A C 1
ATOM 2652 O O . GLN A 1 340 ? -25.560 -19.503 5.581 1.00 54.41 340 GLN A O 1
ATOM 2657 N N . LEU A 1 341 ? -23.936 -18.481 4.376 1.00 52.16 341 LEU A N 1
ATOM 2658 C CA . LEU A 1 341 ? -23.627 -17.450 5.364 1.00 52.16 341 LEU A CA 1
ATOM 2659 C C . LEU A 1 341 ? -24.902 -16.842 5.956 1.00 52.16 341 LEU A C 1
ATOM 2661 O O . LEU A 1 341 ? -25.688 -16.188 5.259 1.00 52.16 341 LEU A O 1
ATOM 2665 N N . VAL A 1 342 ? -25.084 -17.027 7.262 1.00 52.00 342 VAL A N 1
ATOM 2666 C CA . VAL A 1 342 ? -26.100 -16.299 8.014 1.00 52.00 342 VAL A CA 1
ATOM 2667 C C . VAL A 1 342 ? -25.587 -14.864 8.199 1.00 52.00 342 VAL A C 1
ATOM 2669 O O . VAL A 1 342 ? -24.438 -14.679 8.601 1.00 52.00 342 VAL A O 1
ATOM 2672 N N . PRO A 1 343 ? -26.394 -13.833 7.886 1.00 43.66 343 PRO A N 1
ATOM 2673 C CA . PRO A 1 343 ? -25.994 -12.436 8.027 1.00 43.66 343 PRO A CA 1
ATOM 2674 C C . PRO A 1 343 ? -25.470 -12.133 9.438 1.00 43.66 343 PRO A C 1
ATOM 2676 O O . PRO A 1 343 ? -26.198 -12.350 10.410 1.00 43.66 343 PRO A O 1
ATOM 2679 N N . PHE A 1 344 ? -24.248 -11.596 9.547 1.00 44.78 344 PHE A N 1
ATOM 2680 C CA . PHE A 1 344 ? -23.706 -11.129 10.824 1.00 44.78 344 PHE A CA 1
ATOM 2681 C C . PHE A 1 344 ? -24.635 -10.067 11.425 1.00 44.78 344 PHE A C 1
ATOM 2683 O O . PHE A 1 344 ? -25.025 -9.089 10.785 1.00 44.78 344 PHE A O 1
ATOM 2690 N N . LYS A 1 345 ? -25.027 -10.282 12.675 1.00 43.59 345 LYS A N 1
ATOM 2691 C CA . LYS A 1 345 ? -25.574 -9.224 13.513 1.00 43.59 345 LYS A CA 1
ATOM 2692 C C . LYS A 1 345 ? -24.406 -8.773 14.375 1.00 43.59 345 LYS A C 1
ATOM 2694 O O . LYS A 1 345 ? -23.895 -9.632 15.092 1.00 43.59 345 LYS A O 1
ATOM 2699 N N . PRO A 1 346 ? -23.971 -7.503 14.316 1.00 37.00 346 PRO A N 1
ATOM 2700 C CA . PRO A 1 346 ? -23.027 -7.010 15.299 1.00 37.00 346 PRO A CA 1
ATOM 2701 C C . PRO A 1 346 ? -23.604 -7.291 16.675 1.00 37.00 346 PRO A C 1
ATOM 2703 O O . PRO A 1 346 ? -24.654 -6.762 17.043 1.00 37.00 346 PRO A O 1
ATOM 2706 N N . ALA A 1 347 ? -22.950 -8.201 17.393 1.00 36.78 347 ALA A N 1
ATOM 2707 C CA . ALA A 1 347 ? -23.116 -8.264 18.823 1.00 36.78 347 ALA A CA 1
ATOM 2708 C C . ALA A 1 347 ? -22.721 -6.878 19.332 1.00 36.78 347 ALA A C 1
ATOM 2710 O O . ALA A 1 347 ? -21.694 -6.337 18.916 1.00 36.78 347 ALA A O 1
ATOM 2711 N N . GLN A 1 348 ? -23.541 -6.290 20.199 1.00 35.78 348 GLN A N 1
ATOM 2712 C CA . GLN A 1 348 ? -23.006 -5.312 21.131 1.00 35.78 348 GLN A CA 1
ATOM 2713 C C . GLN A 1 348 ? -21.919 -6.064 21.891 1.00 35.78 348 GLN A C 1
ATOM 2715 O O . GLN A 1 348 ? -22.220 -6.911 22.730 1.00 35.78 348 GLN A O 1
ATOM 2720 N N . VAL A 1 349 ? -20.667 -5.868 21.485 1.00 33.38 349 VAL A N 1
ATOM 2721 C CA . VAL A 1 349 ? -19.520 -6.414 22.190 1.00 33.38 349 VAL A CA 1
ATOM 2722 C C . VAL A 1 349 ? -19.510 -5.676 23.520 1.00 33.38 349 VAL A C 1
ATOM 2724 O O . VAL A 1 349 ? -18.995 -4.570 23.626 1.00 33.38 349 VAL A O 1
ATOM 2727 N N . GLN A 1 350 ? -20.144 -6.270 24.532 1.00 33.06 350 GLN A N 1
ATOM 2728 C CA . GLN A 1 350 ? -19.685 -6.097 25.897 1.00 33.06 350 GLN A CA 1
ATOM 2729 C C . GLN A 1 350 ? -18.267 -6.652 25.887 1.00 33.06 350 GLN A C 1
ATOM 2731 O O . GLN A 1 350 ? -18.066 -7.867 25.920 1.00 33.06 350 GLN A O 1
ATOM 2736 N N . ALA A 1 351 ? -17.287 -5.764 25.734 1.00 31.59 351 ALA A N 1
ATOM 2737 C CA . ALA A 1 351 ? -15.931 -6.078 26.126 1.00 31.59 351 ALA A CA 1
ATOM 2738 C C . ALA A 1 351 ? -16.037 -6.509 27.589 1.00 31.59 351 ALA A C 1
ATOM 2740 O O . ALA A 1 351 ? -16.374 -5.688 28.437 1.00 31.59 351 ALA A O 1
ATOM 2741 N N . GLN A 1 352 ? -15.872 -7.801 27.876 1.00 26.70 352 GLN A N 1
ATOM 2742 C CA . GLN A 1 352 ? -15.596 -8.195 29.245 1.00 26.70 352 GLN A CA 1
ATOM 2743 C C . GLN A 1 352 ? -14.190 -7.682 29.539 1.00 26.70 352 GLN A C 1
ATOM 2745 O O . GLN A 1 352 ? -13.243 -8.142 28.894 1.00 26.70 352 GLN A O 1
ATOM 2750 N N . PRO A 1 353 ? -14.041 -6.696 30.437 1.00 29.69 353 PRO A N 1
ATOM 2751 C CA . PRO A 1 353 ? -12.730 -6.283 30.881 1.00 29.69 353 PRO A CA 1
ATOM 2752 C C . PRO A 1 353 ? -12.155 -7.436 31.701 1.00 29.69 353 PRO A C 1
ATOM 2754 O O . PRO A 1 353 ? -12.869 -8.090 32.466 1.00 29.69 353 PRO A O 1
ATOM 2757 N N . PHE A 1 354 ? -10.852 -7.660 31.583 1.00 31.75 354 PHE A N 1
ATOM 2758 C CA . PHE A 1 354 ? -10.122 -8.288 32.675 1.00 31.75 354 PHE A CA 1
ATOM 2759 C C . PHE A 1 354 ? -10.440 -7.526 33.971 1.00 31.75 354 PHE A C 1
ATOM 2761 O O . PHE A 1 354 ? -10.432 -6.295 33.993 1.00 31.75 354 PHE A O 1
ATOM 2768 N N . CYS A 1 355 ? -10.769 -8.264 35.031 1.00 28.09 355 CYS A N 1
ATOM 2769 C CA . CYS A 1 355 ? -11.125 -7.717 36.332 1.00 28.09 355 CYS A CA 1
ATOM 2770 C C . CYS A 1 355 ? -10.046 -6.756 36.855 1.00 28.09 355 CYS A C 1
ATOM 2772 O O . CYS A 1 355 ? -8.949 -7.202 37.168 1.00 28.09 355 CYS A O 1
ATOM 2774 N N . LEU A 1 356 ? -10.396 -5.479 37.011 1.00 28.50 356 LEU A N 1
ATOM 2775 C CA . LEU A 1 356 ? -10.282 -4.690 38.243 1.00 28.50 356 LEU A CA 1
ATOM 2776 C C . LEU A 1 356 ? -11.238 -3.485 38.114 1.00 28.50 356 LEU A C 1
ATOM 2778 O O . LEU A 1 356 ? -11.347 -2.876 37.055 1.00 28.50 356 LEU A O 1
ATOM 2782 N N . HIS A 1 357 ? -11.997 -3.230 39.181 1.00 31.42 357 HIS A N 1
ATOM 2783 C CA . HIS A 1 357 ? -13.129 -2.300 39.275 1.00 31.42 357 HIS A CA 1
ATOM 2784 C C . HIS A 1 357 ? -12.886 -0.898 38.678 1.00 31.42 357 HIS A C 1
ATOM 2786 O O . HIS A 1 357 ? -12.005 -0.191 39.152 1.00 31.42 357 HIS A O 1
ATOM 2792 N N . HIS A 1 358 ? -13.724 -0.478 37.719 1.00 27.86 358 HIS A N 1
ATOM 2793 C CA . HIS A 1 358 ? -14.597 0.713 37.779 1.00 27.86 358 HIS A CA 1
ATOM 2794 C C . HIS A 1 358 ? -15.322 0.944 36.432 1.00 27.86 358 HIS A C 1
ATOM 2796 O O . HIS A 1 358 ? -14.721 0.868 35.363 1.00 27.86 358 HIS A O 1
ATOM 2802 N N . ASP A 1 359 ? -16.631 1.201 36.506 1.00 27.12 359 ASP A N 1
ATOM 2803 C CA . ASP A 1 359 ? -17.573 1.343 35.385 1.00 27.12 359 ASP A CA 1
ATOM 2804 C C . ASP A 1 359 ? -17.490 2.711 34.684 1.00 27.12 359 ASP A C 1
ATOM 2806 O O . ASP A 1 359 ? -17.591 3.721 35.368 1.00 27.12 359 ASP A O 1
ATOM 2810 N N . PHE A 1 360 ? -17.458 2.755 33.341 1.00 30.94 360 PHE A N 1
ATOM 2811 C CA . PHE A 1 360 ? -18.039 3.837 32.515 1.00 30.94 360 PHE A CA 1
ATOM 2812 C C . PHE A 1 360 ? -18.353 3.342 31.083 1.00 30.94 360 PHE A C 1
ATOM 2814 O O . PHE A 1 360 ? -17.656 2.493 30.534 1.00 30.94 360 PHE A O 1
ATOM 2821 N N . SER A 1 361 ? -19.420 3.878 30.475 1.00 33.44 361 SER A N 1
ATOM 2822 C CA . SER A 1 361 ? -19.981 3.500 29.160 1.00 33.44 361 SER A CA 1
ATOM 2823 C C . SER A 1 361 ? -19.928 4.676 28.170 1.00 33.44 361 SER A C 1
ATOM 2825 O O . SER A 1 361 ? -20.377 5.755 28.557 1.00 33.44 361 SER A O 1
ATOM 2827 N N . PRO A 1 362 ? -19.522 4.503 26.890 1.00 37.06 362 PRO A N 1
ATOM 2828 C CA . PRO A 1 362 ? -19.655 5.545 25.874 1.00 37.06 362 PRO A CA 1
ATOM 2829 C C . PRO A 1 362 ? -20.660 5.180 24.759 1.00 37.06 362 PRO A C 1
ATOM 2831 O O . PRO A 1 362 ? -20.491 4.217 24.013 1.00 37.06 362 PRO A O 1
ATOM 2834 N N . GLN A 1 363 ? -21.694 6.011 24.597 1.00 34.06 363 GLN A N 1
ATOM 2835 C CA . GLN A 1 363 ? -22.523 6.119 23.389 1.00 34.06 363 GLN A CA 1
ATOM 2836 C C . GLN A 1 363 ? -22.466 7.578 22.921 1.00 34.06 363 GLN A C 1
ATOM 2838 O O . GLN A 1 363 ? -23.146 8.430 23.481 1.00 34.06 363 GLN A O 1
ATOM 2843 N N . GLY A 1 364 ? -21.636 7.878 21.917 1.00 33.66 364 GLY A N 1
ATOM 2844 C CA . GLY A 1 364 ? -21.530 9.242 21.372 1.00 33.66 364 GLY A CA 1
ATOM 2845 C C . GLY A 1 364 ? -20.831 9.400 20.015 1.00 33.66 364 GLY A C 1
ATOM 2846 O O . GLY A 1 364 ? -20.845 10.490 19.457 1.00 33.66 364 GLY A O 1
ATOM 2847 N N . GLU A 1 365 ? -20.251 8.348 19.429 1.00 33.56 365 GLU A N 1
ATOM 2848 C CA . GLU A 1 365 ? -19.293 8.517 18.319 1.00 33.56 365 GLU A CA 1
ATOM 2849 C C . GLU A 1 365 ? -19.851 8.376 16.889 1.00 33.56 365 GLU A C 1
ATOM 2851 O O . GLU A 1 365 ? -19.139 8.657 15.926 1.00 33.56 365 GLU A O 1
ATOM 2856 N N . GLN A 1 366 ? -21.114 7.981 16.687 1.00 33.38 366 GLN A N 1
ATOM 2857 C CA . GLN A 1 366 ? -21.609 7.693 15.325 1.00 33.38 366 GLN A CA 1
ATOM 2858 C C . GLN A 1 366 ? -22.153 8.906 14.545 1.00 33.38 366 GLN A C 1
ATOM 2860 O O . GLN A 1 366 ? -22.201 8.846 13.316 1.00 33.38 366 GLN A O 1
ATOM 2865 N N . ASP A 1 367 ? -22.479 10.025 15.200 1.00 29.98 367 ASP A N 1
ATOM 2866 C CA . ASP A 1 367 ? -23.069 11.199 14.526 1.00 29.98 367 ASP A CA 1
ATOM 2867 C C . ASP A 1 367 ? -22.042 12.214 13.980 1.00 29.98 367 ASP A C 1
ATOM 2869 O O . ASP A 1 367 ? -22.388 13.079 13.170 1.00 29.98 367 ASP A O 1
ATOM 2873 N N . ALA A 1 368 ? -20.758 12.085 14.334 1.00 34.31 368 ALA A N 1
ATOM 2874 C CA . ALA A 1 368 ? -19.705 13.014 13.904 1.00 34.31 368 ALA A CA 1
ATOM 2875 C C . ALA A 1 368 ? -19.164 12.740 12.481 1.00 34.31 368 ALA A C 1
ATOM 2877 O O . ALA A 1 368 ? -18.659 13.649 11.824 1.00 34.31 368 ALA A O 1
ATOM 2878 N N . LEU A 1 369 ? -19.315 11.516 11.958 1.00 35.72 369 LEU A N 1
ATOM 2879 C CA . LEU A 1 369 ? -18.721 11.104 10.673 1.00 35.72 369 LEU A CA 1
ATOM 2880 C C . LEU A 1 369 ? -19.588 11.402 9.433 1.00 35.72 369 LEU A C 1
ATOM 2882 O O . LEU A 1 369 ? -19.103 11.286 8.308 1.00 35.72 369 LEU A O 1
ATOM 2886 N N . LEU A 1 370 ? -20.858 11.797 9.600 1.00 31.62 370 LEU A N 1
ATOM 2887 C CA . LEU A 1 370 ? -21.798 12.001 8.481 1.00 31.62 370 LEU A CA 1
ATOM 2888 C C . LEU A 1 370 ? -22.097 13.470 8.146 1.00 31.62 370 LEU A C 1
ATOM 2890 O O . LEU A 1 370 ? -22.523 13.753 7.023 1.00 31.62 370 LEU A O 1
ATOM 2894 N N . ARG A 1 371 ? -21.853 14.411 9.067 1.00 31.78 371 ARG A N 1
ATOM 2895 C CA . ARG A 1 371 ? -22.140 15.843 8.848 1.00 31.78 371 ARG A CA 1
ATOM 2896 C C . ARG A 1 371 ? -21.291 16.498 7.738 1.00 31.78 371 ARG A C 1
ATOM 2898 O O . ARG A 1 371 ? -21.885 17.164 6.895 1.00 31.78 371 ARG A O 1
ATOM 2905 N N . PRO A 1 372 ? -19.978 16.226 7.585 1.00 38.00 372 PRO A N 1
ATOM 2906 C CA . PRO A 1 372 ? -19.170 16.863 6.531 1.00 38.00 372 PRO A CA 1
ATOM 2907 C C . PRO A 1 372 ? -19.590 16.500 5.092 1.00 38.00 372 PRO A C 1
ATOM 2909 O O . PRO A 1 372 ? -19.292 17.224 4.147 1.00 38.00 372 PRO A O 1
ATOM 2912 N N . PHE A 1 373 ? -20.290 15.375 4.898 1.00 30.08 373 PHE A N 1
ATOM 2913 C CA . PHE A 1 373 ? -20.661 14.865 3.572 1.00 30.08 373 PHE A CA 1
ATOM 2914 C C . PHE A 1 373 ? -21.903 15.553 2.977 1.00 30.08 373 PHE A C 1
ATOM 2916 O O . PHE A 1 373 ? -22.076 15.601 1.753 1.00 30.08 373 PHE A O 1
ATOM 2923 N N . LEU A 1 374 ? -22.789 16.070 3.832 1.00 37.03 374 LEU A N 1
ATOM 2924 C CA . LEU A 1 374 ? -24.034 16.719 3.413 1.00 37.03 374 LEU A CA 1
ATOM 2925 C C . LEU A 1 374 ? -23.834 18.203 3.073 1.00 37.03 374 LEU A C 1
ATOM 2927 O O . LEU A 1 374 ? -24.529 18.704 2.184 1.00 37.03 374 LEU A O 1
ATOM 2931 N N . ASP A 1 375 ? -22.818 18.830 3.670 1.00 35.06 375 ASP A N 1
ATOM 2932 C CA . ASP A 1 375 ? -22.525 20.264 3.546 1.00 35.06 375 ASP A CA 1
ATOM 2933 C C . ASP A 1 375 ? -21.526 20.610 2.420 1.00 35.06 375 ASP A C 1
ATOM 2935 O O . ASP A 1 375 ? -21.310 21.781 2.110 1.00 35.06 375 ASP A O 1
ATOM 2939 N N . ALA A 1 376 ? -20.952 19.608 1.743 1.00 35.56 376 ALA A N 1
ATOM 2940 C CA . ALA A 1 376 ? -19.991 19.823 0.660 1.00 35.56 376 ALA A CA 1
ATOM 2941 C C . ALA A 1 376 ? -20.642 20.376 -0.638 1.00 35.56 376 ALA A C 1
ATOM 2943 O O . ALA A 1 376 ? -21.734 19.932 -1.039 1.00 35.56 376 ALA A O 1
ATOM 2944 N N . PRO A 1 377 ? -19.965 21.284 -1.377 1.00 45.72 377 PRO A N 1
ATOM 2945 C CA . PRO A 1 377 ? -20.394 21.758 -2.691 1.00 45.72 377 PRO A CA 1
ATOM 2946 C C . PRO A 1 377 ? -20.698 20.613 -3.673 1.00 45.72 377 PRO A C 1
ATOM 2948 O O . PRO A 1 377 ? -20.094 19.541 -3.646 1.00 45.72 377 PRO A O 1
ATOM 2951 N N . VAL A 1 378 ? -21.632 20.832 -4.607 1.00 35.59 378 VAL A N 1
ATOM 2952 C CA . VAL A 1 378 ? -22.051 19.822 -5.609 1.00 35.59 378 VAL A CA 1
ATOM 2953 C C . VAL A 1 378 ? -20.862 19.251 -6.402 1.00 35.59 378 VAL A C 1
ATOM 2955 O O . VAL A 1 378 ? -20.854 18.062 -6.716 1.00 35.59 378 VAL A O 1
ATOM 2958 N N . GLN A 1 379 ? -19.840 20.066 -6.667 1.00 35.78 379 GLN A N 1
ATOM 2959 C CA . GLN A 1 379 ? -18.617 19.674 -7.376 1.00 35.78 379 GLN A CA 1
ATOM 2960 C C . GLN A 1 379 ? -17.757 18.682 -6.574 1.00 35.78 379 GLN A C 1
ATOM 2962 O O . GLN A 1 379 ? -17.316 17.680 -7.134 1.00 35.78 379 GLN A O 1
ATOM 2967 N N . GLU A 1 380 ? -17.605 18.874 -5.260 1.00 39.56 380 GLU A N 1
ATOM 2968 C CA . GLU A 1 380 ? -16.907 17.921 -4.382 1.00 39.56 380 GLU A CA 1
ATOM 2969 C C . GLU A 1 380 ? -17.678 16.612 -4.234 1.00 39.56 380 GLU A C 1
ATOM 2971 O O . GLU A 1 380 ? -17.085 15.536 -4.229 1.00 39.56 380 GLU A O 1
ATOM 2976 N N . ARG A 1 381 ? -19.014 16.665 -4.223 1.00 41.94 381 ARG A N 1
ATOM 2977 C CA . ARG A 1 381 ? -19.848 15.453 -4.197 1.00 41.94 381 ARG A CA 1
ATOM 2978 C C . ARG A 1 381 ? -19.756 14.647 -5.493 1.00 41.94 381 ARG A C 1
ATOM 2980 O O . ARG A 1 381 ? -19.813 13.419 -5.444 1.00 41.94 381 ARG A O 1
ATOM 2987 N N . ILE A 1 382 ? -19.600 15.303 -6.645 1.00 41.31 382 ILE A N 1
ATOM 2988 C CA . ILE A 1 382 ? -19.367 14.643 -7.940 1.00 41.31 382 ILE A CA 1
ATOM 2989 C C . ILE A 1 382 ? -17.948 14.073 -8.006 1.00 41.31 382 ILE A C 1
ATOM 2991 O O . ILE A 1 382 ? -17.794 12.925 -8.418 1.00 41.31 382 ILE A O 1
ATOM 2995 N N . TYR A 1 383 ? -16.941 14.823 -7.550 1.00 41.06 383 TYR A N 1
ATOM 2996 C CA . TYR A 1 383 ? -15.558 14.357 -7.434 1.00 41.06 383 TYR A CA 1
ATOM 2997 C C . TYR A 1 383 ? -15.466 13.121 -6.535 1.00 41.06 383 TYR A C 1
ATOM 2999 O O . TYR A 1 383 ? -14.995 12.082 -6.983 1.00 41.06 383 TYR A O 1
ATOM 3007 N N . LEU A 1 384 ? -16.029 13.173 -5.325 1.00 41.34 384 LEU A N 1
ATOM 3008 C CA . LEU A 1 384 ? -16.087 12.038 -4.406 1.00 41.34 384 LEU A CA 1
ATOM 3009 C C . LEU A 1 384 ? -16.874 10.871 -5.005 1.00 41.34 384 LEU A C 1
ATOM 3011 O O . LEU A 1 384 ? -16.403 9.746 -4.941 1.00 41.34 384 LEU A O 1
ATOM 3015 N N . ARG A 1 385 ? -18.020 11.099 -5.664 1.00 42.41 385 ARG A N 1
ATOM 3016 C CA . ARG A 1 385 ? -18.779 10.019 -6.325 1.00 42.41 385 ARG A CA 1
ATOM 3017 C C . ARG A 1 385 ? -18.034 9.374 -7.487 1.00 42.41 385 ARG A C 1
ATOM 3019 O O . ARG A 1 385 ? -18.146 8.165 -7.643 1.00 42.41 385 ARG A O 1
ATOM 3026 N N . LEU A 1 386 ? -17.316 10.142 -8.303 1.00 41.03 386 LEU A N 1
ATOM 3027 C CA . LEU A 1 386 ? -16.523 9.622 -9.420 1.00 41.03 386 LEU A CA 1
ATOM 3028 C C . LEU A 1 386 ? -15.273 8.899 -8.918 1.00 41.03 386 LEU A C 1
ATOM 3030 O O . LEU A 1 386 ? -14.963 7.829 -9.427 1.00 41.03 386 LEU A O 1
ATOM 3034 N N . ASN A 1 387 ? -14.626 9.418 -7.876 1.00 41.75 387 ASN A N 1
ATOM 3035 C CA . ASN A 1 387 ? -13.477 8.794 -7.227 1.00 41.75 387 ASN A CA 1
ATOM 3036 C C . ASN A 1 387 ? -13.882 7.485 -6.516 1.00 41.75 387 ASN A C 1
ATOM 3038 O O . ASN A 1 387 ? -13.227 6.458 -6.662 1.00 41.75 387 ASN A O 1
ATOM 3042 N N . ILE A 1 388 ? -15.058 7.469 -5.878 1.00 40.00 388 ILE A N 1
ATOM 3043 C CA . ILE A 1 388 ? -15.728 6.269 -5.353 1.00 40.00 388 ILE A CA 1
ATOM 3044 C C . ILE A 1 388 ? -16.085 5.315 -6.504 1.00 40.00 388 ILE A C 1
ATOM 3046 O O . ILE A 1 388 ? -15.789 4.132 -6.418 1.00 40.00 388 ILE A O 1
ATOM 3050 N N . LEU A 1 389 ? -16.656 5.771 -7.623 1.00 39.22 389 LEU A N 1
ATOM 3051 C CA . LEU A 1 389 ? -16.972 4.889 -8.759 1.00 39.22 389 LEU A CA 1
ATOM 3052 C C . LEU A 1 389 ? -15.716 4.255 -9.378 1.00 39.22 389 LEU A C 1
ATOM 3054 O O . LEU A 1 389 ? -15.730 3.064 -9.690 1.00 39.22 389 LEU A O 1
ATOM 3058 N N . VAL A 1 390 ? -14.634 5.023 -9.521 1.00 45.06 390 VAL A N 1
ATOM 3059 C CA . VAL A 1 390 ? -13.330 4.546 -10.003 1.00 45.06 390 VAL A CA 1
ATOM 3060 C C . VAL A 1 390 ? -12.689 3.590 -8.987 1.00 45.06 390 VAL A C 1
ATOM 3062 O O . VAL A 1 390 ? -12.204 2.534 -9.389 1.00 45.06 390 VAL A O 1
ATOM 3065 N N . GLY A 1 391 ? -12.777 3.868 -7.683 1.00 39.84 391 GLY A N 1
ATOM 3066 C CA . GLY A 1 391 ? -12.279 2.995 -6.611 1.00 39.84 391 GLY A CA 1
ATOM 3067 C C . GLY A 1 391 ? -13.077 1.691 -6.428 1.00 39.84 391 GLY A C 1
ATOM 3068 O O . GLY A 1 391 ? -12.497 0.610 -6.270 1.00 39.84 391 GLY A O 1
ATOM 3069 N N . HIS A 1 392 ? -14.409 1.753 -6.517 1.00 36.38 392 HIS A N 1
ATOM 3070 C CA . HIS A 1 392 ? -15.315 0.621 -6.286 1.00 36.38 392 HIS A CA 1
ATOM 3071 C C . HIS A 1 392 ? -15.444 -0.306 -7.499 1.00 36.38 392 HIS A C 1
ATOM 3073 O O . HIS A 1 392 ? -15.462 -1.526 -7.335 1.00 36.38 392 HIS A O 1
ATOM 3079 N N . HIS A 1 393 ? -15.508 0.241 -8.716 1.00 38.00 393 HIS A N 1
ATOM 3080 C CA . HIS A 1 393 ? -15.658 -0.551 -9.941 1.00 38.00 393 HIS A CA 1
ATOM 3081 C C . HIS A 1 393 ? -14.315 -0.785 -10.661 1.00 38.00 393 HIS A C 1
ATOM 3083 O O . HIS A 1 393 ? -14.167 -1.721 -11.443 1.00 38.00 393 HIS A O 1
ATOM 3089 N N . GLY A 1 394 ? -13.270 -0.021 -10.348 1.00 48.69 394 GLY A N 1
ATOM 3090 C CA . GLY A 1 394 ? -11.986 -0.103 -11.038 1.00 48.69 394 GLY A CA 1
ATOM 3091 C C . GLY A 1 394 ? -12.023 0.594 -12.398 1.00 48.69 394 GLY A C 1
ATOM 3092 O O . GLY A 1 394 ? -13.042 0.641 -13.094 1.00 48.69 394 GLY A O 1
ATOM 3093 N N . THR A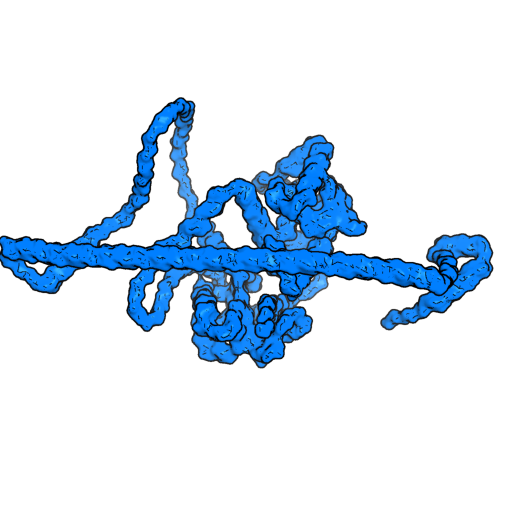 1 395 ? -10.877 1.124 -12.812 1.00 51.19 395 THR A N 1
ATOM 3094 C CA . THR A 1 395 ? -10.776 2.027 -13.963 1.00 51.19 395 THR A CA 1
ATOM 3095 C C . THR A 1 395 ? -11.197 1.406 -15.293 1.00 51.19 395 THR A C 1
ATOM 3097 O O . THR A 1 395 ? -11.755 2.079 -16.157 1.00 51.19 395 THR A O 1
ATOM 3100 N N . LYS A 1 396 ? -11.037 0.086 -15.430 1.00 46.56 396 LYS A N 1
ATOM 3101 C CA . LYS A 1 396 ? -11.537 -0.696 -16.568 1.00 46.56 396 LYS A CA 1
ATOM 3102 C C . LYS A 1 396 ? -13.063 -0.704 -16.657 1.00 46.56 396 LYS A C 1
ATOM 3104 O O . LYS A 1 396 ? -13.593 -0.624 -17.756 1.00 46.56 396 LYS A O 1
ATOM 3109 N N . GLN A 1 397 ? -13.781 -0.765 -15.534 1.00 48.34 397 GLN A N 1
ATOM 3110 C CA . GLN A 1 397 ? -15.249 -0.733 -15.525 1.00 48.34 397 GLN A CA 1
ATOM 3111 C C . GLN A 1 397 ? -15.778 0.691 -15.709 1.00 48.34 397 GLN A C 1
ATOM 3113 O O . GLN A 1 397 ? -16.804 0.861 -16.357 1.00 48.34 397 GLN A O 1
ATOM 3118 N N . PHE A 1 398 ? -15.058 1.705 -15.219 1.00 55.06 398 PHE A N 1
ATOM 3119 C CA . PHE A 1 398 ? -15.358 3.110 -15.502 1.00 55.06 398 PHE A CA 1
ATOM 3120 C C . PHE A 1 398 ? -15.188 3.430 -16.994 1.00 55.06 398 PHE A C 1
ATOM 3122 O O . PHE A 1 398 ? -16.122 3.928 -17.616 1.00 55.06 398 PHE A O 1
ATOM 3129 N N . LEU A 1 399 ? -14.053 3.057 -17.597 1.00 57.81 399 LEU A N 1
ATOM 3130 C CA . LEU A 1 399 ? -13.823 3.208 -19.035 1.00 57.81 399 LEU A CA 1
ATOM 3131 C C . LEU A 1 399 ? -14.778 2.350 -19.864 1.00 57.81 399 LEU A C 1
ATOM 3133 O O . LEU A 1 399 ? -15.317 2.843 -20.843 1.00 57.81 399 LEU A O 1
ATOM 3137 N N . ALA A 1 400 ? -15.042 1.100 -19.478 1.00 55.72 400 ALA A N 1
ATOM 3138 C CA . ALA A 1 400 ? -16.010 0.259 -20.177 1.00 55.72 400 ALA A CA 1
ATOM 3139 C C . ALA A 1 400 ? -17.426 0.831 -20.075 1.00 55.72 400 ALA A C 1
ATOM 3141 O O . ALA A 1 400 ? -18.127 0.851 -21.080 1.00 55.72 400 ALA A O 1
ATOM 3142 N N . ALA A 1 401 ? -17.845 1.343 -18.912 1.00 55.75 401 ALA A N 1
ATOM 3143 C CA . ALA A 1 401 ? -19.122 2.031 -18.763 1.00 55.75 401 ALA A CA 1
ATOM 3144 C C . ALA A 1 401 ? -19.153 3.261 -19.670 1.00 55.75 401 ALA A C 1
ATOM 3146 O O . ALA A 1 401 ? -20.039 3.363 -20.507 1.00 55.75 401 ALA A O 1
ATOM 3147 N N . MET A 1 402 ? -18.145 4.129 -19.587 1.00 60.12 402 MET A N 1
ATOM 3148 C CA . MET A 1 402 ? -18.014 5.332 -20.407 1.00 60.12 402 MET A CA 1
ATOM 3149 C C . MET A 1 402 ? -18.013 5.040 -21.911 1.00 60.12 402 MET A C 1
ATOM 3151 O O . MET A 1 402 ? -18.738 5.684 -22.656 1.00 60.12 402 MET A O 1
ATOM 3155 N N . LEU A 1 403 ? -17.269 4.036 -22.368 1.00 59.72 403 LEU A N 1
ATOM 3156 C CA . LEU A 1 403 ? -17.216 3.627 -23.773 1.00 59.72 403 LEU A CA 1
ATOM 3157 C C . LEU A 1 403 ? -18.494 2.903 -24.221 1.00 59.72 403 LEU A C 1
ATOM 3159 O O . LEU A 1 403 ? -18.864 2.985 -25.389 1.00 59.72 403 LEU A O 1
ATOM 3163 N N . THR A 1 404 ? -19.194 2.226 -23.306 1.00 57.41 404 THR A N 1
ATOM 3164 C CA . THR A 1 404 ? -20.532 1.658 -23.554 1.00 57.41 404 THR A CA 1
ATOM 3165 C C . THR A 1 404 ? -21.591 2.759 -23.631 1.00 57.41 404 THR A C 1
ATOM 3167 O O . THR A 1 404 ? -22.520 2.646 -24.422 1.00 57.41 404 THR A O 1
ATOM 3170 N N . TYR A 1 405 ? -21.435 3.851 -22.874 1.00 55.53 405 TYR A N 1
ATOM 3171 C CA . TYR A 1 405 ? -22.254 5.064 -22.988 1.00 55.53 405 TYR A CA 1
ATOM 3172 C C . TYR A 1 405 ? -22.041 5.800 -24.327 1.00 55.53 405 TYR A C 1
ATOM 3174 O O . TYR A 1 405 ? -22.908 6.579 -24.720 1.00 55.53 405 TYR A O 1
ATOM 3182 N N . MET A 1 406 ? -20.924 5.552 -25.028 1.00 49.38 406 MET A N 1
ATOM 3183 C CA . MET A 1 406 ? -20.567 6.207 -26.297 1.00 49.38 406 MET A CA 1
ATOM 3184 C C . MET A 1 406 ? -20.848 5.370 -27.560 1.00 49.38 406 MET A C 1
ATOM 3186 O O . MET A 1 406 ? -20.876 5.933 -28.651 1.00 49.38 406 MET A O 1
ATOM 3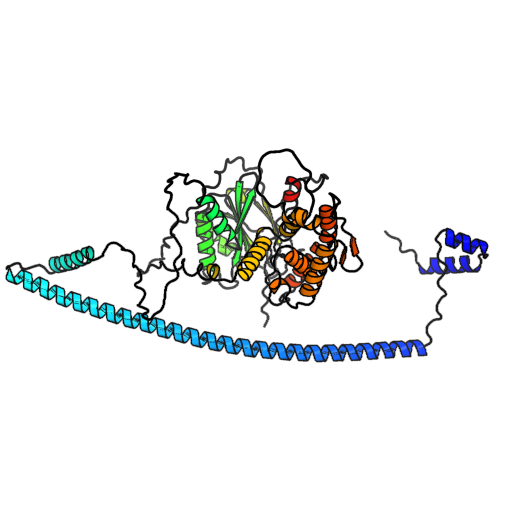190 N N . GLY A 1 407 ? -21.064 4.053 -27.447 1.00 44.75 407 GLY A N 1
ATOM 3191 C CA . GLY A 1 407 ? -21.294 3.163 -28.595 1.00 44.75 407 GLY A CA 1
ATOM 3192 C C . GLY A 1 407 ? -22.781 2.890 -28.897 1.00 44.75 407 GLY A C 1
ATOM 3193 O O . GLY A 1 407 ? -23.603 2.865 -27.976 1.00 44.75 407 GLY A O 1
ATOM 3194 N N . PRO A 1 408 ? -23.166 2.637 -30.163 1.00 42.56 408 PRO A N 1
ATOM 3195 C CA . PRO A 1 408 ? -24.521 2.202 -30.499 1.00 42.56 408 PRO A CA 1
ATOM 3196 C C . PRO A 1 408 ? -24.780 0.767 -30.000 1.00 42.56 408 PRO A C 1
ATOM 3198 O O . PRO A 1 408 ? -24.033 -0.157 -30.316 1.00 42.56 408 PRO A O 1
ATOM 3201 N N . ARG A 1 409 ? -25.865 0.546 -29.239 1.00 40.12 409 ARG A N 1
ATOM 3202 C CA . ARG A 1 409 ? -26.365 -0.811 -28.943 1.00 40.12 409 ARG A CA 1
ATOM 3203 C C . ARG A 1 409 ? -27.231 -1.317 -30.098 1.00 40.12 409 ARG A C 1
ATOM 3205 O O . ARG A 1 409 ? -28.157 -0.627 -30.518 1.00 40.12 409 ARG A O 1
ATOM 3212 N N . LEU A 1 410 ? -26.967 -2.547 -30.545 1.00 39.62 410 LEU A N 1
ATOM 3213 C CA . LEU A 1 410 ? -27.890 -3.330 -31.369 1.00 39.62 410 LEU A CA 1
ATOM 3214 C C . LEU A 1 410 ? -29.211 -3.511 -30.610 1.00 39.62 410 LEU A C 1
ATOM 3216 O O . LEU A 1 410 ? -29.225 -3.942 -29.456 1.00 39.62 410 LEU A O 1
ATOM 3220 N N . VAL A 1 411 ? -30.310 -3.143 -31.266 1.00 35.12 411 VAL A N 1
ATOM 3221 C CA . VAL A 1 411 ? -31.676 -3.332 -30.777 1.00 35.12 411 VAL A CA 1
ATOM 3222 C C . VAL A 1 411 ? -31.943 -4.835 -30.678 1.00 35.12 411 VAL A C 1
ATOM 3224 O O . VAL A 1 411 ? -32.020 -5.516 -31.695 1.00 35.12 411 VAL A O 1
ATOM 3227 N N . GLN A 1 412 ? -32.085 -5.348 -29.457 1.00 36.16 412 GLN A N 1
ATOM 3228 C CA . GLN A 1 412 ? -32.871 -6.552 -29.201 1.00 36.16 412 GLN A CA 1
ATOM 3229 C C . GLN A 1 412 ? -34.207 -6.128 -28.589 1.00 36.16 412 GLN A C 1
ATOM 3231 O O . GLN A 1 412 ? -34.285 -5.138 -27.861 1.00 36.16 412 GLN A O 1
ATOM 3236 N N . SER A 1 413 ? -35.241 -6.846 -29.008 1.00 37.59 413 SER A N 1
ATOM 3237 C CA . SER A 1 413 ? -36.666 -6.545 -28.923 1.00 37.59 413 SER A CA 1
ATOM 3238 C C . SER A 1 413 ? -37.185 -6.122 -27.547 1.00 37.59 413 SER A C 1
ATOM 3240 O O . SER A 1 413 ? -36.786 -6.656 -26.518 1.00 37.59 413 SER A O 1
ATOM 3242 N N . GLU A 1 414 ? -38.119 -5.175 -27.631 1.00 41.00 414 GLU A N 1
ATOM 3243 C CA . GLU A 1 414 ? -39.146 -4.706 -26.697 1.00 41.00 414 GLU A CA 1
ATOM 3244 C C . GLU A 1 414 ? -39.250 -5.347 -25.307 1.00 41.00 414 GLU A C 1
ATOM 3246 O O . GLU A 1 414 ? -39.473 -6.544 -25.147 1.00 41.00 414 GLU A O 1
ATOM 3251 N N . GLY A 1 415 ? -39.269 -4.466 -24.302 1.00 43.16 415 GLY A N 1
ATOM 3252 C CA . GLY A 1 415 ? -39.936 -4.729 -23.032 1.00 43.16 415 GLY A CA 1
ATOM 3253 C C . GLY A 1 415 ? -39.080 -4.418 -21.815 1.00 43.16 415 GLY A C 1
ATOM 3254 O O . GLY A 1 415 ? -38.452 -5.309 -21.263 1.00 43.16 415 GLY A O 1
ATOM 3255 N N . SER A 1 416 ? -39.169 -3.169 -21.344 1.00 52.12 416 SER A N 1
ATOM 3256 C CA . SER A 1 416 ? -38.662 -2.680 -20.052 1.00 52.12 416 SER A CA 1
ATOM 3257 C C . SER A 1 416 ? -37.147 -2.471 -19.951 1.00 52.12 416 SER A C 1
ATOM 3259 O O . SER A 1 416 ? -36.382 -3.426 -19.967 1.00 52.12 416 SER A O 1
ATOM 3261 N N . LEU A 1 417 ? -36.727 -1.206 -19.784 1.00 35.28 417 LEU A N 1
ATOM 3262 C CA . LEU A 1 417 ? -35.656 -0.773 -18.869 1.00 35.28 417 LEU A CA 1
ATOM 3263 C C . LEU A 1 417 ? -35.458 0.759 -18.900 1.00 35.28 417 LEU A C 1
ATOM 3265 O O . LEU A 1 417 ? -35.722 1.428 -19.895 1.00 35.28 417 LEU A O 1
ATOM 3269 N N . CYS A 1 418 ? -34.987 1.271 -17.760 1.00 33.62 418 CYS A N 1
ATOM 3270 C CA . CYS A 1 418 ? -34.647 2.649 -17.388 1.00 33.62 418 CYS A CA 1
ATOM 3271 C C . CYS A 1 418 ? -33.872 3.489 -18.438 1.00 33.62 418 CYS A C 1
ATOM 3273 O O . CYS A 1 418 ? -33.244 2.925 -19.331 1.00 33.62 418 CYS A O 1
ATOM 3275 N N . PRO A 1 419 ? -33.819 4.835 -18.296 1.00 39.47 419 PRO A N 1
ATOM 3276 C CA . PRO A 1 419 ? -33.203 5.737 -19.274 1.00 39.47 419 PRO A CA 1
ATOM 3277 C C . PRO A 1 419 ? -31.711 6.024 -18.980 1.00 39.47 419 PRO A C 1
ATOM 3279 O O . PRO A 1 419 ? -31.398 6.596 -17.938 1.00 39.47 419 PRO A O 1
ATOM 3282 N N . PRO A 1 420 ? -30.778 5.675 -19.896 1.00 41.97 420 PRO A N 1
ATOM 3283 C CA . PRO A 1 420 ? -29.528 6.450 -20.033 1.00 41.97 420 PRO A CA 1
ATOM 3284 C C . PRO A 1 420 ? -29.123 6.814 -21.484 1.00 41.97 420 PRO A C 1
ATOM 3286 O O . PRO A 1 420 ? -28.103 7.464 -21.691 1.00 41.97 420 PRO A O 1
ATOM 3289 N N . ILE A 1 421 ? -29.893 6.423 -22.508 1.00 43.88 421 ILE A N 1
ATOM 3290 C CA . ILE A 1 421 ? -29.477 6.451 -23.935 1.00 43.88 421 ILE A CA 1
ATOM 3291 C C . ILE A 1 421 ? -29.521 7.859 -24.588 1.00 43.88 421 ILE A C 1
ATOM 3293 O O . ILE A 1 421 ? -29.008 8.069 -25.687 1.00 43.88 421 ILE A O 1
ATOM 3297 N N . TRP A 1 422 ? -30.090 8.866 -23.922 1.00 42.31 422 TRP A N 1
ATOM 3298 C CA . TRP A 1 422 ? -30.400 10.158 -24.552 1.00 42.31 422 TRP A CA 1
ATOM 3299 C C . TRP A 1 422 ? -29.209 11.107 -24.759 1.00 42.31 422 TRP A C 1
ATOM 3301 O O . TRP A 1 422 ? -29.300 11.993 -25.607 1.00 42.31 422 TRP A O 1
ATOM 3311 N N . VAL A 1 423 ? -28.095 10.947 -24.037 1.00 45.44 423 VAL A N 1
ATOM 3312 C CA . VAL A 1 423 ? -27.014 11.955 -24.041 1.00 45.44 423 VAL A CA 1
ATOM 3313 C C . VAL A 1 423 ? -26.205 11.929 -25.342 1.00 45.44 423 VAL A C 1
ATOM 3315 O O . VAL A 1 423 ? -26.019 12.975 -25.951 1.00 45.44 423 VAL A O 1
ATOM 3318 N N . PHE A 1 424 ? -25.802 10.755 -25.839 1.00 46.53 424 PHE A N 1
ATOM 3319 C CA . PHE A 1 424 ? -24.965 10.674 -27.046 1.00 46.53 424 PHE A CA 1
ATOM 3320 C C . PHE A 1 424 ? -25.760 10.738 -28.356 1.00 46.53 424 PHE A C 1
ATOM 3322 O O . PHE A 1 424 ? -25.314 11.362 -29.317 1.00 46.53 424 PHE A O 1
ATOM 3329 N N . ARG A 1 425 ? -26.979 10.178 -28.398 1.00 46.78 425 ARG A N 1
ATOM 3330 C CA . ARG A 1 425 ? -27.846 10.260 -29.590 1.00 46.78 425 ARG A CA 1
ATOM 3331 C C . ARG A 1 425 ? -28.259 11.704 -29.895 1.00 46.78 425 ARG A C 1
ATOM 3333 O O . ARG A 1 425 ? -28.271 12.095 -31.056 1.00 46.78 425 ARG A O 1
ATOM 3340 N N . ARG A 1 426 ? -28.514 12.511 -28.853 1.00 47.75 426 ARG A N 1
ATOM 3341 C CA . ARG A 1 426 ? -28.790 13.955 -28.967 1.00 47.75 426 ARG A CA 1
ATOM 3342 C C . ARG A 1 426 ? -27.557 14.764 -29.399 1.00 47.75 426 ARG A C 1
ATOM 3344 O O . ARG A 1 426 ? -27.704 15.855 -29.941 1.00 47.75 426 ARG A O 1
ATOM 3351 N N . TRP A 1 427 ? -26.354 14.232 -29.174 1.00 51.62 427 TRP A N 1
ATOM 3352 C CA . TRP A 1 427 ? -25.083 14.864 -29.544 1.00 51.62 427 TRP A CA 1
ATOM 3353 C C . TRP A 1 427 ? -24.603 14.488 -30.951 1.00 51.62 427 TRP A C 1
ATOM 3355 O O . TRP A 1 427 ? -24.053 15.337 -31.644 1.00 51.62 427 TRP A O 1
ATOM 3365 N N . GLN A 1 428 ? -24.885 13.273 -31.428 1.00 50.00 428 GLN A N 1
ATOM 3366 C CA . GLN A 1 428 ? -24.739 12.929 -32.851 1.00 50.00 428 GLN A CA 1
ATOM 3367 C C . GLN A 1 428 ? -25.753 13.674 -33.734 1.00 50.00 428 GLN A C 1
ATOM 3369 O O . GLN A 1 428 ? -25.455 13.961 -34.888 1.00 50.00 428 GLN A O 1
ATOM 3374 N N . SER A 1 429 ? -26.934 14.010 -33.196 1.00 47.03 429 SER A N 1
ATOM 3375 C CA . SER A 1 429 ? -27.943 14.813 -33.902 1.00 47.03 429 SER A CA 1
ATOM 3376 C C . SER A 1 429 ? -27.699 16.325 -33.843 1.00 47.03 429 SER A C 1
ATOM 3378 O O . SER A 1 429 ? -28.372 17.070 -34.549 1.00 47.03 429 SER A O 1
ATOM 3380 N N . SER A 1 430 ? -26.796 16.804 -32.981 1.00 47.66 430 SER A N 1
ATOM 3381 C CA . SER A 1 430 ? -26.359 18.204 -33.008 1.00 47.66 430 SER A CA 1
ATOM 3382 C C . SER A 1 430 ? -25.306 18.393 -34.096 1.00 47.66 430 SER A C 1
ATOM 3384 O O . SER A 1 430 ? -24.484 17.504 -34.298 1.00 47.66 430 SER A O 1
ATOM 3386 N N . GLU A 1 431 ? -25.341 19.532 -34.795 1.00 55.50 431 GLU A N 1
ATOM 3387 C CA . GLU A 1 431 ? -24.421 19.884 -35.887 1.00 55.50 431 GLU A CA 1
ATOM 3388 C C . GLU A 1 431 ? -22.991 19.367 -35.616 1.00 55.50 431 GLU A C 1
ATOM 3390 O O . GLU A 1 431 ? -22.402 19.759 -34.602 1.00 55.50 431 GLU A O 1
ATOM 3395 N N . PRO A 1 432 ? -22.408 18.522 -36.494 1.00 59.59 432 PRO A N 1
ATOM 3396 C CA . PRO A 1 432 ? -21.118 17.851 -36.275 1.00 59.59 432 PRO A CA 1
ATOM 3397 C C . PRO A 1 432 ? -19.956 18.774 -35.869 1.00 59.59 432 PRO A C 1
ATOM 3399 O O . PRO A 1 432 ? -18.947 18.306 -35.339 1.00 59.59 432 PRO A O 1
ATOM 3402 N N . GLY A 1 433 ? -20.082 20.081 -36.118 1.00 70.06 433 GLY A N 1
ATOM 3403 C CA . GLY A 1 433 ? -19.135 21.106 -35.689 1.00 70.06 433 GLY A CA 1
ATOM 3404 C C . GLY A 1 433 ? -19.122 21.371 -34.178 1.00 70.06 433 GLY A C 1
ATOM 3405 O O . GLY A 1 433 ? -18.038 21.512 -33.619 1.00 70.06 433 GLY A O 1
ATOM 3406 N N . LYS A 1 434 ? -20.277 21.374 -33.493 1.00 75.25 434 LYS A N 1
ATOM 3407 C CA . LYS A 1 434 ? -20.367 21.776 -32.072 1.00 75.25 434 LYS A CA 1
ATOM 3408 C C . LYS A 1 434 ? -19.716 20.768 -31.130 1.00 75.25 434 LYS A C 1
ATOM 3410 O O . LYS A 1 434 ? -19.029 21.148 -30.193 1.00 75.25 434 LYS A O 1
ATOM 3415 N N . PHE A 1 435 ? -19.871 19.474 -31.401 1.00 79.44 435 PHE A N 1
ATOM 3416 C CA . PHE A 1 435 ? -19.202 18.445 -30.601 1.00 79.44 435 PHE A CA 1
ATOM 3417 C C . PHE A 1 435 ? -17.679 18.491 -30.774 1.00 79.44 435 PHE A C 1
ATOM 3419 O O . PHE A 1 435 ? -16.940 18.368 -29.798 1.00 79.44 435 PHE A O 1
ATOM 3426 N N . LYS A 1 436 ? -17.203 18.710 -32.008 1.00 81.38 436 LYS A N 1
ATOM 3427 C CA . LYS A 1 436 ? -15.769 18.840 -32.290 1.00 81.38 436 LYS A CA 1
ATOM 3428 C C . LYS A 1 436 ? -15.166 20.049 -31.575 1.00 81.38 436 LYS A C 1
ATOM 3430 O O . LYS A 1 436 ? -14.095 19.896 -30.994 1.00 81.38 436 LYS A O 1
ATOM 3435 N N . SER A 1 437 ? -15.852 21.196 -31.578 1.00 84.94 437 SER A N 1
ATOM 3436 C CA . SER A 1 437 ? -15.386 22.390 -30.865 1.00 84.94 437 SER A CA 1
ATOM 3437 C C . SER A 1 437 ? -15.401 22.173 -29.353 1.00 84.94 437 SER A C 1
ATOM 3439 O O . SER A 1 437 ? -14.360 22.302 -28.726 1.00 84.94 437 SER A O 1
ATOM 3441 N N . THR A 1 438 ? -16.509 21.694 -28.772 1.00 89.00 438 THR A N 1
ATOM 3442 C CA . THR A 1 438 ? -16.588 21.454 -27.320 1.00 89.00 438 THR A CA 1
ATOM 3443 C C . THR A 1 438 ? -15.568 20.421 -26.833 1.00 89.00 438 THR A C 1
ATOM 3445 O O . THR A 1 438 ? -15.003 20.589 -25.755 1.00 89.00 438 THR A O 1
ATOM 3448 N N . TRP A 1 439 ? -15.296 19.359 -27.603 1.00 93.31 439 TRP A N 1
ATOM 3449 C CA . TRP A 1 439 ? -14.252 18.394 -27.247 1.00 93.31 439 TRP A CA 1
ATOM 3450 C C . TRP A 1 439 ? -12.870 19.053 -27.211 1.00 93.31 439 TRP A C 1
ATOM 3452 O O . TRP A 1 439 ? -12.141 18.891 -26.233 1.00 93.31 439 TRP A O 1
ATOM 3462 N N . ALA A 1 440 ? -12.521 19.795 -28.265 1.00 92.75 440 ALA A N 1
ATOM 3463 C CA . ALA A 1 440 ? -11.236 20.476 -28.369 1.00 92.75 440 ALA A CA 1
ATOM 3464 C C . ALA A 1 440 ? -11.063 21.533 -27.265 1.00 92.75 440 ALA A C 1
ATOM 3466 O O . ALA A 1 440 ? -10.010 21.579 -26.633 1.00 92.75 440 ALA A O 1
ATOM 3467 N N . ASP A 1 441 ? -12.110 22.310 -26.976 1.00 93.31 441 ASP A N 1
ATOM 3468 C CA . ASP A 1 441 ? -12.101 23.348 -25.942 1.00 93.31 441 ASP A CA 1
ATOM 3469 C C . ASP A 1 441 ? -11.843 22.751 -24.551 1.00 93.31 441 ASP A C 1
ATOM 3471 O O . ASP A 1 441 ? -10.986 23.235 -23.808 1.00 93.31 441 ASP A O 1
ATOM 3475 N N . ILE A 1 442 ? -12.537 21.658 -24.203 1.00 93.69 442 ILE A N 1
ATOM 3476 C CA . ILE A 1 442 ? -12.342 20.984 -22.911 1.00 93.69 442 ILE A CA 1
ATOM 3477 C C . ILE A 1 442 ? -10.965 20.321 -22.846 1.00 93.69 442 ILE A C 1
ATOM 3479 O O . ILE A 1 442 ? -10.327 20.382 -21.796 1.00 93.69 442 ILE A O 1
ATOM 3483 N N . TRP A 1 443 ? -10.483 19.727 -23.944 1.00 95.31 443 TRP A N 1
ATOM 3484 C CA . TRP A 1 443 ? -9.144 19.141 -23.994 1.00 95.31 443 TRP A CA 1
ATOM 3485 C C . TRP A 1 443 ? -8.074 20.195 -23.701 1.00 95.31 443 TRP A C 1
ATOM 3487 O O . TRP A 1 443 ? -7.330 20.039 -22.737 1.00 95.31 443 TRP A O 1
ATOM 3497 N N . VAL A 1 444 ? -8.058 21.301 -24.456 1.00 95.62 444 VAL A N 1
ATOM 3498 C CA . VAL A 1 444 ? -7.104 22.411 -24.269 1.00 95.62 444 VAL A CA 1
ATOM 3499 C C . VAL A 1 444 ? -7.160 22.947 -22.840 1.00 95.62 444 VAL A C 1
ATOM 3501 O O . VAL A 1 444 ? -6.126 23.163 -22.205 1.00 95.62 444 VAL A O 1
ATOM 3504 N N . TRP A 1 445 ? -8.368 23.124 -22.306 1.00 94.62 445 TRP A N 1
ATOM 3505 C CA . TRP A 1 445 ? -8.565 23.626 -20.953 1.00 94.62 445 TRP A CA 1
ATOM 3506 C C . TRP A 1 445 ? -8.063 22.666 -19.862 1.00 94.62 445 TRP A C 1
ATOM 3508 O O . TRP A 1 445 ? -7.481 23.117 -18.869 1.00 94.62 445 TRP A O 1
ATOM 3518 N N . LEU A 1 446 ? -8.257 21.354 -20.034 1.00 92.88 446 LEU A N 1
ATOM 3519 C CA . LEU A 1 446 ? -7.773 20.338 -19.098 1.00 92.88 446 LEU A CA 1
ATOM 3520 C C . LEU A 1 446 ? -6.255 20.172 -19.173 1.00 92.88 446 LEU A C 1
ATOM 3522 O O . LEU A 1 446 ? -5.617 20.138 -18.122 1.00 92.88 446 LEU A O 1
ATOM 3526 N N . THR A 1 447 ? -5.669 20.127 -20.373 1.00 91.62 447 THR A N 1
ATOM 3527 C CA . THR A 1 447 ? -4.218 19.948 -20.554 1.00 91.62 447 THR A CA 1
ATOM 3528 C C . THR A 1 447 ? -3.409 21.169 -20.121 1.00 91.62 447 THR A C 1
ATOM 3530 O O . THR A 1 447 ? -2.256 21.036 -19.730 1.00 91.62 447 THR A O 1
ATOM 3533 N N . ALA A 1 448 ? -4.005 22.366 -20.142 1.00 92.75 448 ALA A N 1
ATOM 3534 C CA . ALA A 1 448 ? -3.384 23.575 -19.596 1.00 92.75 448 ALA A CA 1
ATOM 3535 C C . ALA A 1 448 ? -3.414 23.634 -18.053 1.00 92.75 448 ALA A C 1
ATOM 3537 O O . ALA A 1 448 ? -2.820 24.528 -17.449 1.00 92.75 448 ALA A O 1
ATOM 3538 N N . SER A 1 449 ? -4.141 22.730 -17.388 1.00 90.12 449 SER A N 1
ATOM 3539 C CA . SER A 1 449 ? -4.264 22.711 -15.931 1.00 90.12 449 SER A CA 1
ATOM 3540 C C . SER A 1 449 ? -3.175 21.862 -15.280 1.00 90.12 449 SER A C 1
ATOM 3542 O O . SER A 1 449 ? -3.041 20.686 -15.597 1.00 90.12 449 SER A O 1
ATOM 3544 N N . LEU A 1 450 ? -2.499 22.409 -14.262 1.00 84.56 450 LEU A N 1
ATOM 3545 C CA . LEU A 1 450 ? -1.588 21.635 -13.404 1.00 84.56 450 LEU A CA 1
ATOM 3546 C C . LEU A 1 450 ? -2.320 20.505 -12.653 1.00 84.56 450 LEU A C 1
ATOM 3548 O O . LEU A 1 450 ? -1.744 19.463 -12.360 1.00 84.56 450 LEU A O 1
ATOM 3552 N N . HIS A 1 451 ? -3.611 20.706 -12.366 1.00 84.75 451 HIS A N 1
ATOM 3553 C CA . HIS A 1 451 ? -4.474 19.732 -11.696 1.00 84.75 451 HIS A CA 1
ATOM 3554 C C . HIS A 1 451 ? -5.776 19.540 -12.494 1.00 84.75 451 HIS A C 1
ATOM 3556 O O . HIS A 1 451 ? -6.772 20.218 -12.214 1.00 84.75 451 HIS A O 1
ATOM 3562 N N . PRO A 1 452 ? -5.798 18.662 -13.514 1.00 85.88 452 PRO A N 1
ATOM 3563 C CA . PRO A 1 452 ? -6.961 18.460 -14.383 1.00 85.88 452 PRO A CA 1
ATOM 3564 C C . PRO A 1 452 ? -8.216 18.019 -13.616 1.00 85.88 452 PRO A C 1
ATOM 3566 O O . PRO A 1 452 ? -9.307 18.516 -13.879 1.00 85.88 452 PRO A O 1
ATOM 3569 N N . TRP A 1 453 ? -8.071 17.166 -12.597 1.00 88.19 453 TRP A N 1
ATOM 3570 C CA . TRP A 1 453 ? -9.202 16.623 -11.831 1.00 88.19 453 TRP A CA 1
ATOM 3571 C C . TRP A 1 453 ? -10.012 17.651 -11.046 1.00 88.19 453 TRP A C 1
ATOM 3573 O O . TRP A 1 453 ? -11.221 17.486 -10.918 1.00 88.19 453 TRP A O 1
ATOM 3583 N N . LYS A 1 454 ? -9.394 18.750 -10.592 1.00 84.81 454 LYS A N 1
ATOM 3584 C CA . LYS A 1 454 ? -10.109 19.850 -9.909 1.00 84.81 454 LYS A CA 1
ATOM 3585 C C . LYS A 1 454 ? -11.071 20.599 -10.837 1.00 84.81 454 LYS A C 1
ATOM 3587 O O . LYS A 1 454 ? -11.915 21.361 -10.383 1.00 84.81 454 LYS A O 1
ATOM 3592 N N . LYS A 1 455 ? -10.909 20.402 -12.143 1.00 84.88 455 LYS A N 1
ATOM 3593 C CA . LYS A 1 455 ? -11.642 21.066 -13.216 1.00 84.88 455 LYS A CA 1
ATOM 3594 C C . LYS A 1 455 ? -12.618 20.119 -13.924 1.00 84.88 455 LYS A C 1
ATOM 3596 O O . LYS A 1 455 ? -13.406 20.551 -14.759 1.00 84.88 455 LYS A O 1
ATOM 3601 N N . VAL A 1 456 ? -12.614 18.829 -13.594 1.00 90.12 456 VAL A N 1
ATOM 3602 C CA . VAL A 1 456 ? -13.489 17.847 -14.239 1.00 90.12 456 VAL A CA 1
ATOM 3603 C C . VAL A 1 456 ? -14.951 18.123 -13.897 1.00 90.12 456 VAL A C 1
ATOM 3605 O O . VAL A 1 456 ? -15.387 17.948 -12.764 1.00 90.12 456 VAL A O 1
ATOM 3608 N N . ASN A 1 457 ? -15.730 18.492 -14.913 1.00 86.19 457 ASN A N 1
ATOM 3609 C CA . ASN A 1 457 ? -17.177 18.647 -14.818 1.00 86.19 457 ASN A CA 1
ATOM 3610 C C . ASN A 1 457 ? -17.860 17.676 -15.785 1.00 86.19 457 ASN A C 1
ATOM 3612 O O . ASN A 1 457 ? -17.971 17.923 -16.986 1.00 86.19 457 ASN A O 1
ATOM 3616 N N . GLY A 1 458 ? -18.318 16.549 -15.239 1.00 87.31 458 GLY A N 1
ATOM 3617 C CA . GLY A 1 458 ? -19.047 15.528 -15.983 1.00 87.31 458 GLY A CA 1
ATOM 3618 C C . GLY A 1 458 ? -18.172 14.450 -16.641 1.00 87.31 458 GLY A C 1
ATOM 3619 O O . GLY A 1 458 ? -16.943 14.467 -16.562 1.00 87.31 458 GLY A O 1
ATOM 3620 N N . PRO A 1 459 ? -18.821 13.469 -17.285 1.00 81.75 459 PRO A N 1
ATOM 3621 C CA . PRO A 1 459 ? -18.181 12.224 -17.712 1.00 81.75 459 PRO A CA 1
ATOM 3622 C C . PRO A 1 459 ? -17.177 12.389 -18.863 1.00 81.75 459 PRO A C 1
ATOM 3624 O O . PRO A 1 459 ? -16.184 11.668 -18.924 1.00 81.75 459 PRO A O 1
ATOM 3627 N N . MET A 1 460 ? -17.403 13.351 -19.762 1.00 86.25 460 MET A N 1
ATOM 3628 C CA . MET A 1 460 ? -16.499 13.618 -20.887 1.00 86.25 460 MET A CA 1
ATOM 3629 C C . MET A 1 460 ? -15.180 14.236 -20.415 1.00 86.25 460 MET A C 1
ATOM 3631 O O . MET A 1 460 ? -14.114 13.748 -20.776 1.00 86.25 460 MET A O 1
ATOM 3635 N N . ALA A 1 461 ? -15.253 15.248 -19.545 1.00 90.31 461 ALA A N 1
ATOM 3636 C CA . ALA A 1 461 ? -14.072 15.845 -18.930 1.00 90.31 461 ALA A CA 1
ATOM 3637 C C . ALA A 1 461 ? -13.299 14.821 -18.080 1.00 90.31 461 ALA A C 1
ATOM 3639 O O . ALA A 1 461 ? -12.074 14.823 -18.093 1.00 90.31 461 ALA A O 1
ATOM 3640 N N . ALA A 1 462 ? -14.000 13.904 -17.401 1.00 88.38 462 ALA A N 1
ATOM 3641 C CA . ALA A 1 462 ? -13.371 12.829 -16.634 1.00 88.38 462 ALA A CA 1
ATOM 3642 C C . ALA A 1 462 ? -12.595 11.855 -17.535 1.00 88.38 462 ALA A C 1
ATOM 3644 O O . ALA A 1 462 ? -11.464 11.496 -17.220 1.00 88.38 462 ALA A O 1
ATOM 3645 N N . LEU A 1 463 ? -13.173 11.463 -18.677 1.00 89.19 463 LEU A N 1
ATOM 3646 C CA . LEU A 1 463 ? -12.476 10.642 -19.668 1.00 89.19 463 LEU A CA 1
ATOM 3647 C C . LEU A 1 463 ? -11.228 11.356 -20.202 1.00 89.19 463 LEU A C 1
ATOM 3649 O O . LEU A 1 463 ? -10.171 10.742 -20.283 1.00 89.19 463 LEU A O 1
ATOM 3653 N N . MET A 1 464 ? -11.333 12.641 -20.542 1.00 94.31 464 MET A N 1
ATOM 3654 C CA . MET A 1 464 ? -10.202 13.420 -21.054 1.00 94.31 464 MET A CA 1
ATOM 3655 C C . MET A 1 464 ? -9.086 13.585 -20.021 1.00 94.31 464 MET A C 1
ATOM 3657 O O . MET A 1 464 ? -7.925 13.371 -20.351 1.00 94.31 464 MET A O 1
ATOM 3661 N N . ALA A 1 465 ? -9.430 13.911 -18.771 1.00 91.19 465 ALA A N 1
ATOM 3662 C CA . ALA A 1 465 ? -8.461 13.990 -17.681 1.00 91.19 465 ALA A CA 1
ATOM 3663 C C . ALA A 1 465 ? -7.738 12.649 -17.493 1.00 91.19 465 ALA A C 1
ATOM 3665 O O . ALA A 1 465 ? -6.520 12.618 -17.348 1.00 91.19 465 ALA A O 1
ATOM 3666 N N . TYR A 1 466 ? -8.475 11.542 -17.596 1.00 89.31 466 TYR A N 1
ATOM 3667 C CA . TYR A 1 466 ? -7.897 10.211 -17.500 1.00 89.31 466 TYR A CA 1
ATOM 3668 C C . TYR A 1 466 ? -6.975 9.863 -18.679 1.00 89.31 466 TYR A C 1
ATOM 3670 O O . TYR A 1 466 ? -5.880 9.345 -18.480 1.00 89.31 466 TYR A O 1
ATOM 3678 N N . LEU A 1 467 ? -7.385 10.166 -19.916 1.00 93.62 467 LEU A N 1
ATOM 3679 C CA . LEU A 1 467 ? -6.533 9.988 -21.097 1.00 93.62 467 LEU A CA 1
ATOM 3680 C C . LEU A 1 467 ? -5.242 10.809 -20.967 1.00 93.62 467 LEU A C 1
ATOM 3682 O O . LEU A 1 467 ? -4.163 10.281 -21.220 1.00 93.62 467 LEU A O 1
ATOM 3686 N N . HIS A 1 468 ? -5.344 12.049 -20.488 1.00 93.62 468 HIS A N 1
ATOM 3687 C CA . HIS A 1 468 ? -4.194 12.911 -20.237 1.00 93.62 468 HIS A CA 1
ATOM 3688 C C . HIS A 1 468 ? -3.226 12.311 -19.202 1.00 93.62 468 HIS A C 1
ATOM 3690 O O . HIS A 1 468 ? -2.023 12.281 -19.445 1.00 93.62 468 HIS A O 1
ATOM 3696 N N . GLU A 1 469 ? -3.723 11.759 -18.090 1.00 89.81 469 GLU A N 1
ATOM 3697 C CA . GLU A 1 469 ? -2.878 11.070 -17.098 1.00 89.81 469 GLU A CA 1
ATOM 3698 C C . GLU A 1 469 ? -2.198 9.806 -17.624 1.00 89.81 469 GLU A C 1
ATOM 3700 O O . GLU A 1 469 ? -1.111 9.452 -17.172 1.00 89.81 469 GLU A O 1
ATOM 3705 N N . LEU A 1 470 ? -2.825 9.116 -18.578 1.00 91.12 470 LEU A N 1
ATOM 3706 C CA . LEU A 1 470 ? -2.214 7.979 -19.263 1.00 91.12 470 LEU A CA 1
ATOM 3707 C C . LEU A 1 470 ? -1.139 8.395 -20.284 1.00 91.12 470 LEU A C 1
ATOM 3709 O O . LEU A 1 470 ? -0.529 7.521 -20.912 1.00 91.12 470 LEU A O 1
ATOM 3713 N N . GLY A 1 471 ? -0.925 9.700 -20.484 1.00 94.50 471 GLY A N 1
ATOM 3714 C CA . GLY A 1 471 ? -0.075 10.244 -21.542 1.00 94.50 471 GLY A CA 1
ATOM 3715 C C . GLY A 1 471 ? -0.692 10.115 -22.937 1.00 94.50 471 GLY A C 1
ATOM 3716 O O . GLY A 1 471 ? 0.017 10.219 -23.933 1.00 94.50 471 GLY A O 1
ATOM 3717 N N . VAL A 1 472 ? -2.000 9.853 -23.033 1.00 96.00 472 VAL A N 1
ATOM 3718 C CA . VAL A 1 472 ? -2.722 9.797 -24.307 1.00 96.00 472 VAL A CA 1
ATOM 3719 C C . VAL A 1 472 ? -3.157 11.202 -24.690 1.00 96.00 472 VAL A C 1
ATOM 3721 O O . VAL A 1 472 ? -3.912 11.850 -23.974 1.00 96.00 472 VAL A O 1
ATOM 3724 N N . GLN A 1 473 ? -2.738 11.650 -25.863 1.00 96.69 473 GLN A N 1
ATOM 3725 C CA . GLN A 1 473 ? -3.155 12.905 -26.458 1.00 96.69 473 GLN A CA 1
ATOM 3726 C C . GLN A 1 473 ? -4.427 12.701 -27.286 1.00 96.69 473 GLN A C 1
ATOM 3728 O O . GLN A 1 473 ? -4.417 12.044 -28.330 1.00 96.69 473 GLN A O 1
ATOM 3733 N N . ALA A 1 474 ? -5.538 13.286 -26.841 1.00 96.25 474 ALA A N 1
ATOM 3734 C CA . ALA A 1 474 ? -6.839 13.182 -27.497 1.00 96.25 474 ALA A CA 1
ATOM 3735 C C . ALA A 1 474 ? -7.423 14.566 -27.841 1.00 96.25 474 ALA A C 1
ATOM 3737 O O . ALA A 1 474 ? -8.522 14.892 -27.391 1.00 96.25 474 ALA A O 1
ATOM 3738 N N . PRO A 1 475 ? -6.746 15.386 -28.674 1.00 92.88 475 PRO A N 1
ATOM 3739 C CA . PRO A 1 475 ? -7.240 16.718 -29.046 1.00 92.88 475 PRO A CA 1
ATOM 3740 C C . PRO A 1 475 ? -8.557 16.668 -29.831 1.00 92.88 475 PRO A C 1
ATOM 3742 O O . PRO A 1 475 ? -9.268 17.665 -29.936 1.00 92.88 475 PRO A O 1
ATOM 3745 N N . GLN A 1 476 ? -8.899 15.505 -30.390 1.00 94.25 476 GLN A N 1
ATOM 3746 C CA . GLN A 1 476 ? -10.139 15.269 -31.113 1.00 94.25 476 GLN A CA 1
ATOM 3747 C C . GLN A 1 476 ? -10.782 13.968 -30.636 1.00 94.25 476 GLN A C 1
ATOM 3749 O O . GLN A 1 476 ? -10.108 12.957 -30.455 1.00 94.25 476 GLN A O 1
ATOM 3754 N N . ALA A 1 477 ? -12.112 13.954 -30.535 1.00 91.06 477 ALA A N 1
ATOM 3755 C CA . ALA A 1 477 ? -12.865 12.780 -30.085 1.00 91.06 477 ALA A CA 1
ATOM 3756 C C . ALA A 1 477 ? -12.626 11.517 -30.929 1.00 91.06 477 ALA A C 1
ATOM 3758 O O . ALA A 1 477 ? -12.850 10.411 -30.455 1.00 91.06 477 ALA A O 1
ATOM 3759 N N . HIS A 1 478 ? -12.210 11.676 -32.186 1.00 93.38 478 HIS A N 1
ATOM 3760 C CA . HIS A 1 478 ? -12.017 10.592 -33.149 1.00 93.38 478 HIS A CA 1
ATOM 3761 C C . HIS A 1 478 ? -10.542 10.327 -33.475 1.00 93.38 478 HIS A C 1
ATOM 3763 O O . HIS A 1 478 ? -10.269 9.490 -34.327 1.00 93.38 478 HIS A O 1
ATOM 3769 N N . ARG A 1 479 ? -9.592 11.038 -32.854 1.00 95.25 479 ARG A N 1
ATOM 3770 C CA . ARG A 1 479 ? -8.160 10.853 -33.112 1.00 95.25 479 ARG A CA 1
ATOM 3771 C C . ARG A 1 479 ? -7.365 10.987 -31.823 1.00 95.25 479 ARG A C 1
ATOM 3773 O O . ARG A 1 479 ? -7.229 12.087 -31.288 1.00 95.25 479 ARG A O 1
ATOM 3780 N N . TRP A 1 480 ? -6.849 9.864 -31.346 1.00 96.81 480 TRP A N 1
ATOM 3781 C CA . TRP A 1 480 ? -6.023 9.771 -30.144 1.00 96.81 480 TRP A CA 1
ATOM 3782 C C . TRP A 1 480 ? -4.618 9.322 -30.537 1.00 96.81 480 TRP A C 1
ATOM 3784 O O . TRP A 1 480 ? -4.454 8.619 -31.531 1.00 96.81 480 TRP A O 1
ATOM 3794 N N . HIS A 1 481 ? -3.600 9.732 -29.793 1.00 96.31 481 HIS A N 1
ATOM 3795 C CA . HIS A 1 481 ? -2.231 9.277 -30.009 1.00 96.31 481 HIS A CA 1
ATOM 3796 C C . HIS A 1 481 ? -1.473 9.162 -28.691 1.00 96.31 481 HIS A C 1
ATOM 3798 O O . HIS A 1 481 ? -1.772 9.865 -27.730 1.00 96.31 481 HIS A O 1
ATOM 3804 N N . LYS A 1 482 ? -0.512 8.247 -28.647 1.00 95.88 482 LYS A N 1
ATOM 3805 C CA . LYS A 1 482 ? 0.467 8.105 -27.576 1.00 95.88 482 LYS A CA 1
ATOM 3806 C C . LYS A 1 482 ? 1.767 7.658 -28.229 1.00 95.88 482 LYS A C 1
ATOM 3808 O O . LYS A 1 482 ? 1.781 6.616 -28.884 1.00 95.88 482 LYS A O 1
ATOM 3813 N N . ASP A 1 483 ? 2.810 8.465 -28.074 1.00 93.56 483 ASP A N 1
ATOM 3814 C CA . ASP A 1 483 ? 4.087 8.286 -28.770 1.00 93.56 483 ASP A CA 1
ATOM 3815 C C . ASP A 1 483 ? 3.855 8.165 -30.295 1.00 93.56 483 ASP A C 1
ATOM 3817 O O . ASP A 1 483 ? 3.092 8.954 -30.860 1.00 93.56 483 ASP A O 1
ATOM 3821 N N . ASP A 1 484 ? 4.437 7.159 -30.952 1.00 93.81 484 ASP A N 1
ATOM 3822 C CA . ASP A 1 484 ? 4.267 6.906 -32.392 1.00 93.81 484 ASP A CA 1
ATOM 3823 C C . ASP A 1 484 ? 2.957 6.176 -32.746 1.00 93.81 484 ASP A C 1
ATOM 3825 O O . ASP A 1 484 ? 2.639 5.958 -33.919 1.00 93.81 484 ASP A O 1
ATOM 3829 N N . ASN A 1 485 ? 2.166 5.777 -31.745 1.00 94.56 485 ASN A N 1
ATOM 3830 C CA . ASN A 1 485 ? 0.939 5.021 -31.953 1.00 94.56 485 ASN A CA 1
ATOM 3831 C C . ASN A 1 485 ? -0.273 5.960 -32.013 1.00 94.56 485 ASN A C 1
ATOM 3833 O O . ASN A 1 485 ? -0.527 6.737 -31.092 1.00 94.56 485 ASN A O 1
ATOM 3837 N N . SER A 1 486 ? -1.070 5.860 -33.078 1.00 96.12 486 SER A N 1
ATOM 3838 C CA . SER A 1 486 ? -2.286 6.658 -33.250 1.00 96.12 486 SER A CA 1
ATOM 3839 C C . SER A 1 486 ? -3.518 5.785 -33.479 1.00 96.12 486 SER A C 1
ATOM 3841 O O . SER A 1 486 ? -3.471 4.748 -34.136 1.00 96.12 486 SER A O 1
ATOM 3843 N N . LEU A 1 487 ? -4.648 6.224 -32.929 1.00 96.44 487 LEU A N 1
ATOM 3844 C CA . LEU A 1 487 ? -5.955 5.602 -33.074 1.00 96.44 487 LEU A CA 1
ATOM 3845 C C . LEU A 1 487 ? -6.918 6.592 -33.717 1.00 96.44 487 LEU A C 1
ATOM 3847 O O . LEU A 1 487 ? -7.233 7.632 -33.139 1.00 96.44 487 LEU A O 1
ATOM 3851 N N . THR A 1 488 ? -7.444 6.231 -34.887 1.00 95.94 488 THR A N 1
ATOM 3852 C CA . THR A 1 488 ? -8.594 6.920 -35.481 1.00 95.94 488 THR A CA 1
ATOM 3853 C C . THR A 1 488 ? -9.864 6.122 -35.189 1.00 95.94 488 THR A C 1
ATOM 3855 O O . THR A 1 488 ? -9.939 4.934 -35.503 1.00 95.94 488 THR A O 1
ATOM 3858 N N . ILE A 1 489 ? -10.850 6.764 -34.565 1.00 92.25 489 ILE A N 1
ATOM 3859 C CA . ILE A 1 489 ? -12.083 6.139 -34.083 1.00 92.25 489 ILE A CA 1
ATOM 3860 C C . ILE A 1 489 ? -13.242 6.570 -34.974 1.00 92.25 489 ILE A C 1
ATOM 3862 O O . ILE A 1 489 ? -13.652 7.730 -34.964 1.00 92.25 489 ILE A O 1
ATOM 3866 N N . ASP A 1 490 ? -13.810 5.618 -35.703 1.00 89.94 490 ASP A N 1
ATOM 3867 C CA . ASP A 1 490 ? -15.100 5.804 -36.352 1.00 89.94 490 ASP A CA 1
ATOM 3868 C C . ASP A 1 490 ? -16.218 5.395 -35.388 1.00 89.94 490 ASP A C 1
ATOM 3870 O O . ASP A 1 490 ? -16.549 4.218 -35.265 1.00 89.94 490 ASP A O 1
ATOM 3874 N N . TRP A 1 491 ? -16.801 6.375 -34.694 1.00 83.75 491 TRP A N 1
ATOM 3875 C CA . TRP A 1 491 ? -17.886 6.154 -33.730 1.00 83.75 491 TRP A CA 1
ATOM 3876 C C . TRP A 1 491 ? -19.190 5.645 -34.360 1.00 83.75 491 TRP A C 1
ATOM 3878 O O . TRP A 1 491 ? -20.093 5.242 -33.627 1.00 83.75 491 TRP A O 1
ATOM 3888 N N . SER A 1 492 ? -19.313 5.659 -35.692 1.00 83.50 492 SER A N 1
ATOM 3889 C CA . SER A 1 492 ? -20.439 5.021 -36.382 1.00 83.50 492 SER A CA 1
ATOM 3890 C C . SER A 1 492 ? -20.284 3.497 -36.469 1.00 83.50 492 SER A C 1
ATOM 3892 O O . SER A 1 492 ? -21.275 2.780 -36.608 1.00 83.50 492 SER A O 1
ATOM 3894 N N . SER A 1 493 ? -19.058 2.989 -36.310 1.00 84.75 493 SER A N 1
ATOM 3895 C CA . SER A 1 493 ? -18.770 1.559 -36.298 1.00 84.75 493 SER A CA 1
ATOM 3896 C C . SER A 1 493 ? -19.248 0.899 -35.003 1.00 84.75 493 SER A C 1
ATOM 3898 O O . SER A 1 493 ? -18.924 1.341 -33.899 1.00 84.75 493 SER A O 1
ATOM 3900 N N . SER A 1 494 ? -19.936 -0.239 -35.122 1.00 82.00 494 SER A N 1
ATOM 3901 C CA . SER A 1 494 ? -20.318 -1.081 -33.978 1.00 82.00 494 SER A CA 1
ATOM 3902 C C . SER A 1 494 ? -19.115 -1.618 -33.189 1.00 82.00 494 SER A C 1
ATOM 3904 O O . SER A 1 494 ? -19.258 -1.990 -32.026 1.00 82.00 494 SER A O 1
ATOM 3906 N N . ASP A 1 495 ? -17.925 -1.636 -33.797 1.00 86.38 495 ASP A N 1
ATOM 3907 C CA . ASP A 1 495 ? -16.683 -2.111 -33.183 1.00 86.38 495 ASP A CA 1
ATOM 3908 C C . ASP A 1 495 ? -15.822 -0.986 -32.579 1.00 86.38 495 ASP A C 1
ATOM 3910 O O . ASP A 1 495 ? -14.750 -1.270 -32.035 1.00 86.38 495 ASP A O 1
ATOM 3914 N N . ALA A 1 496 ? -16.262 0.278 -32.635 1.00 82.38 496 ALA A N 1
ATOM 3915 C CA . ALA A 1 496 ? -15.492 1.435 -32.165 1.00 82.38 496 ALA A CA 1
ATOM 3916 C C . ALA A 1 496 ? -14.989 1.254 -30.723 1.00 82.38 496 ALA A C 1
ATOM 3918 O O . ALA A 1 496 ? -13.795 1.375 -30.450 1.00 82.38 496 ALA A O 1
ATOM 3919 N N . THR A 1 497 ? -15.879 0.853 -29.813 1.00 81.44 497 THR A N 1
ATOM 3920 C CA . THR A 1 497 ? -15.552 0.597 -28.403 1.00 81.44 497 THR A CA 1
ATOM 3921 C C . THR A 1 497 ? -14.521 -0.519 -28.236 1.00 81.44 497 THR A C 1
ATOM 3923 O O . THR A 1 497 ? -13.604 -0.392 -27.425 1.00 81.44 497 THR A O 1
ATOM 3926 N N . ARG A 1 498 ? -14.625 -1.601 -29.023 1.00 82.56 498 ARG A N 1
ATOM 3927 C CA . ARG A 1 498 ? -13.673 -2.721 -28.977 1.00 82.56 498 ARG A CA 1
ATOM 3928 C C . ARG A 1 498 ? -12.287 -2.273 -29.448 1.00 82.56 498 ARG A C 1
ATOM 3930 O O . ARG A 1 498 ? -11.295 -2.602 -28.804 1.00 82.56 498 ARG A O 1
ATOM 3937 N N . ARG A 1 499 ? -12.217 -1.490 -30.531 1.00 87.94 499 ARG A N 1
ATOM 3938 C CA . ARG A 1 499 ? -10.958 -0.940 -31.064 1.00 87.94 499 ARG A CA 1
ATOM 3939 C C . ARG A 1 499 ? -10.289 0.012 -30.079 1.00 87.94 499 ARG A C 1
ATOM 3941 O O . ARG A 1 499 ? -9.097 -0.130 -29.828 1.00 87.94 499 ARG A O 1
ATOM 3948 N N . VAL A 1 500 ? -11.061 0.914 -29.472 1.00 90.06 500 VAL A N 1
ATOM 3949 C CA . VAL A 1 500 ? -10.566 1.802 -28.409 1.00 90.06 500 VAL A CA 1
ATOM 3950 C C . VAL A 1 500 ? -10.008 0.996 -27.241 1.00 90.06 500 VAL A C 1
ATOM 3952 O O . VAL A 1 500 ? -8.931 1.307 -26.740 1.00 90.06 500 VAL A O 1
ATOM 3955 N N . TRP A 1 501 ? -10.704 -0.067 -26.834 1.00 86.62 501 TRP A N 1
ATOM 3956 C CA . TRP A 1 501 ? -10.265 -0.900 -25.722 1.00 86.62 501 TRP A CA 1
ATOM 3957 C C . TRP A 1 501 ? -8.956 -1.640 -26.014 1.00 86.62 501 TRP A C 1
ATOM 3959 O O . TRP A 1 501 ? -8.040 -1.597 -25.198 1.00 86.62 501 TRP A O 1
ATOM 3969 N N . HIS A 1 502 ? -8.836 -2.278 -27.182 1.00 89.19 502 HIS A N 1
ATOM 3970 C CA . HIS A 1 502 ? -7.594 -2.949 -27.579 1.00 89.19 502 HIS A CA 1
ATOM 3971 C C . HIS A 1 502 ? -6.421 -1.985 -27.710 1.00 89.19 502 HIS A C 1
ATOM 3973 O O . HIS A 1 502 ? -5.301 -2.355 -27.379 1.00 89.19 502 HIS A O 1
ATOM 3979 N N . TRP A 1 503 ? -6.675 -0.762 -28.169 1.00 94.88 503 TRP A N 1
ATOM 3980 C CA . TRP A 1 503 ? -5.634 0.247 -28.294 1.00 94.88 503 TRP A CA 1
ATOM 3981 C C . TRP A 1 503 ? -5.190 0.808 -26.933 1.00 94.88 503 TRP A C 1
ATOM 3983 O O . TRP A 1 503 ? -4.001 1.011 -26.715 1.00 94.88 503 TRP A O 1
ATOM 3993 N N . LEU A 1 504 ? -6.120 1.013 -25.991 1.00 91.56 504 LEU A N 1
ATOM 3994 C CA . LEU A 1 504 ? -5.805 1.504 -24.643 1.00 91.56 504 LEU A CA 1
ATOM 3995 C C . LEU A 1 504 ? -5.202 0.443 -23.716 1.00 91.56 504 LEU A C 1
ATOM 3997 O O . LEU A 1 504 ? -4.554 0.807 -22.737 1.00 91.56 504 LEU A O 1
ATOM 4001 N N . LEU A 1 505 ? -5.428 -0.849 -23.964 1.00 87.44 505 LEU A N 1
ATOM 4002 C CA . LEU A 1 505 ? -5.004 -1.907 -23.042 1.00 87.44 505 LEU A CA 1
ATOM 4003 C C . LEU A 1 505 ? -3.478 -1.928 -22.795 1.00 87.44 505 LEU A C 1
ATOM 4005 O O . LEU A 1 505 ? -3.099 -1.871 -21.626 1.00 87.44 505 LEU A O 1
ATOM 4009 N N . PRO A 1 506 ? -2.603 -1.895 -23.823 1.00 87.75 506 PRO A N 1
ATOM 4010 C CA . PRO A 1 506 ? -1.152 -1.874 -23.620 1.00 87.75 506 PRO A CA 1
ATOM 4011 C C . PRO A 1 506 ? -0.688 -0.583 -22.937 1.00 87.75 506 PRO A C 1
ATOM 4013 O O . PRO A 1 506 ? 0.197 -0.593 -22.085 1.00 87.75 506 PRO A O 1
ATOM 4016 N N . VAL A 1 507 ? -1.327 0.541 -23.282 1.00 89.56 507 VAL A N 1
ATOM 4017 C CA . VAL A 1 507 ? -1.076 1.855 -22.676 1.00 89.56 507 VAL A CA 1
ATOM 4018 C C . VAL A 1 507 ? -1.337 1.816 -21.173 1.00 89.56 507 VAL A C 1
ATOM 4020 O O . VAL A 1 507 ? -0.546 2.338 -20.389 1.00 89.56 507 VAL A O 1
ATOM 4023 N N . TRP A 1 508 ? -2.447 1.193 -20.782 1.00 85.44 508 TRP A N 1
ATOM 4024 C CA . TRP A 1 508 ? -2.843 1.038 -19.393 1.00 85.44 508 TRP A CA 1
ATOM 4025 C C . TRP A 1 508 ? -1.932 0.070 -18.636 1.00 85.44 508 TRP A C 1
ATOM 4027 O O . TRP A 1 508 ? -1.517 0.388 -17.525 1.00 85.44 508 TRP A O 1
ATOM 4037 N N . GLU A 1 509 ? -1.593 -1.077 -19.230 1.00 82.00 509 GLU A N 1
ATOM 4038 C CA . GLU A 1 509 ? -0.674 -2.053 -18.633 1.00 82.00 509 GLU A CA 1
ATOM 4039 C C . GLU A 1 509 ? 0.703 -1.439 -18.372 1.00 82.00 509 GLU A C 1
ATOM 4041 O O . GLU A 1 509 ? 1.232 -1.578 -17.273 1.00 82.00 509 GLU A O 1
ATOM 4046 N N . HIS A 1 510 ? 1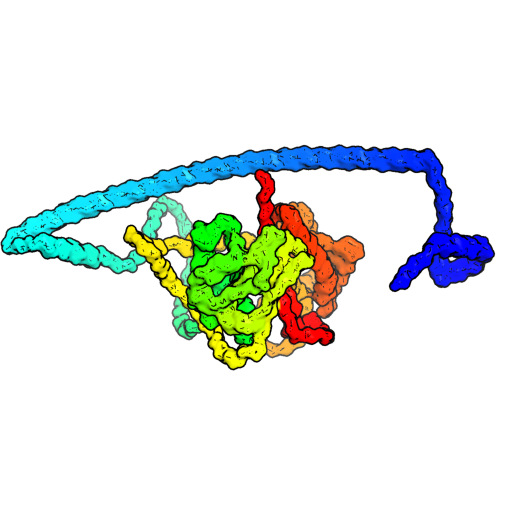.237 -0.674 -19.326 1.00 83.31 510 HIS A N 1
ATOM 4047 C CA . HIS A 1 510 ? 2.516 0.010 -19.166 1.00 83.31 510 HIS A CA 1
ATOM 4048 C C . HIS A 1 510 ? 2.499 1.042 -18.031 1.00 83.31 510 HIS A C 1
ATOM 4050 O O . HIS A 1 510 ? 3.359 1.003 -17.155 1.00 83.31 510 HIS A O 1
ATOM 4056 N N . VAL A 1 511 ? 1.500 1.936 -18.003 1.00 80.88 511 VAL A N 1
ATOM 4057 C CA . VAL A 1 511 ? 1.375 2.938 -16.927 1.00 80.88 511 VAL A CA 1
ATOM 4058 C C . VAL A 1 511 ? 1.197 2.249 -15.578 1.00 80.88 511 VAL A C 1
ATOM 4060 O O . VAL A 1 511 ? 1.804 2.654 -14.594 1.00 80.88 511 VAL A O 1
ATOM 4063 N N . ARG A 1 512 ? 0.407 1.175 -15.519 1.00 78.25 512 ARG A N 1
ATOM 4064 C CA . ARG A 1 512 ? 0.227 0.399 -14.293 1.00 78.25 512 ARG A CA 1
ATOM 4065 C C . ARG A 1 512 ? 1.547 -0.196 -13.800 1.00 78.25 512 ARG A C 1
ATOM 4067 O O . ARG A 1 512 ? 1.847 -0.051 -12.622 1.00 78.25 512 ARG A O 1
ATOM 4074 N N . LEU A 1 513 ? 2.325 -0.834 -14.674 1.00 75.94 513 LEU A N 1
ATOM 4075 C CA . LEU A 1 513 ? 3.626 -1.411 -14.316 1.00 75.94 513 LEU A CA 1
ATOM 4076 C C . LEU A 1 513 ? 4.618 -0.339 -13.853 1.00 75.94 513 LEU A C 1
ATOM 4078 O O . LEU A 1 513 ? 5.299 -0.541 -12.855 1.00 75.94 513 LEU A O 1
ATOM 4082 N N . GLN A 1 514 ? 4.649 0.823 -14.514 1.00 75.12 514 GLN A N 1
ATOM 4083 C CA . GLN A 1 514 ? 5.463 1.960 -14.072 1.00 75.12 514 GLN A CA 1
ATOM 4084 C C . GLN A 1 514 ? 5.076 2.426 -12.669 1.00 75.12 514 GLN A C 1
ATOM 4086 O O . GLN A 1 514 ? 5.944 2.685 -11.842 1.00 75.12 514 GLN A O 1
ATOM 4091 N N . ARG A 1 515 ? 3.775 2.528 -12.385 1.00 73.88 515 ARG A N 1
ATOM 4092 C CA . ARG A 1 515 ? 3.296 2.967 -11.071 1.00 73.88 515 ARG A CA 1
ATOM 4093 C C . ARG A 1 515 ? 3.555 1.934 -9.978 1.00 73.88 515 ARG A C 1
ATOM 4095 O O . ARG A 1 515 ? 3.910 2.340 -8.881 1.00 73.88 515 ARG A O 1
ATOM 4102 N N . ILE A 1 516 ? 3.432 0.639 -10.280 1.00 68.19 516 ILE A N 1
ATOM 4103 C CA . ILE A 1 516 ? 3.836 -0.447 -9.372 1.00 68.19 516 ILE A CA 1
ATOM 4104 C C . ILE A 1 516 ? 5.337 -0.339 -9.079 1.00 68.19 516 ILE A C 1
ATOM 4106 O O . ILE A 1 516 ? 5.716 -0.234 -7.924 1.00 68.19 516 ILE A O 1
ATOM 4110 N N . SER A 1 517 ? 6.175 -0.206 -10.111 1.00 65.69 517 SER A N 1
ATOM 4111 C CA . SER A 1 517 ? 7.627 -0.060 -9.944 1.00 65.69 517 SER A CA 1
ATOM 4112 C C . SER A 1 517 ? 8.036 1.182 -9.138 1.00 65.69 517 SER A C 1
ATOM 4114 O O . SER A 1 517 ? 8.988 1.114 -8.366 1.00 65.69 517 SER A O 1
ATOM 4116 N N . LEU A 1 518 ? 7.334 2.312 -9.288 1.00 62.59 518 LEU A N 1
ATOM 4117 C CA . LEU A 1 518 ? 7.565 3.509 -8.465 1.00 62.59 518 LEU A CA 1
ATOM 4118 C C . LEU A 1 518 ? 7.163 3.294 -7.000 1.00 62.59 518 LEU A C 1
ATOM 4120 O O . LEU A 1 518 ? 7.819 3.827 -6.107 1.00 62.59 518 LEU A O 1
ATOM 4124 N N . TYR A 1 519 ? 6.099 2.523 -6.770 1.00 58.53 519 TYR A N 1
ATOM 4125 C CA . TYR A 1 519 ? 5.611 2.177 -5.438 1.00 58.53 519 TYR A CA 1
ATOM 4126 C C . TYR A 1 519 ? 6.576 1.223 -4.721 1.00 58.53 519 TYR A C 1
ATOM 4128 O O . TYR A 1 519 ? 6.937 1.476 -3.576 1.00 58.53 519 TYR A O 1
ATOM 4136 N N . ASP A 1 520 ? 7.056 0.199 -5.427 1.00 52.22 520 ASP A N 1
ATOM 4137 C CA . ASP A 1 520 ? 8.020 -0.785 -4.917 1.00 52.22 520 ASP A CA 1
ATOM 4138 C C . ASP A 1 520 ? 9.404 -0.159 -4.661 1.00 52.22 520 ASP A C 1
ATOM 4140 O O . ASP A 1 520 ? 10.165 -0.632 -3.826 1.00 52.22 520 ASP A O 1
ATOM 4144 N N . GLY A 1 521 ? 9.731 0.944 -5.342 1.00 51.59 521 GLY A N 1
ATOM 4145 C CA . GLY A 1 521 ? 10.981 1.685 -5.156 1.00 51.59 521 GLY A CA 1
ATOM 4146 C C . GLY A 1 521 ? 10.971 2.739 -4.039 1.00 51.59 521 GLY A C 1
ATOM 4147 O O . GLY A 1 521 ? 11.868 3.583 -4.029 1.00 51.59 521 GLY A O 1
ATOM 4148 N N . CYS A 1 522 ? 9.955 2.774 -3.164 1.00 42.84 522 CYS A N 1
ATOM 4149 C CA . CYS A 1 522 ? 9.791 3.769 -2.086 1.00 42.84 522 CYS A CA 1
ATOM 4150 C C . CYS A 1 522 ? 9.863 5.245 -2.542 1.00 42.84 522 CYS A C 1
ATOM 4152 O O . CYS A 1 522 ? 10.064 6.153 -1.729 1.00 42.84 522 CYS A O 1
ATOM 4154 N N . GLN A 1 523 ? 9.678 5.535 -3.835 1.00 45.97 523 GLN A N 1
ATOM 4155 C CA . GLN A 1 523 ? 9.580 6.911 -4.310 1.00 45.97 523 GLN A CA 1
ATOM 4156 C C . GLN A 1 523 ? 8.159 7.397 -4.059 1.00 45.97 523 GLN A C 1
ATOM 4158 O O . GLN A 1 523 ? 7.222 7.000 -4.748 1.00 45.97 523 GLN A O 1
ATOM 4163 N N . ALA A 1 524 ? 8.001 8.263 -3.056 1.00 40.34 524 ALA A N 1
ATOM 4164 C CA . ALA A 1 524 ? 6.732 8.899 -2.740 1.00 40.34 524 ALA A CA 1
ATOM 4165 C C . ALA A 1 524 ? 6.081 9.466 -4.016 1.00 40.34 524 ALA A C 1
ATOM 4167 O O . ALA A 1 524 ? 6.560 10.441 -4.602 1.00 40.34 524 ALA A O 1
ATOM 4168 N N . LEU A 1 525 ? 4.978 8.848 -4.447 1.00 44.03 525 LEU A N 1
ATOM 4169 C CA . LEU A 1 525 ? 4.075 9.430 -5.431 1.00 44.03 525 LEU A CA 1
ATOM 4170 C C . LEU A 1 525 ? 3.574 10.744 -4.829 1.00 44.03 525 LEU A C 1
ATOM 4172 O O . LEU A 1 525 ? 2.851 10.735 -3.834 1.00 44.03 525 LEU A O 1
ATOM 4176 N N . GLY A 1 526 ? 4.015 11.872 -5.389 1.00 35.25 526 GLY A N 1
ATOM 4177 C CA . GLY A 1 526 ? 3.637 13.196 -4.906 1.00 35.25 526 GLY A CA 1
ATOM 4178 C C . GLY A 1 526 ? 2.117 13.326 -4.763 1.00 35.25 526 GLY A C 1
ATOM 4179 O O . GLY A 1 526 ? 1.389 13.204 -5.743 1.00 35.25 526 GLY A O 1
ATOM 4180 N N . ASP A 1 527 ? 1.668 13.562 -3.531 1.00 34.09 527 ASP A N 1
ATOM 4181 C CA . ASP A 1 527 ? 0.343 14.037 -3.117 1.00 34.09 527 ASP A CA 1
ATOM 4182 C C . ASP A 1 527 ? -0.908 13.318 -3.677 1.00 34.09 527 ASP A C 1
ATOM 4184 O O . ASP A 1 527 ? -1.972 13.932 -3.804 1.00 34.09 527 ASP A O 1
ATOM 4188 N N . GLY A 1 528 ? -0.852 12.008 -3.954 1.00 35.91 528 GLY A N 1
ATOM 4189 C CA . GLY A 1 528 ? -2.034 11.256 -4.401 1.00 35.91 528 GLY A CA 1
ATOM 4190 C C . GLY A 1 528 ? -2.045 9.772 -4.025 1.00 35.91 528 GLY A C 1
ATOM 4191 O O . GLY A 1 528 ? -1.113 9.037 -4.330 1.00 35.91 528 GLY A O 1
ATOM 4192 N N . ILE A 1 529 ? -3.141 9.315 -3.407 1.00 34.44 529 ILE A N 1
ATOM 4193 C CA . ILE A 1 529 ? -3.439 7.890 -3.180 1.00 34.44 529 ILE A CA 1
ATOM 4194 C C . ILE A 1 529 ? -3.737 7.232 -4.535 1.00 34.44 529 ILE A C 1
ATOM 4196 O O . ILE A 1 529 ? -4.749 7.553 -5.162 1.00 34.44 529 ILE A O 1
ATOM 4200 N N . ASP A 1 530 ? -2.901 6.287 -4.975 1.00 41.97 530 ASP A N 1
ATOM 4201 C CA . ASP A 1 530 ? -3.159 5.508 -6.189 1.00 41.97 530 ASP A CA 1
ATOM 4202 C C . ASP A 1 530 ? -3.841 4.163 -5.882 1.00 41.97 530 ASP A C 1
ATOM 4204 O O . ASP A 1 530 ? -3.234 3.196 -5.424 1.00 41.97 530 ASP A O 1
ATOM 4208 N N . VAL A 1 531 ? -5.137 4.090 -6.186 1.00 41.09 531 VAL A N 1
ATOM 4209 C CA . VAL A 1 531 ? -5.986 2.891 -6.061 1.00 41.09 531 VAL A CA 1
ATOM 4210 C C . VAL A 1 531 ? -5.798 1.865 -7.194 1.00 41.09 531 VAL A C 1
ATOM 4212 O O . VAL A 1 531 ? -6.432 0.807 -7.171 1.00 41.09 531 VAL A O 1
ATOM 4215 N N . THR A 1 532 ? -4.949 2.130 -8.195 1.00 39.28 532 THR A N 1
ATOM 4216 C CA . THR A 1 532 ? -4.753 1.250 -9.367 1.00 39.28 532 THR A CA 1
ATOM 4217 C C . THR A 1 532 ? -3.654 0.196 -9.202 1.00 39.28 532 THR A C 1
ATOM 4219 O O . THR A 1 532 ? -3.691 -0.818 -9.905 1.00 39.28 532 THR A O 1
ATOM 4222 N N . ALA A 1 533 ? -2.734 0.369 -8.248 1.00 38.84 533 ALA A N 1
ATOM 4223 C CA . ALA A 1 533 ? -1.648 -0.582 -7.997 1.00 38.84 533 ALA A CA 1
ATOM 4224 C C . ALA A 1 533 ? -2.145 -1.909 -7.375 1.00 38.84 533 ALA A C 1
ATOM 4226 O O . ALA A 1 533 ? -1.666 -2.981 -7.731 1.00 38.84 533 ALA A O 1
ATOM 4227 N N . ARG A 1 534 ? -3.190 -1.874 -6.532 1.00 35.97 534 ARG A N 1
ATOM 4228 C CA . ARG A 1 534 ? -3.544 -2.978 -5.607 1.00 35.97 534 ARG A CA 1
ATOM 4229 C C . ARG A 1 534 ? -4.608 -3.994 -6.067 1.00 35.97 534 ARG A C 1
ATOM 4231 O O . ARG A 1 534 ? -5.267 -4.607 -5.232 1.00 35.97 534 ARG A O 1
ATOM 4238 N N . LYS A 1 535 ? -4.850 -4.207 -7.366 1.00 37.94 535 LYS A N 1
ATOM 4239 C CA . LYS A 1 535 ? -5.817 -5.249 -7.807 1.00 37.94 535 LYS A CA 1
ATOM 4240 C C . LYS A 1 535 ? -5.255 -6.167 -8.890 1.00 37.94 535 LYS A C 1
ATOM 4242 O O . LYS A 1 535 ? -5.351 -5.863 -10.080 1.00 37.94 535 LYS A O 1
ATOM 4247 N N . GLN A 1 536 ? -4.756 -7.346 -8.515 1.00 34.97 536 GLN A N 1
ATOM 4248 C CA . GLN A 1 536 ? -4.804 -8.495 -9.424 1.00 34.97 536 GLN A CA 1
ATOM 4249 C C . GLN A 1 536 ? -6.280 -8.862 -9.651 1.00 34.97 536 GLN A C 1
ATOM 4251 O O . GLN A 1 536 ? -7.034 -9.107 -8.709 1.00 34.97 536 GLN A O 1
ATOM 4256 N N . TYR A 1 537 ? -6.723 -8.832 -10.908 1.00 37.06 537 TYR A N 1
ATOM 4257 C CA . TYR A 1 537 ? -8.050 -9.309 -11.292 1.00 37.06 537 TYR A CA 1
ATOM 4258 C C . TYR A 1 537 ? -7.911 -10.696 -11.923 1.00 37.06 537 TYR A C 1
ATOM 4260 O O . TYR A 1 537 ? -7.109 -10.843 -12.845 1.00 37.06 537 TYR A O 1
ATOM 4268 N N . PRO A 1 538 ? -8.718 -11.686 -11.508 1.00 39.59 538 PRO A N 1
ATOM 4269 C CA . PRO A 1 538 ? -8.782 -12.962 -12.198 1.00 39.59 538 PRO A CA 1
ATOM 4270 C C . PRO A 1 538 ? -9.522 -12.764 -13.525 1.00 39.59 538 PRO A C 1
ATOM 4272 O O . PRO A 1 538 ? -10.665 -12.278 -13.565 1.00 39.59 538 PRO A O 1
ATOM 4275 N N . TRP A 1 539 ? -8.849 -13.128 -14.617 1.00 35.19 539 TRP A N 1
ATOM 4276 C CA . TRP A 1 539 ? -9.347 -13.041 -15.990 1.00 35.19 539 TRP A CA 1
ATOM 4277 C C . TRP A 1 539 ? -10.722 -13.716 -16.157 1.00 35.19 539 TRP A C 1
ATOM 4279 O O . TRP A 1 539 ? -11.555 -13.214 -16.913 1.00 35.19 539 TRP A O 1
ATOM 4289 N N . ASP A 1 540 ? -11.007 -14.755 -15.363 1.00 37.94 540 ASP A N 1
ATOM 4290 C CA . ASP A 1 540 ? -12.227 -15.592 -15.313 1.00 37.94 540 ASP A CA 1
ATOM 4291 C C . ASP A 1 540 ? -13.549 -14.807 -15.263 1.00 37.94 540 ASP A C 1
ATOM 4293 O O . ASP A 1 540 ? -14.555 -15.195 -15.862 1.00 37.94 540 ASP A O 1
ATOM 4297 N N . SER A 1 541 ? -13.541 -13.629 -14.637 1.00 39.00 541 SER A N 1
ATOM 4298 C CA . SER A 1 541 ? -14.724 -12.764 -14.509 1.00 39.00 541 SER A CA 1
ATOM 4299 C C . SER A 1 541 ? -15.153 -12.058 -15.811 1.00 39.00 541 SER A C 1
ATOM 4301 O O . SER A 1 541 ? -16.306 -11.630 -15.928 1.00 39.00 541 SER A O 1
ATOM 4303 N N . LEU A 1 542 ? -14.262 -11.956 -16.805 1.00 37.19 542 LEU A N 1
ATOM 4304 C CA . LEU A 1 542 ? -14.543 -11.380 -18.130 1.00 37.19 542 LEU A CA 1
ATOM 4305 C C . LEU A 1 542 ? -15.013 -12.439 -19.138 1.00 37.19 542 LEU A C 1
ATOM 4307 O O . LEU A 1 542 ? -15.833 -12.130 -20.007 1.00 37.19 542 LEU A O 1
ATOM 4311 N N . TRP A 1 543 ? -14.567 -13.688 -18.972 1.00 43.56 543 TRP A N 1
ATOM 4312 C CA . TRP A 1 543 ? -15.029 -14.846 -19.745 1.00 43.56 543 TRP A CA 1
ATOM 4313 C C . TRP A 1 543 ? -16.513 -15.134 -19.496 1.00 43.56 543 TRP A C 1
ATOM 4315 O O . TRP A 1 543 ? -17.276 -15.303 -20.445 1.00 43.56 543 TRP A O 1
ATOM 4325 N N . LEU A 1 544 ? -16.950 -15.071 -18.231 1.00 35.47 544 LEU A N 1
ATOM 4326 C CA . LEU A 1 544 ? -18.353 -15.257 -17.827 1.00 35.47 544 LEU A CA 1
ATOM 4327 C C . LEU A 1 544 ? -19.310 -14.175 -18.368 1.00 35.47 544 LEU A C 1
ATOM 4329 O O . LEU A 1 544 ? -20.523 -14.355 -18.319 1.00 35.47 544 LEU A O 1
ATOM 4333 N N . ARG A 1 545 ? -18.787 -13.056 -18.893 1.00 38.72 545 ARG A N 1
ATOM 4334 C CA . ARG A 1 545 ? -19.575 -11.951 -19.473 1.00 38.72 545 ARG A CA 1
ATOM 4335 C C . ARG A 1 545 ? -19.505 -11.871 -21.004 1.00 38.72 545 ARG A C 1
ATOM 4337 O O . ARG A 1 545 ? -20.028 -10.917 -21.571 1.00 38.72 545 ARG A O 1
ATOM 4344 N N . GLY A 1 546 ? -18.875 -12.843 -21.672 1.00 30.33 546 GLY A N 1
ATOM 4345 C CA . GLY A 1 546 ? -18.876 -12.957 -23.137 1.00 30.33 546 GLY A CA 1
ATOM 4346 C C . GLY A 1 546 ? -18.038 -11.911 -23.884 1.00 30.33 546 GLY A C 1
ATOM 4347 O O . GLY A 1 546 ? -18.296 -11.650 -25.055 1.00 30.33 546 GLY A O 1
ATOM 4348 N N . LEU A 1 547 ? -17.049 -11.291 -23.228 1.00 36.97 547 LEU A N 1
ATOM 4349 C CA . LEU A 1 547 ? -16.265 -10.187 -23.804 1.00 36.97 547 LEU A CA 1
ATOM 4350 C C . LEU A 1 547 ? -14.956 -10.625 -24.506 1.00 36.97 547 LEU A C 1
ATOM 4352 O O . LEU A 1 547 ? -14.271 -9.763 -25.053 1.00 36.97 547 LEU A O 1
ATOM 4356 N N . VAL A 1 548 ? -14.609 -11.926 -24.522 1.00 33.66 548 VAL A N 1
ATOM 4357 C CA . VAL A 1 548 ? -13.412 -12.500 -25.194 1.00 33.66 548 VAL A CA 1
ATOM 4358 C C . VAL A 1 548 ? -13.709 -13.932 -25.712 1.00 33.66 548 VAL A C 1
ATOM 4360 O O . VAL A 1 548 ? -14.394 -14.675 -25.005 1.00 33.66 548 VAL A O 1
ATOM 4363 N N . PRO A 1 549 ? -13.233 -14.361 -26.908 1.00 32.22 549 PRO A N 1
ATOM 4364 C CA . PRO A 1 549 ? -13.466 -15.717 -27.425 1.00 32.22 549 PRO A CA 1
ATOM 4365 C C . PRO A 1 549 ? -12.534 -16.790 -26.824 1.00 32.22 549 PRO A C 1
ATOM 4367 O O . PRO A 1 549 ? -11.350 -16.547 -26.602 1.00 32.22 549 PRO A O 1
ATOM 4370 N N . ARG A 1 550 ? -13.083 -17.998 -26.597 1.00 30.58 550 ARG A N 1
ATOM 4371 C CA . ARG A 1 550 ? -12.432 -19.186 -25.995 1.00 30.58 550 ARG A CA 1
ATOM 4372 C C . ARG A 1 550 ? -11.157 -19.619 -26.734 1.00 30.58 550 ARG A C 1
ATOM 4374 O O . ARG A 1 550 ? -11.230 -20.010 -27.897 1.00 30.58 550 ARG A O 1
ATOM 4381 N N . LYS A 1 551 ? -10.039 -19.737 -26.010 1.00 31.02 551 LYS A N 1
ATOM 4382 C CA . LYS A 1 551 ? -9.007 -20.745 -26.302 1.00 31.02 551 LYS A CA 1
ATOM 4383 C C . LYS A 1 551 ? -8.626 -21.474 -25.010 1.00 31.02 551 LYS A C 1
ATOM 4385 O O . LYS A 1 551 ? -8.574 -20.872 -23.946 1.00 31.02 551 LYS A O 1
ATOM 4390 N N . VAL A 1 552 ? -8.487 -22.789 -25.136 1.00 32.03 552 VAL A N 1
ATOM 4391 C CA . VAL A 1 552 ? -8.453 -23.801 -24.072 1.00 32.03 552 VAL A CA 1
ATOM 4392 C C . VAL A 1 552 ? -7.143 -23.740 -23.285 1.00 32.03 552 VAL A C 1
ATOM 4394 O O . VAL A 1 552 ? -6.093 -23.970 -23.874 1.00 32.03 552 VAL A O 1
ATOM 4397 N N . ILE A 1 553 ? -7.215 -23.494 -21.972 1.00 27.56 553 ILE A N 1
ATOM 4398 C CA . ILE A 1 553 ? -6.180 -23.857 -20.990 1.00 27.56 553 ILE A CA 1
ATOM 4399 C C . ILE A 1 553 ? -6.896 -24.398 -19.738 1.00 27.56 553 ILE A C 1
ATOM 4401 O O . ILE A 1 553 ? -7.894 -23.833 -19.295 1.00 27.56 553 ILE A O 1
ATOM 4405 N N . SER A 1 554 ? -6.416 -25.546 -19.257 1.00 29.16 554 SER A N 1
ATOM 4406 C CA . SER A 1 554 ? -6.927 -26.373 -18.155 1.00 29.16 554 SER A CA 1
ATOM 4407 C C . SER A 1 554 ? -6.927 -25.651 -16.800 1.00 29.16 554 SER A C 1
ATOM 4409 O O . SER A 1 554 ? -5.958 -24.973 -16.470 1.00 29.16 554 SER A O 1
ATOM 4411 N N . SER A 1 555 ? -7.994 -25.816 -16.015 1.00 29.31 555 SER A N 1
ATOM 4412 C CA . SER A 1 555 ? -8.268 -25.119 -14.751 1.00 29.31 555 SER A CA 1
ATOM 4413 C C . SER A 1 555 ? -8.093 -26.039 -13.534 1.00 29.31 555 SER A C 1
ATOM 4415 O O . SER A 1 555 ? -9.064 -26.686 -13.161 1.00 29.31 555 SER A O 1
ATOM 4417 N N . ASP A 1 556 ? -6.914 -26.090 -12.904 1.00 27.14 556 ASP A N 1
ATOM 4418 C CA . ASP A 1 556 ? -6.718 -26.886 -11.667 1.00 27.14 556 ASP A CA 1
ATOM 4419 C C . ASP A 1 556 ? -5.789 -26.256 -10.601 1.00 27.14 556 ASP A C 1
ATOM 4421 O O . ASP A 1 556 ? -5.449 -26.908 -9.617 1.00 27.14 556 ASP A O 1
ATOM 4425 N N . SER A 1 557 ? -5.413 -24.977 -10.704 1.00 28.33 557 SER A N 1
ATOM 4426 C CA . SER A 1 557 ? -4.577 -24.328 -9.680 1.00 28.33 557 SER A CA 1
ATOM 4427 C C . SER A 1 557 ? -4.946 -22.860 -9.449 1.00 28.33 557 SER A C 1
ATOM 4429 O O . SER A 1 557 ? -5.111 -22.078 -10.384 1.00 28.33 557 SER A O 1
ATOM 4431 N N . LEU A 1 558 ? -5.101 -22.487 -8.175 1.00 33.81 558 LEU A N 1
ATOM 4432 C CA . LEU A 1 558 ? -5.269 -21.111 -7.704 1.00 33.81 558 LEU A CA 1
ATOM 4433 C C . LEU A 1 558 ? -3.992 -20.733 -6.951 1.00 33.81 558 LEU A C 1
ATOM 4435 O O . LEU A 1 558 ? -3.675 -21.363 -5.948 1.00 33.81 558 LEU A O 1
ATOM 4439 N N . VAL A 1 559 ? -3.269 -19.731 -7.451 1.00 31.50 559 VAL A N 1
ATOM 4440 C CA . VAL A 1 559 ? -2.047 -19.189 -6.839 1.00 31.50 559 VAL A CA 1
ATOM 4441 C C . VAL A 1 559 ? -2.389 -17.845 -6.197 1.00 31.50 559 VAL A C 1
ATOM 4443 O O . VAL A 1 559 ? -3.039 -17.010 -6.828 1.00 31.50 559 VAL A O 1
ATOM 4446 N N . PHE A 1 560 ? -1.959 -17.640 -4.953 1.00 38.41 560 PHE A N 1
ATOM 4447 C CA . PHE A 1 560 ? -2.050 -16.367 -4.240 1.00 38.41 560 PHE A CA 1
ATOM 4448 C C . PHE A 1 560 ? -0.649 -15.959 -3.774 1.00 38.41 560 PHE A C 1
ATOM 4450 O O . PHE A 1 560 ? 0.086 -16.812 -3.288 1.00 38.41 560 PHE A O 1
ATOM 4457 N N . ALA A 1 561 ? -0.317 -14.675 -3.916 1.00 30.48 561 ALA A N 1
ATOM 4458 C CA . ALA A 1 561 ? 0.861 -14.037 -3.330 1.00 30.48 561 ALA A CA 1
ATOM 4459 C C . ALA A 1 561 ? 0.385 -12.925 -2.378 1.00 30.48 561 ALA A C 1
ATOM 4461 O O . ALA A 1 561 ? -0.580 -12.221 -2.698 1.00 30.48 561 ALA A O 1
ATOM 4462 N N . SER A 1 562 ? 1.005 -12.806 -1.204 1.00 35.66 562 SER A N 1
ATOM 4463 C CA . SER A 1 562 ? 0.757 -11.733 -0.233 1.00 35.66 562 SER A CA 1
ATOM 4464 C C . SER A 1 562 ? 1.885 -10.702 -0.296 1.00 35.66 562 SER A C 1
ATOM 4466 O O . SER A 1 562 ? 3.041 -11.060 -0.098 1.00 35.66 562 SER A O 1
ATOM 4468 N N . ASP A 1 563 ? 1.536 -9.441 -0.559 1.00 33.06 563 ASP A N 1
ATOM 4469 C CA . ASP A 1 563 ? 2.477 -8.317 -0.650 1.00 33.06 563 ASP A CA 1
ATOM 4470 C C . ASP A 1 563 ? 2.718 -7.707 0.748 1.00 33.06 563 ASP A C 1
ATOM 4472 O O . ASP A 1 563 ? 1.770 -7.225 1.381 1.00 33.06 563 ASP A O 1
ATOM 4476 N N . ALA A 1 564 ? 3.971 -7.694 1.213 1.00 36.72 564 ALA A N 1
ATOM 4477 C CA . ALA A 1 564 ? 4.403 -6.970 2.412 1.00 36.72 564 ALA A CA 1
ATOM 4478 C C . ALA A 1 564 ? 4.900 -5.560 2.038 1.00 36.72 564 ALA A C 1
ATOM 4480 O O . ALA A 1 564 ? 5.597 -5.367 1.042 1.00 36.72 564 ALA A O 1
ATOM 4481 N N . ALA A 1 565 ? 4.501 -4.554 2.820 1.00 34.06 565 ALA A N 1
ATOM 4482 C CA . ALA A 1 565 ? 4.902 -3.163 2.634 1.00 34.06 565 ALA A CA 1
ATOM 4483 C C . ALA A 1 565 ? 6.244 -2.911 3.338 1.00 34.06 565 ALA A C 1
ATOM 4485 O O . ALA A 1 565 ? 6.318 -3.003 4.559 1.00 34.06 565 ALA A O 1
ATOM 4486 N N . GLY A 1 566 ? 7.284 -2.581 2.569 1.00 31.86 566 GLY A N 1
ATOM 4487 C CA . GLY A 1 566 ? 8.620 -2.301 3.094 1.00 31.86 566 GLY A CA 1
ATOM 4488 C C . GLY A 1 566 ? 8.681 -1.007 3.911 1.00 31.86 566 GLY A C 1
ATOM 4489 O O . GLY A 1 566 ? 8.301 0.063 3.432 1.00 31.86 566 GLY A O 1
ATOM 4490 N N . GLY A 1 567 ? 9.189 -1.109 5.138 1.00 30.97 567 GLY A N 1
ATOM 4491 C CA . GLY A 1 567 ? 9.692 0.010 5.929 1.00 30.97 567 GLY A CA 1
ATOM 4492 C C . GLY A 1 567 ? 11.148 -0.264 6.295 1.00 30.97 567 GLY A C 1
ATOM 4493 O O . GLY A 1 567 ? 11.420 -1.220 7.013 1.00 30.97 567 GLY A O 1
ATOM 4494 N N . GLU A 1 568 ? 12.074 0.547 5.784 1.00 35.16 568 GLU A N 1
ATOM 4495 C CA . GLU A 1 568 ? 13.475 0.549 6.216 1.00 35.16 568 GLU A CA 1
ATOM 4496 C C . GLU A 1 568 ? 13.681 1.618 7.297 1.00 35.16 568 GLU A C 1
ATOM 4498 O O . GLU A 1 568 ? 13.369 2.787 7.072 1.00 35.16 568 GLU A O 1
ATOM 4503 N N . ASP A 1 569 ? 14.271 1.217 8.424 1.00 30.25 569 ASP A N 1
ATOM 4504 C CA . ASP A 1 569 ? 15.070 2.077 9.299 1.00 30.25 569 ASP A CA 1
ATOM 4505 C C . ASP A 1 569 ? 16.498 1.502 9.314 1.00 30.25 569 ASP A C 1
ATOM 4507 O O . ASP A 1 569 ? 16.713 0.345 9.678 1.00 30.25 569 ASP A O 1
ATOM 4511 N N . TYR A 1 570 ? 17.479 2.314 8.918 1.00 30.41 570 TYR A N 1
ATOM 4512 C CA . TYR A 1 570 ? 18.906 2.061 9.124 1.00 30.41 570 TYR A CA 1
ATOM 4513 C C . TYR A 1 570 ? 19.530 3.290 9.794 1.00 30.41 570 TYR A C 1
ATOM 4515 O O . TYR A 1 570 ? 19.521 4.372 9.204 1.00 30.41 570 TYR A O 1
ATOM 4523 N N . GLY A 1 571 ? 20.157 3.076 10.959 1.00 32.81 571 GLY A N 1
ATOM 4524 C CA . GLY A 1 571 ? 21.150 3.980 11.561 1.00 32.81 571 GLY A CA 1
ATOM 4525 C C . GLY A 1 571 ? 20.683 4.774 12.767 1.00 32.81 571 GLY A C 1
ATOM 4526 O O . GLY A 1 571 ? 20.120 5.868 12.547 1.00 32.81 571 GLY A O 1
#

Foldseek 3Di:
DPPPPPVVVVLVVLQVVCVPDDPVRNVVCVVVVNDHRDPPDPDDDPVRVVVVVVVVVVVVVVVVVVVVVVVVVVVVVVVVVVVVVVVVVVVVVVVVVVVVVVVVVVVVVVVVVVVVVVVVLVVVLVVVQVVCVVVVHHDDPVVSVVVSVVVVVVPPDPDDDPPDDDDDDDDDDDDDDDDDDDDDDDDDDDDPDDPLVVVLCVVQVVDPFWDWDADPNFIEIEGEDDDDAPQACPRPGNVVVLVVVLLVLVQWLGWYKYWYFQNAAPVSVQPDCSCVSSCWDKDFQVAAFFQVGGRRTTMTTNHQQVVQKDWDWAPVDPFPRGTWIWIFTDCPPPPDPRDHIDRGDPDPPPPPDDDDDDDDDDDDPPPPPCVVQVPDDPLVVVLVVVVCCCLVVNPVVLLLVLLVLLADDDDDDDDDDDDDNPPNVVVVVPDPVVQFVVLLVLLVVQLPDPDSSSVDDDSSSVVSNVCVVLQWRPSGPQWIDHDPDIGGADRNDNCRSVSVCVSCVVSLVVVQVVVLVCQSVPPPPPPDDDSSNPDDDDPVVVVVVVNDDDDDDDDDTDTDTDRDRDDDDDD